Protein 3MYX (pdb70)

Secondary structure (DSSP, 8-state):
---EEEEE-TT----S---EES-SSTT-S-STTEEEEEE-TTSEEEEEEEE-SEEEESS-SSB----BSEEEEEETTEEEEEETT-EEEE-TT--EEEEEPTTEEEEEEEE-S--S----SEEEE-TT---EEE----TT--PPPPPEEEEEEEE-SSSS-EEEEEEE--EE---EE-SS-B--EEE--EEEEETTS-EEEE-TT-EEEE-TT-EEEEEESS-EEEEEEE-/---EEEEE-TT----S---EES-SSTT-S-STTEEEEEE-TT-EEEEEEEE-SEEEESS-SSB----BSEEEEEETTEEEEEETT-EEEE-TT--EEEEE-TTEEEEEEEE-S-SS----SEEEE-TT---EEE----TT-------EEEEEEEE-SSSS-EEEEEEE---B---EE-SS-B--EEE--EEEE-TTS-EEEE-TT-EEEE-TT-EEEEE-SS-EEEEEEE-

InterPro domains:
  IPR008579 (S)-ureidoglycine aminohydrolase, cupin domain [PF05899] (165-234)
  IPR011051 RmlC-like cupin domain superfamily [SSF51182] (13-114)
  IPR011051 RmlC-like cupin domain superfamily [SSF51182] (138-236)
  IPR014710 RmlC-like jelly roll fold [G3DSA:2.60.120.10] (18-129)
  IPR014710 RmlC-like jelly roll fold [G3DSA:2.60.120.10] (130-237)

Radius of gyration: 26.14 Å; Cα contacts (8 Å, |Δi|>4): 1523; chains: 2; bounding box: 47×49×81 Å

Sequence (462 aa):
QPTVLLLLARADLLSSPVGGTEEFTTGPIDAHDPFDSGRRTAFVVDDEEQQGIAAGIIVEFGTTALLSVEEAYPYTELVVHRRGSVVTLTTSGTDSVTLSSTGESSAVIGRRGTQVRIDAQQPEESLWAFCASTQASGPDKSGIITALDRLALLTPSSSPPDPSIISPLPQCRSNNLFEDTASTLRIGVWDSTPYERISRRPHKIHELNLIEGRRVVLSLENGSSLLTVNTGDTVFVAQQGAPCCKKWTSTGYVRKFYAVTQPTTVLLLLARADLSPPVGTEEFTTGPIDAHDPFDSGRRTAFVDEQGIAAGIIVEEFGTALSVEEAYPYTELLVVHRRGSVVTLTTSGTDSVTLSTGESSAVIGRRGTQVRRRIDAQPEESLWAFCASTQASGPDKKSGITALDRLALLTPSSSPPDDPSIISPLLPQCRSSNNLFEEDTASTLRRIGVWDSTPYERISRRRPHKIHELNLIEGRVVVLSLENGSSSLLTVNTGDTVFVAQQGAPCKKWTSTGYVRRKFYAVT

B-factor: mean 13.02, std 9.68, range [3.68, 122.15]

CATH classification: 2.60.120.10 (+1 more: 2.60.120.10)

Structure (mmCIF, N/CA/C/O backbone):
data_3MYX
#
_entry.id   3MYX
#
_cell.length_a   57.584
_cell.length_b   48.396
_cell.length_c   80.454
_cell.angle_alpha   90.000
_cell.angle_beta   108.210
_cell.angle_gamma   90.000
#
_symmetry.space_group_name_H-M   'P 1 21 1'
#
loop_
_entity.id
_entity.type
_entity.pdbx_description
1 polymer 'uncharacterized protein PSPTO_0244'
2 non-polymer 'CHLORIDE ION'
3 non-polymer 1,2-ETHANEDIOL
4 water water
#
loop_
_atom_site.group_PDB
_atom_site.id
_atom_site.type_symbol
_atom_site.label_atom_id
_atom_site.label_alt_id
_atom_site.label_comp_id
_atom_site.label_asym_id
_atom_site.label_entity_id
_atom_site.label_seq_id
_atom_site.pdbx_PDB_ins_code
_atom_site.Cartn_x
_atom_site.Cartn_y
_atom_site.Cartn_z
_atom_site.occupancy
_atom_site.B_iso_or_equiv
_atom_site.auth_seq_id
_atom_site.auth_comp_id
_atom_site.auth_asym_id
_atom_site.auth_atom_id
_atom_site.pdbx_PDB_model_num
ATOM 1 N N . GLN A 1 4 ? 0.824 -1.491 20.390 1.00 31.73 3 GLN A N 1
ATOM 2 C CA . GLN A 1 4 ? 0.759 -1.931 18.969 1.00 30.99 3 GLN A CA 1
ATOM 3 C C . GLN A 1 4 ? 1.302 -0.819 18.063 1.00 29.99 3 GLN A C 1
ATOM 4 O O . GLN A 1 4 ? 0.525 -0.201 17.322 1.00 32.63 3 GLN A O 1
ATOM 6 N N . PRO A 1 5 ? 2.630 -0.550 18.126 1.00 26.44 4 PRO A N 1
ATOM 7 C CA . PRO A 1 5 ? 3.201 0.598 17.398 1.00 24.20 4 PRO A CA 1
ATOM 8 C C . PRO A 1 5 ? 2.900 0.521 15.912 1.00 21.27 4 PRO A C 1
ATOM 9 O O . PRO A 1 5 ? 3.018 -0.536 15.309 1.00 18.57 4 PRO A O 1
ATOM 13 N N . THR A 1 6 ? 2.515 1.644 15.323 1.00 19.56 5 THR A N 1
ATOM 14 C CA . THR A 1 6 ? 2.177 1.666 13.918 1.00 19.20 5 THR A CA 1
ATOM 15 C C . THR A 1 6 ? 2.636 2.972 13.257 1.00 15.89 5 THR A C 1
ATOM 16 O O . THR A 1 6 ? 3.274 3.831 13.901 1.00 16.73 5 THR A O 1
ATOM 20 N N . VAL A 1 7 ? 2.346 3.055 11.964 1.00 13.69 6 VAL A N 1
ATOM 21 C CA . VAL A 1 7 ? 2.614 4.209 11.129 1.00 11.92 6 VAL A CA 1
ATOM 22 C C . VAL A 1 7 ? 1.314 4.992 11.028 1.00 10.50 6 VAL A C 1
ATOM 23 O O . VAL A 1 7 ? 0.260 4.430 10.671 1.00 12.85 6 VAL A O 1
ATOM 27 N N . LEU A 1 8 ? 1.385 6.277 11.357 1.00 9.90 7 LEU A N 1
ATOM 28 C CA . LEU A 1 8 ? 0.212 7.141 11.453 1.00 10.33 7 LEU A CA 1
ATOM 29 C C . LEU A 1 8 ? 0.363 8.397 10.625 1.00 10.08 7 LEU A C 1
ATOM 30 O O . LEU A 1 8 ? 1.247 9.207 10.880 1.00 10.17 7 LEU A O 1
ATOM 35 N N . LEU A 1 9 ? -0.502 8.548 9.635 1.00 9.23 8 LEU A N 1
ATOM 36 C CA A LEU A 1 9 ? -0.559 9.783 8.854 0.50 9.94 8 LEU A CA 1
ATOM 37 C CA B LEU A 1 9 ? -0.585 9.771 8.866 0.50 10.36 8 LEU A CA 1
ATOM 38 C C . LEU A 1 9 ? -1.203 10.849 9.753 1.00 10.27 8 LEU A C 1
ATOM 39 O O . LEU A 1 9 ? -2.330 10.672 10.225 1.00 13.36 8 LEU A O 1
ATOM 48 N N . LEU A 1 10 ? -0.481 11.938 10.018 1.00 8.20 9 LEU A N 1
ATOM 49 C CA . LEU A 1 10 ? -0.980 12.996 10.906 1.00 8.33 9 LEU A CA 1
ATOM 50 C C . LEU A 1 10 ? -1.762 14.063 10.138 1.00 8.36 9 LEU A C 1
ATOM 51 O O . LEU A 1 10 ? -2.799 14.525 10.605 1.00 8.87 9 LEU A O 1
ATOM 56 N N . ALA A 1 11 ? -1.248 14.483 8.983 1.00 7.84 10 ALA A N 1
ATOM 57 C CA . ALA A 1 11 ? -1.933 15.471 8.176 1.00 7.78 10 ALA A CA 1
ATOM 58 C C . ALA A 1 11 ? -1.495 15.367 6.731 1.00 8.15 10 ALA A C 1
ATOM 59 O O . ALA A 1 11 ? -0.327 15.130 6.444 1.00 9.88 10 ALA A O 1
ATOM 61 N N . ARG A 1 12 ? -2.457 15.563 5.834 1.00 8.91 11 ARG A N 1
ATOM 62 C CA . ARG A 1 12 ? -2.199 15.656 4.412 1.00 8.21 11 ARG A CA 1
ATOM 63 C C . ARG A 1 12 ? -1.954 17.108 4.026 1.00 8.10 11 ARG A C 1
ATOM 64 O O . ARG A 1 12 ? -2.493 18.030 4.655 1.00 8.65 11 ARG A O 1
ATOM 72 N N . ALA A 1 13 ? -1.224 17.316 2.933 1.00 7.93 12 ALA A N 1
ATOM 73 C CA . ALA A 1 13 ? -0.968 18.660 2.442 1.00 8.63 12 ALA A CA 1
ATOM 74 C C . ALA A 1 13 ? -2.249 19.480 2.257 1.00 8.36 12 ALA A C 1
ATOM 75 O O . ALA A 1 13 ? -2.278 20.648 2.593 1.00 10.22 12 ALA A O 1
ATOM 77 N N . ASP A 1 14 ? -3.286 18.856 1.702 1.00 9.45 13 ASP A N 1
ATOM 78 C CA . ASP A 1 14 ? -4.563 19.536 1.450 1.00 9.89 13 ASP A CA 1
ATOM 79 C C . ASP A 1 14 ? -5.565 19.388 2.595 1.00 9.66 13 ASP A C 1
ATOM 80 O O . ASP A 1 14 ? -6.723 19.747 2.449 1.00 11.61 13 ASP A O 1
ATOM 85 N N . LEU A 1 15 ? -5.104 18.830 3.711 1.00 9.16 14 LEU A N 1
ATOM 86 C CA A LEU A 1 15 ? -5.923 18.675 4.911 0.50 10.41 14 LEU A CA 1
ATOM 87 C CA B LEU A 1 15 ? -5.886 18.613 4.920 0.50 10.15 14 LEU A CA 1
ATOM 88 C C . LEU A 1 15 ? -7.150 17.774 4.693 1.00 11.50 14 LEU A C 1
ATOM 89 O O . LEU A 1 15 ? -8.134 17.876 5.428 1.00 12.40 14 LEU A O 1
ATOM 98 N N . SER A 1 16 ? -7.067 16.882 3.710 1.00 12.36 15 SER A N 1
ATOM 99 C CA A SER A 1 16 ? -8.048 15.817 3.497 0.50 12.87 15 SER A CA 1
ATOM 100 C CA B SER A 1 16 ? -8.116 15.897 3.543 0.50 12.60 15 SER A CA 1
ATOM 101 C C . SER A 1 16 ? -8.077 14.917 4.723 1.00 13.55 15 SER A C 1
ATOM 102 O O . SER A 1 16 ? -7.067 14.798 5.430 1.00 12.80 15 SER A O 1
ATOM 107 N N . PRO A 1 17 ? -9.211 14.241 4.981 1.00 15.81 16 PRO A N 1
ATOM 108 C CA . PRO A 1 17 ? -9.266 13.335 6.124 1.00 17.44 16 PRO A CA 1
ATOM 109 C C . PRO A 1 17 ? -8.184 12.268 6.102 1.00 16.71 16 PRO A C 1
ATOM 110 O O . PRO A 1 17 ? -7.844 11.747 5.037 1.00 17.10 16 PRO A O 1
ATOM 114 N N . VAL A 1 18 ? -7.652 11.964 7.283 1.00 16.77 17 VAL A N 1
ATOM 115 C CA . VAL A 1 18 ? -6.698 10.881 7.468 1.00 16.69 17 VAL A CA 1
ATOM 116 C C . VAL A 1 18 ? -7.399 9.771 8.274 1.00 16.88 17 VAL A C 1
ATOM 117 O O . VAL A 1 18 ? -8.366 10.042 8.971 1.00 19.57 17 VAL A O 1
ATOM 121 N N . GLY A 1 19 ? -6.940 8.532 8.149 1.00 18.73 18 GLY A N 1
ATOM 122 C CA A GLY A 1 19 ? -7.557 7.431 8.925 0.50 17.59 18 GLY A CA 1
ATOM 123 C CA B GLY A 1 19 ? -7.457 7.394 8.895 0.50 18.00 18 GLY A CA 1
ATOM 124 C C A GLY A 1 19 ? -7.364 7.516 10.442 0.50 16.32 18 GLY A C 1
ATOM 125 C C B GLY A 1 19 ? -6.589 7.197 10.117 0.50 16.82 18 GLY A C 1
ATOM 126 O O A GLY A 1 19 ? -8.113 6.947 11.237 0.50 15.63 18 GLY A O 1
ATOM 127 O O B GLY A 1 19 ? -5.949 6.146 10.290 0.50 18.22 18 GLY A O 1
ATOM 128 N N A THR A 1 20 ? -6.341 8.249 10.827 0.50 15.09 19 THR A N 1
ATOM 129 N N B THR A 1 20 ? -6.552 8.254 10.924 0.50 15.30 19 THR A N 1
ATOM 130 C CA . THR A 1 20 ? -5.828 8.293 12.177 1.00 14.43 19 THR A CA 1
ATOM 131 C C . THR A 1 20 ? -6.804 8.784 13.240 1.00 13.40 19 THR A C 1
ATOM 132 O O . THR A 1 20 ? -7.501 9.785 13.068 1.00 13.78 19 THR A O 1
ATOM 136 N N . GLU A 1 21 ? -6.848 8.046 14.343 1.00 12.54 20 GLU A N 1
ATOM 137 C CA A GLU A 1 21 ? -7.645 8.431 15.495 0.50 13.10 20 GLU A CA 1
ATOM 138 C CA B GLU A 1 21 ? -7.646 8.424 15.504 0.50 13.07 20 GLU A CA 1
ATOM 139 C C . GLU A 1 21 ? -6.836 9.375 16.382 1.00 12.17 20 GLU A C 1
ATOM 140 O O . GLU A 1 21 ? -5.665 9.112 16.683 1.00 14.14 20 GLU A O 1
ATOM 151 N N . PHE A 1 22 ? -7.453 10.473 16.792 1.00 11.77 21 PHE A N 1
ATOM 152 C CA . PHE A 1 22 ? -6.817 11.425 17.712 1.00 11.64 21 PHE A CA 1
ATOM 153 C C . PHE A 1 22 ? -7.588 11.500 19.030 1.00 11.78 21 PHE A C 1
ATOM 154 O O . PHE A 1 22 ? -8.829 11.506 19.036 1.00 14.06 21 PHE A O 1
ATOM 162 N N . THR A 1 23 ? -6.846 11.592 20.127 1.00 12.04 22 THR A N 1
ATOM 163 C CA . THR A 1 23 ? -7.401 11.819 21.450 1.00 13.53 22 THR A CA 1
ATOM 164 C C . THR A 1 23 ? -7.348 13.308 21.738 1.00 11.81 22 THR A C 1
ATOM 165 O O . THR A 1 23 ? -6.263 13.907 21.681 1.00 12.75 22 THR A O 1
ATOM 169 N N . THR A 1 24 ? -8.497 13.907 22.047 1.00 11.23 23 THR A N 1
ATOM 170 C CA . THR A 1 24 ? -8.562 15.323 22.383 1.00 10.45 23 THR A CA 1
ATOM 171 C C . THR A 1 24 ? -8.330 15.564 23.879 1.00 9.92 23 THR A C 1
ATOM 172 O O . THR A 1 24 ? -8.942 14.902 24.731 1.00 13.07 23 THR A O 1
ATOM 176 N N . GLY A 1 25 ? -7.469 16.529 24.189 1.00 8.83 24 GLY A N 1
ATOM 177 C CA . GLY A 1 25 ? -7.225 16.945 25.557 1.00 8.37 24 GLY A CA 1
ATOM 178 C C . GLY A 1 25 ? -5.752 17.111 25.851 1.00 8.01 24 GLY A C 1
ATOM 179 O O . GLY A 1 25 ? -4.902 16.802 25.032 1.00 8.37 24 GLY A O 1
ATOM 180 N N . PRO A 1 26 ? -5.434 17.628 27.034 1.00 7.18 25 PRO A N 1
ATOM 181 C CA . PRO A 1 26 ? -4.030 17.758 27.392 1.00 7.46 25 PRO A CA 1
ATOM 182 C C . PRO A 1 26 ? -3.342 16.405 27.425 1.00 7.31 25 PRO A C 1
ATOM 183 O O . PRO A 1 26 ? -3.933 15.416 27.848 1.00 8.35 25 PRO A O 1
ATOM 187 N N . ILE A 1 27 ? -2.081 16.366 27.029 1.00 6.20 26 ILE A N 1
ATOM 188 C CA . ILE A 1 27 ? -1.324 15.117 27.059 1.00 6.93 26 ILE A CA 1
ATOM 189 C C . ILE A 1 27 ? -1.150 14.661 28.516 1.00 7.16 26 ILE A C 1
ATOM 190 O O . ILE A 1 27 ? -1.229 13.470 28.844 1.00 7.61 26 ILE A O 1
ATOM 195 N N . ASP A 1 28 ? -0.864 15.633 29.375 1.00 6.37 27 ASP A N 1
ATOM 196 C CA . ASP A 1 28 ? -0.697 15.398 30.805 1.00 6.02 27 ASP A CA 1
ATOM 197 C C . ASP A 1 28 ? -1.020 16.699 31.535 1.00 5.36 27 ASP A C 1
ATOM 198 O O . ASP A 1 28 ? -1.446 17.678 30.900 1.00 6.78 27 ASP A O 1
ATOM 203 N N . ALA A 1 29 ? -0.848 16.724 32.849 1.00 6.59 28 ALA A N 1
ATOM 204 C CA . ALA A 1 29 ? -1.275 17.867 33.635 1.00 6.41 28 ALA A CA 1
ATOM 205 C C . ALA A 1 29 ? -0.412 19.105 33.426 1.00 6.78 28 ALA A C 1
ATOM 206 O O . ALA A 1 29 ? -0.745 20.151 33.955 1.00 9.50 28 ALA A O 1
ATOM 208 N N . HIS A 1 30 ? 0.676 18.982 32.662 1.00 6.30 29 HIS A N 1
ATOM 209 C CA . HIS A 1 30 ? 1.516 20.125 32.314 1.00 6.86 29 HIS A CA 1
ATOM 210 C C . HIS A 1 30 ? 1.222 20.738 30.948 1.00 6.58 29 HIS A C 1
ATOM 211 O O . HIS A 1 30 ? 1.766 21.799 30.628 1.00 7.61 29 HIS A O 1
ATOM 218 N N . ASP A 1 31 ? 0.394 20.098 30.134 1.00 6.16 30 ASP A N 1
ATOM 219 C CA . ASP A 1 31 ? 0.210 20.546 28.741 1.00 6.28 30 ASP A CA 1
ATOM 220 C C . ASP A 1 31 ? -0.478 21.912 28.746 1.00 7.40 30 ASP A C 1
ATOM 221 O O . ASP A 1 31 ? -1.541 22.070 29.338 1.00 8.10 30 ASP A O 1
ATOM 226 N N . PRO A 1 32 ? 0.096 22.909 28.063 1.00 7.60 31 PRO A N 1
ATOM 227 C CA . PRO A 1 32 ? -0.610 24.195 27.952 1.00 9.39 31 PRO A CA 1
ATOM 228 C C . PRO A 1 32 ? -1.824 24.145 27.011 1.00 7.60 31 PRO A C 1
ATOM 229 O O . PRO A 1 32 ? -2.645 25.067 27.022 1.00 9.31 31 PRO A O 1
ATOM 233 N N . PHE A 1 33 ? -1.897 23.122 26.162 1.00 7.42 32 PHE A N 1
ATOM 234 C CA . PHE A 1 33 ? -3.005 22.914 25.233 1.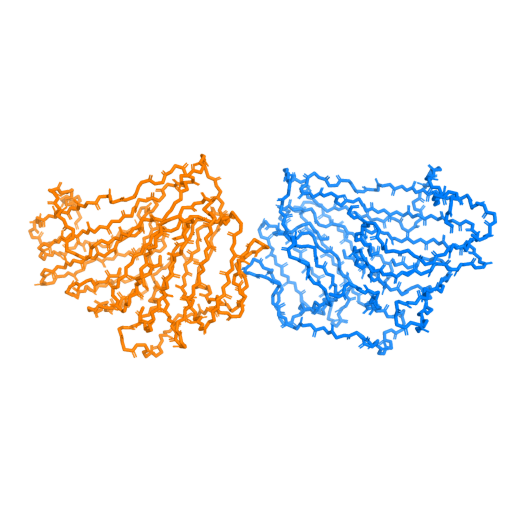00 7.74 32 PHE A CA 1
ATOM 235 C C . PHE A 1 33 ? -3.958 21.887 25.821 1.00 7.86 32 PHE A C 1
ATOM 236 O O . PHE A 1 33 ? -3.580 21.060 26.644 1.00 9.73 32 PHE A O 1
ATOM 244 N N . ASP A 1 34 ? -5.212 21.972 25.421 1.00 8.64 33 ASP A N 1
ATOM 245 C CA . ASP A 1 34 ? -6.238 21.065 25.938 1.00 9.82 33 ASP A CA 1
ATOM 246 C C . ASP A 1 34 ? -7.212 20.728 24.808 1.00 8.78 33 ASP A C 1
ATOM 247 O O . ASP A 1 34 ? -6.992 19.742 24.123 1.00 9.05 33 ASP A O 1
ATOM 252 N N . SER A 1 35 ? -8.235 21.556 24.572 1.00 9.60 34 SER A N 1
ATOM 253 C CA . SER A 1 35 ? -9.204 21.269 23.514 1.00 10.84 34 SER A CA 1
ATOM 254 C C . SER A 1 35 ? -8.546 21.225 22.134 1.00 10.51 34 SER A C 1
ATOM 255 O O . SER A 1 35 ? -8.995 20.493 21.241 1.00 11.70 34 SER A O 1
ATOM 258 N N . GLY A 1 36 ? -7.493 22.014 21.969 1.00 9.21 35 GLY A N 1
ATOM 259 C CA . GLY A 1 36 ? -6.759 22.063 20.707 1.00 8.90 35 GLY A CA 1
ATOM 260 C C . GLY A 1 36 ? -5.761 20.946 20.486 1.00 6.83 35 GLY A C 1
ATOM 261 O O . GLY A 1 36 ? -5.272 20.781 19.371 1.00 9.05 35 GLY A O 1
ATOM 262 N N . ARG A 1 37 ? -5.429 20.196 21.543 1.00 7.40 36 ARG A N 1
ATOM 263 C CA . ARG A 1 37 ? -4.444 19.127 21.463 1.00 7.55 36 ARG A CA 1
ATOM 264 C C . ARG A 1 37 ? -5.096 17.841 20.990 1.00 7.55 36 ARG A C 1
ATOM 265 O O . ARG A 1 37 ? -6.025 17.335 21.632 1.00 8.41 36 ARG A O 1
ATOM 273 N N . ARG A 1 38 ? -4.607 17.313 19.870 1.00 7.28 37 ARG A N 1
ATOM 274 C CA . ARG A 1 38 ? -5.166 16.110 19.247 1.00 7.90 37 ARG A CA 1
ATOM 275 C C . ARG A 1 38 ? -4.026 15.129 19.106 1.00 7.37 37 ARG A C 1
ATOM 276 O O . ARG A 1 38 ? -3.181 15.253 18.205 1.00 8.72 37 ARG A O 1
ATOM 284 N N . THR A 1 39 ? -3.971 14.163 20.018 1.00 7.45 38 THR A N 1
ATOM 285 C CA . THR A 1 39 ? -2.825 13.266 20.104 1.00 8.38 38 THR A CA 1
ATOM 286 C C . THR A 1 39 ? -3.108 11.949 19.404 1.00 9.10 38 THR A C 1
ATOM 287 O O . THR A 1 39 ? -4.099 11.285 19.705 1.00 10.98 38 THR A O 1
ATOM 291 N N . ALA A 1 40 ? -2.249 11.591 18.454 1.00 8.14 39 ALA A N 1
ATOM 292 C CA . ALA A 1 40 ? -2.366 10.337 17.723 1.00 8.92 39 ALA A CA 1
ATOM 293 C C . ALA A 1 40 ? -1.598 9.198 18.375 1.00 8.84 39 ALA A C 1
ATOM 294 O O . ALA A 1 40 ? -1.915 8.030 18.153 1.00 10.85 39 ALA A O 1
ATOM 296 N N . PHE A 1 41 ? -0.572 9.538 19.156 1.00 9.14 40 PHE A N 1
ATOM 297 C CA . PHE A 1 41 ? 0.310 8.562 19.740 1.00 9.40 40 PHE A CA 1
ATOM 298 C C . PHE A 1 41 ? 0.969 9.154 20.969 1.00 8.64 40 PHE A C 1
ATOM 299 O O . PHE A 1 41 ? 1.441 10.289 20.942 1.00 9.73 40 PHE A O 1
ATOM 307 N N . VAL A 1 42 ? 1.031 8.366 22.037 1.00 9.41 41 VAL A N 1
ATOM 308 C CA A VAL A 1 42 ? 1.921 8.661 23.138 0.50 10.42 41 VAL A CA 1
ATOM 309 C CA B VAL A 1 42 ? 1.891 8.664 23.178 0.50 11.11 41 VAL A CA 1
ATOM 310 C C . VAL A 1 42 ? 2.402 7.338 23.702 1.00 11.88 41 VAL A C 1
ATOM 311 O O . VAL A 1 42 ? 1.610 6.415 23.920 1.00 14.33 41 VAL A O 1
ATOM 318 N N . ASP A 1 43 ? 3.706 7.240 23.886 1.00 12.21 42 ASP A N 1
ATOM 319 C CA A ASP A 1 43 ? 4.206 5.994 24.466 0.60 12.70 42 ASP A CA 1
ATOM 320 C CA B ASP A 1 43 ? 4.434 6.097 24.388 0.40 14.01 42 ASP A CA 1
ATOM 321 C C . ASP A 1 43 ? 4.502 6.171 25.919 1.00 13.93 42 ASP A C 1
ATOM 322 O O . ASP A 1 43 ? 4.423 7.265 26.499 1.00 15.32 42 ASP A O 1
ATOM 331 N N . GLU A 1 44 ? 4.774 5.043 26.551 1.00 16.16 43 GLU A N 1
ATOM 332 C CA A GLU A 1 44 ? 4.889 5.021 27.993 0.50 17.04 43 GLU A CA 1
ATOM 333 C CA B GLU A 1 44 ? 4.896 5.005 27.985 0.50 16.97 43 GLU A CA 1
ATOM 334 C C . GLU A 1 44 ? 5.997 5.949 28.468 1.00 15.84 43 GLU A C 1
ATOM 335 O O . GLU A 1 44 ? 5.840 6.555 29.515 1.00 18.37 43 GLU A O 1
ATOM 340 N N A GLN A 1 45 ? 7.076 6.096 27.671 0.50 15.91 44 GLN A N 1
ATOM 341 N N B GLN A 1 45 ? 7.093 6.071 27.724 0.50 15.58 44 GLN A N 1
ATOM 342 C CA A GLN A 1 45 ? 8.256 6.962 27.948 0.50 16.16 44 GLN A CA 1
ATOM 343 C CA B GLN A 1 45 ? 8.161 6.946 28.152 0.50 15.84 44 GLN A CA 1
ATOM 344 C C A GLN A 1 45 ? 8.159 8.433 27.492 0.50 14.79 44 GLN A C 1
ATOM 345 C C B GLN A 1 45 ? 7.844 8.421 27.985 0.50 13.98 44 GLN A C 1
ATOM 346 O O A GLN A 1 45 ? 9.167 9.180 27.445 0.50 12.37 44 GLN A O 1
ATOM 347 O O B GLN A 1 45 ? 8.350 9.201 28.773 0.50 12.93 44 GLN A O 1
ATOM 358 N N . GLY A 1 46 ? 6.985 8.808 27.034 1.00 12.02 45 GLY A N 1
ATOM 359 C CA . GLY A 1 46 ? 6.626 10.208 26.909 1.00 10.57 45 GLY A CA 1
ATOM 360 C C . GLY A 1 46 ? 6.671 10.851 25.555 1.00 8.54 45 GLY A C 1
ATOM 361 O O . GLY A 1 46 ? 6.293 12.019 25.439 1.00 7.76 45 GLY A O 1
ATOM 362 N N . ILE A 1 47 ? 7.127 10.140 24.533 1.00 7.66 46 ILE A N 1
ATOM 363 C CA . ILE A 1 47 ? 7.071 10.703 23.183 1.00 7.22 46 ILE A CA 1
ATOM 364 C C . ILE A 1 47 ? 5.625 10.745 22.692 1.00 6.89 46 ILE A C 1
ATOM 365 O O . ILE A 1 47 ? 4.920 9.745 22.753 1.00 9.21 46 ILE A O 1
ATOM 370 N N . ALA A 1 48 ? 5.199 11.911 22.206 1.00 6.65 47 ALA A N 1
ATOM 371 C CA . ALA A 1 48 ? 3.837 12.133 21.744 1.00 6.61 47 ALA A CA 1
ATOM 372 C C . ALA A 1 48 ? 3.861 12.767 20.353 1.00 6.74 47 ALA A C 1
ATOM 373 O O . ALA A 1 48 ? 4.779 13.522 20.009 1.00 7.38 47 ALA A O 1
ATOM 375 N N . ALA A 1 49 ? 2.853 12.455 19.557 1.00 7.01 48 ALA A N 1
ATOM 376 C CA . ALA A 1 49 ? 2.718 13.026 18.227 1.00 7.36 48 ALA A CA 1
ATOM 377 C C . ALA A 1 49 ? 1.251 13.226 17.888 1.00 6.16 48 ALA A C 1
ATOM 378 O O . ALA A 1 49 ? 0.392 12.486 18.360 1.00 6.77 48 ALA A O 1
ATOM 380 N N . GLY A 1 50 ? 0.969 14.223 17.064 1.00 6.08 49 GLY A N 1
ATOM 381 C CA . GLY A 1 50 ? -0.395 14.502 16.692 1.00 6.38 49 GLY A CA 1
ATOM 382 C C . GLY A 1 50 ? -0.493 15.824 15.969 1.00 6.50 49 GLY A C 1
ATOM 383 O O . GLY A 1 50 ? 0.430 16.213 15.243 1.00 6.78 49 GLY A O 1
ATOM 384 N N . ILE A 1 51 ? -1.638 16.484 16.156 1.00 6.70 50 ILE A N 1
ATOM 385 C CA A ILE A 1 51 ? -1.847 17.823 15.628 0.50 6.39 50 ILE A CA 1
ATOM 386 C CA B ILE A 1 51 ? -1.970 17.786 15.595 0.50 7.47 50 ILE A CA 1
ATOM 387 C C . ILE A 1 51 ? -2.408 18.736 16.718 1.00 7.07 50 ILE A C 1
ATOM 388 O O . ILE A 1 51 ? -2.947 18.289 17.741 1.00 7.30 50 ILE A O 1
ATOM 397 N N . VAL A 1 52 ? -2.202 20.028 16.516 1.00 6.39 51 VAL A N 1
ATOM 398 C CA . VAL A 1 52 ? -2.797 21.067 17.346 1.00 6.79 51 VAL A CA 1
ATOM 399 C C . VAL A 1 52 ? -3.624 21.970 16.435 1.00 7.51 51 VAL A C 1
ATOM 400 O O . VAL A 1 52 ? -3.154 22.377 15.367 1.00 7.77 51 VAL A O 1
ATOM 404 N N . GLU A 1 53 ? -4.865 22.226 16.840 1.00 7.53 52 GLU A N 1
ATOM 405 C CA . GLU A 1 53 ? -5.727 23.216 16.205 1.00 8.83 52 GLU A CA 1
ATOM 406 C C . GLU A 1 53 ? -5.844 24.381 17.182 1.00 8.35 52 GLU A C 1
ATOM 407 O O . GLU A 1 53 ? -6.257 24.194 18.321 1.00 10.40 52 GLU A O 1
ATOM 413 N N . PHE A 1 54 ? -5.478 25.579 16.751 1.00 8.37 53 PHE A N 1
ATOM 414 C CA . PHE A 1 54 ? -5.472 26.722 17.639 1.00 8.20 53 PHE A CA 1
ATOM 415 C C . PHE A 1 54 ? -5.626 28.007 16.843 1.00 8.44 53 PHE A C 1
ATOM 416 O O . PHE A 1 54 ? -5.241 28.069 15.668 1.00 10.06 53 PHE A O 1
ATOM 424 N N . GLY A 1 55 ? -6.212 29.018 17.466 1.00 8.42 54 GLY A N 1
ATOM 425 C CA . GLY A 1 55 ? -6.543 30.247 16.770 1.00 8.69 54 GLY A CA 1
ATOM 426 C C . GLY A 1 55 ? -6.425 31.521 17.569 1.00 8.29 54 GLY A C 1
ATOM 427 O O . GLY A 1 55 ? -6.965 32.546 17.158 1.00 9.17 54 GLY A O 1
ATOM 428 N N . THR A 1 56 ? -5.706 31.467 18.689 1.00 8.68 55 THR A N 1
ATOM 429 C CA A THR A 1 56 ? -5.498 32.594 19.570 0.50 8.72 55 THR A CA 1
ATOM 430 C CA B THR A 1 56 ? -5.402 32.701 19.428 0.50 9.11 55 THR A CA 1
ATOM 431 C C . THR A 1 56 ? -4.012 32.602 20.021 1.00 8.66 55 THR A C 1
ATOM 432 O O . THR A 1 56 ? -3.201 31.845 19.512 1.00 8.98 55 THR A O 1
ATOM 439 N N . ALA A 1 57 ? -3.683 33.438 21.003 1.00 9.33 56 ALA A N 1
ATOM 440 C CA . ALA A 1 57 ? -2.364 33.431 21.618 1.00 10.30 56 ALA A CA 1
ATOM 441 C C . ALA A 1 57 ? -2.418 32.899 23.038 1.00 9.49 56 ALA A C 1
ATOM 442 O O . ALA A 1 57 ? -3.385 33.119 23.767 1.00 11.65 56 ALA A O 1
ATOM 444 N N . LEU A 1 58 ? -1.357 32.204 23.412 1.00 9.71 57 LEU A N 1
ATOM 445 C CA A LEU A 1 58 ? -1.168 31.797 24.796 0.50 9.84 57 LEU A CA 1
ATOM 446 C CA B LEU A 1 58 ? -1.146 31.661 24.733 0.50 9.98 57 LEU A CA 1
ATOM 447 C C . LEU A 1 58 ? 0.306 31.887 25.153 1.00 9.28 57 LEU A C 1
ATOM 448 O O . LEU A 1 58 ? 1.190 31.675 24.349 1.00 9.42 57 LEU A O 1
ATOM 457 N N . SER A 1 59 ? 0.539 32.277 26.390 1.00 10.75 58 SER A N 1
ATOM 458 C CA . SER A 1 59 ? 1.887 32.449 26.905 1.00 10.52 58 SER A CA 1
ATOM 459 C C . SER A 1 59 ? 2.162 31.353 27.935 1.00 10.78 58 SER A C 1
ATOM 460 O O . SER A 1 59 ? 1.311 31.040 28.781 1.00 13.72 58 SER A O 1
ATOM 463 N N . VAL A 1 60 ? 3.352 30.771 27.860 1.00 9.03 59 VAL A N 1
ATOM 464 C CA . VAL A 1 60 ? 3.781 29.712 28.754 1.00 9.60 59 VAL A CA 1
ATOM 465 C C . VAL A 1 60 ? 5.082 30.152 29.422 1.00 8.92 59 VAL A C 1
ATOM 466 O O . VAL A 1 60 ? 6.038 30.522 28.735 1.00 8.74 59 VAL A O 1
ATOM 470 N N . GLU A 1 61 ? 5.133 30.134 30.755 1.00 9.91 60 GLU A N 1
ATOM 471 C CA A GLU A 1 61 ? 6.322 30.621 31.455 0.50 10.85 60 GLU A CA 1
ATOM 472 C CA B GLU A 1 61 ? 6.314 30.590 31.486 0.50 11.35 60 GLU A CA 1
ATOM 473 C C . GLU A 1 61 ? 7.538 29.711 31.256 1.00 10.54 60 GLU A C 1
ATOM 474 O O . GLU A 1 61 ? 8.642 30.208 31.101 1.00 9.94 60 GLU A O 1
ATOM 485 N N . ALA A 1 62 ? 7.331 28.390 31.254 1.00 9.54 61 ALA A N 1
ATOM 486 C CA . ALA A 1 62 ? 8.420 27.424 31.046 1.00 9.58 61 ALA A CA 1
ATOM 487 C C . ALA A 1 62 ? 7.829 26.252 30.290 1.00 8.56 61 ALA A C 1
ATOM 488 O O . ALA A 1 62 ? 7.130 25.426 30.861 1.00 9.39 61 ALA A O 1
ATOM 490 N N . TYR A 1 63 ? 8.105 26.157 28.992 1.00 7.01 62 TYR A N 1
ATOM 491 C CA . TYR A 1 63 ? 7.441 25.152 28.184 1.00 6.63 62 TYR A CA 1
ATOM 492 C C . TYR A 1 63 ? 7.784 23.766 28.728 1.00 7.01 62 TYR A C 1
ATOM 493 O O . TYR A 1 63 ? 8.945 23.491 29.012 1.00 6.89 62 TYR A O 1
ATOM 502 N N . PRO A 1 64 ? 6.781 22.893 28.905 1.00 6.13 63 PRO A N 1
ATOM 503 C CA . PRO A 1 64 ? 7.020 21.689 29.699 1.00 6.17 63 PRO A CA 1
ATOM 504 C C . PRO A 1 64 ? 7.679 20.549 28.929 1.00 6.35 63 PRO A C 1
ATOM 505 O O . PRO A 1 64 ? 8.100 19.571 29.541 1.00 6.40 63 PRO A O 1
ATOM 509 N N . TYR A 1 65 ? 7.717 20.661 27.605 1.00 5.48 64 TYR A N 1
ATOM 510 C CA . TYR A 1 65 ? 8.191 19.612 26.728 1.00 5.06 64 TYR A CA 1
ATOM 511 C C . TYR A 1 65 ? 9.264 20.171 25.804 1.00 5.02 64 TYR A C 1
ATOM 512 O O . TYR A 1 65 ? 9.386 21.381 25.650 1.00 5.79 64 TYR A O 1
ATOM 521 N N . THR A 1 66 ? 10.002 19.287 25.137 1.00 5.60 65 THR A N 1
ATOM 522 C CA . THR A 1 66 ? 10.663 19.664 23.881 1.00 5.10 65 THR A CA 1
ATOM 523 C C . THR A 1 66 ? 9.649 19.368 22.795 1.00 5.90 65 THR A C 1
ATOM 524 O O . THR A 1 66 ? 9.171 18.263 22.703 1.00 6.63 65 THR A O 1
ATOM 528 N N . GLU A 1 67 ? 9.307 20.352 21.977 1.00 5.14 66 GLU A N 1
ATOM 529 C CA . GLU A 1 67 ? 8.224 20.172 20.999 1.00 5.59 66 GLU A CA 1
ATOM 530 C C . GLU A 1 67 ? 8.542 20.800 19.645 1.00 5.66 66 GLU A C 1
ATOM 531 O O . GLU A 1 67 ? 8.914 21.963 19.551 1.00 7.48 66 GLU A O 1
ATOM 550 N N . LEU A 1 69 ? 7.046 21.767 15.908 1.00 6.76 68 LEU A N 1
ATOM 551 C CA . LEU A 1 69 ? 5.814 22.162 15.197 1.00 7.33 68 LEU A CA 1
ATOM 552 C C . LEU A 1 69 ? 6.087 22.198 13.703 1.00 7.15 68 LEU A C 1
ATOM 553 O O . LEU A 1 69 ? 7.107 22.718 13.287 1.00 7.04 68 LEU A O 1
ATOM 558 N N . VAL A 1 70 ? 5.170 21.645 12.913 1.00 6.61 69 VAL A N 1
ATOM 559 C CA A VAL A 1 70 ? 5.205 21.680 11.461 0.50 6.41 69 VAL A CA 1
ATOM 560 C CA B VAL A 1 70 ? 5.241 21.838 11.469 0.50 7.37 69 VAL A CA 1
ATOM 561 C C . VAL A 1 70 ? 3.862 22.257 10.987 1.00 5.97 69 VAL A C 1
ATOM 562 O O . VAL A 1 70 ? 2.823 21.609 11.192 1.00 6.43 69 VAL A O 1
ATOM 582 N N . HIS A 1 72 ? 0.589 23.284 8.968 1.00 6.95 71 HIS A N 1
ATOM 583 C CA . HIS A 1 72 ? -0.250 22.776 7.882 1.00 6.73 71 HIS A CA 1
ATOM 584 C C . HIS A 1 72 ? -1.292 23.758 7.359 1.00 7.21 71 HIS A C 1
ATOM 585 O O . HIS A 1 72 ? -1.692 23.667 6.194 1.00 8.52 71 HIS A O 1
ATOM 592 N N . ARG A 1 73 ? -1.735 24.674 8.207 1.00 8.33 72 ARG A N 1
ATOM 593 C CA A ARG A 1 73 ? -2.701 25.700 7.833 0.50 9.26 72 ARG A CA 1
ATOM 594 C CA B ARG A 1 73 ? -2.674 25.716 7.812 0.50 8.79 72 ARG A CA 1
ATOM 595 C C . ARG A 1 73 ? -2.518 26.888 8.749 1.00 9.07 72 ARG A C 1
ATOM 596 O O . ARG A 1 73 ? -2.232 26.719 9.928 1.00 8.66 72 ARG A O 1
ATOM 611 N N . GLY A 1 74 ? -2.696 28.089 8.223 1.00 9.24 73 GLY A N 1
ATOM 612 C CA . GLY A 1 74 ? -2.603 29.258 9.056 1.00 9.43 73 GLY A CA 1
ATOM 613 C C . GLY A 1 74 ? -1.178 29.660 9.353 1.00 9.19 73 GLY A C 1
ATOM 614 O O . GLY A 1 74 ? -0.272 29.471 8.533 1.00 10.61 73 GLY A O 1
ATOM 615 N N . SER A 1 75 ? -0.986 30.228 10.530 1.00 9.12 74 SER A N 1
ATOM 616 C CA . SER A 1 75 ? 0.296 30.803 10.869 1.00 9.72 74 SER A CA 1
ATOM 617 C C . SER A 1 75 ? 0.448 30.915 12.353 1.00 9.12 74 SER A C 1
ATOM 618 O O . SER A 1 75 ? -0.530 31.185 13.063 1.00 10.95 74 SER A O 1
ATOM 621 N N . VAL A 1 76 ? 1.668 30.702 12.831 1.00 9.11 75 VAL A N 1
ATOM 622 C CA A VAL A 1 76 ? 1.992 30.879 14.245 0.50 7.72 75 VAL A CA 1
ATOM 623 C CA B VAL A 1 76 ? 1.953 30.934 14.229 0.50 8.82 75 VAL A CA 1
ATOM 624 C C . VAL A 1 76 ? 3.220 31.758 14.355 1.00 8.00 75 VAL A C 1
ATOM 625 O O . VAL A 1 76 ? 4.181 31.562 13.617 1.00 9.12 75 VAL A O 1
ATOM 632 N N . THR A 1 77 ? 3.198 32.702 15.280 1.00 7.79 76 THR A N 1
ATOM 633 C CA . THR A 1 77 ? 4.401 33.427 15.661 1.00 8.23 76 THR A CA 1
ATOM 634 C C . THR A 1 77 ? 4.764 33.018 17.088 1.00 7.57 76 THR A C 1
ATOM 635 O O . THR A 1 77 ? 3.931 33.112 18.011 1.00 7.74 76 THR A O 1
ATOM 639 N N . LEU A 1 78 ? 5.986 32.512 17.228 1.00 6.28 77 LEU A N 1
ATOM 640 C CA . LEU A 1 78 ? 6.554 32.100 18.496 1.00 6.73 77 LEU A CA 1
ATOM 641 C C . LEU A 1 78 ? 7.466 33.234 18.956 1.00 7.59 77 LEU A C 1
ATOM 642 O O . LEU A 1 78 ? 8.362 33.642 18.218 1.00 8.44 77 LEU A O 1
ATOM 647 N N . THR A 1 79 ? 7.253 33.730 20.167 1.00 7.35 78 THR A N 1
ATOM 648 C CA A THR A 1 79 ? 8.089 34.779 20.731 0.50 8.08 78 THR A CA 1
ATOM 649 C CA B THR A 1 79 ? 8.153 34.740 20.711 0.50 7.62 78 THR A CA 1
ATOM 650 C C . THR A 1 79 ? 8.666 34.313 22.069 1.00 7.24 78 THR A C 1
ATOM 651 O O . THR A 1 79 ? 7.956 33.723 22.871 1.00 8.21 78 THR A O 1
ATOM 658 N N . SER A 1 80 ? 9.938 34.608 22.306 1.00 7.67 79 SER A N 1
ATOM 659 C CA . SER A 1 80 ? 10.599 34.373 23.570 1.00 7.03 79 SER A CA 1
ATOM 660 C C . SER A 1 80 ? 11.558 35.526 23.775 1.00 7.46 79 SER A C 1
ATOM 661 O O . SER A 1 80 ? 12.571 35.620 23.104 1.00 7.37 79 SER A O 1
ATOM 664 N N . GLY A 1 81 ? 11.242 36.403 24.716 1.00 8.44 80 GLY A N 1
ATOM 665 C CA . GLY A 1 81 ? 11.997 37.627 24.876 1.00 9.20 80 GLY A CA 1
ATOM 666 C C . GLY A 1 81 ? 12.108 38.327 23.532 1.00 9.42 80 GLY A C 1
ATOM 667 O O . GLY A 1 81 ? 11.100 38.493 22.822 1.00 11.00 80 GLY A O 1
ATOM 668 N N . THR A 1 82 ? 13.340 38.676 23.155 1.00 8.91 81 THR A N 1
ATOM 669 C CA . THR A 1 82 ? 13.590 39.370 21.889 1.00 9.10 81 THR A CA 1
ATOM 670 C C . THR A 1 82 ? 13.636 38.467 20.649 1.00 9.62 81 THR A C 1
ATOM 671 O O . THR A 1 82 ? 13.813 38.957 19.533 1.00 13.09 81 THR A O 1
ATOM 675 N N . ASP A 1 83 ? 13.493 37.153 20.815 1.00 9.05 82 ASP A N 1
ATOM 676 C CA . ASP A 1 83 ? 13.435 36.239 19.673 1.00 8.46 82 ASP A CA 1
ATOM 677 C C . ASP A 1 83 ? 11.999 36.128 19.160 1.00 8.74 82 ASP A C 1
ATOM 678 O O . ASP A 1 83 ? 11.052 36.062 19.948 1.00 9.01 82 ASP A O 1
ATOM 683 N N . SER A 1 84 ? 11.851 36.030 17.846 1.00 8.54 83 SER A N 1
ATOM 684 C CA . SER A 1 84 ? 10.543 35.879 17.203 1.00 9.35 83 SER A CA 1
ATOM 685 C C . SER A 1 84 ? 10.722 35.018 15.960 1.00 9.89 83 SER A C 1
ATOM 686 O O . SER A 1 84 ? 11.633 35.264 15.151 1.00 11.64 83 SER A O 1
ATOM 689 N N . VAL A 1 85 ? 9.859 34.015 15.816 1.00 9.28 84 VAL A N 1
ATOM 690 C CA . VAL A 1 85 ? 9.871 33.110 14.685 1.00 10.10 84 VAL A CA 1
ATOM 691 C C . VAL A 1 85 ? 8.437 32.969 14.192 1.00 9.37 84 VAL A C 1
ATOM 692 O O . VAL A 1 85 ? 7.563 32.603 14.965 1.00 10.27 84 VAL A O 1
ATOM 696 N N . THR A 1 86 ? 8.192 33.246 12.917 1.00 9.22 85 THR A N 1
ATOM 697 C CA . THR A 1 86 ? 6.869 33.089 12.321 1.00 9.95 85 THR A CA 1
ATOM 698 C C . THR A 1 86 ? 6.897 31.909 11.364 1.00 9.29 85 THR A C 1
ATOM 699 O O . THR A 1 86 ? 7.794 31.818 10.522 1.00 10.48 85 THR A O 1
ATOM 703 N N . LEU A 1 87 ? 5.921 31.014 11.511 1.00 8.50 86 LEU A N 1
ATOM 704 C CA . LEU A 1 87 ? 5.777 29.845 10.663 1.00 9.11 86 LEU A CA 1
ATOM 705 C C . LEU A 1 87 ? 4.476 29.871 9.891 1.00 8.82 86 LEU A C 1
ATOM 706 O O . LEU A 1 87 ? 3.380 29.966 10.471 1.00 11.65 86 LEU A O 1
ATOM 711 N N . SER A 1 88 ? 4.612 29.796 8.585 1.00 8.69 87 SER A N 1
ATOM 712 C CA A SER A 1 88 ? 3.476 29.585 7.703 0.50 9.09 87 SER A CA 1
ATOM 713 C CA B SER A 1 88 ? 3.499 29.586 7.673 0.50 9.50 87 SER A CA 1
ATOM 714 C C . SER A 1 88 ? 3.501 28.131 7.228 1.00 8.55 87 SER A C 1
ATOM 715 O O . SER A 1 88 ? 4.414 27.373 7.548 1.00 7.02 87 SER A O 1
ATOM 720 N N . THR A 1 89 ? 2.497 27.734 6.456 1.00 8.98 88 THR A N 1
ATOM 721 C CA . THR A 1 89 ? 2.389 26.364 5.964 1.00 8.25 88 THR A CA 1
ATOM 722 C C . THR A 1 89 ? 3.699 25.878 5.372 1.00 8.07 88 THR A C 1
ATOM 723 O O . THR A 1 89 ? 4.328 26.559 4.563 1.00 9.56 88 THR A O 1
ATOM 727 N N . GLY A 1 90 ? 4.105 24.694 5.803 1.00 8.14 89 GLY A N 1
ATOM 728 C CA . GLY A 1 90 ? 5.340 24.089 5.337 1.00 8.14 89 GLY A CA 1
ATOM 729 C C . GLY A 1 90 ? 6.588 24.439 6.116 1.00 7.32 89 GLY A C 1
ATOM 730 O O . GLY A 1 90 ? 7.668 23.932 5.796 1.00 8.87 89 GLY A O 1
ATOM 731 N N . GLU A 1 91 ? 6.453 25.307 7.112 1.00 6.96 90 GLU A N 1
ATOM 732 C CA . GLU A 1 91 ? 7.576 25.760 7.914 1.00 6.64 90 GLU A CA 1
ATOM 733 C C . GLU A 1 91 ? 7.506 25.120 9.282 1.00 6.71 90 GLU A C 1
ATOM 734 O O . GLU A 1 91 ? 6.430 24.752 9.750 1.00 7.31 90 GLU A O 1
ATOM 740 N N . SER A 1 92 ? 8.674 24.995 9.913 1.00 6.81 91 SER A N 1
ATOM 741 C CA A SER A 1 92 ? 8.810 24.257 11.150 0.70 6.17 91 SER A CA 1
ATOM 742 C CA B SER A 1 92 ? 8.802 24.265 11.159 0.30 7.20 91 SER A CA 1
ATOM 743 C C . SER A 1 92 ? 9.770 24.957 12.116 1.00 6.24 91 SER A C 1
ATOM 744 O O . SER A 1 92 ? 10.660 25.712 11.706 1.00 7.25 91 SER A O 1
ATOM 749 N N . ALA A 1 93 ? 9.552 24.722 13.405 1.00 5.86 92 ALA A N 1
ATOM 750 C CA . ALA A 1 93 ? 10.419 25.206 14.459 1.00 6.00 92 ALA A CA 1
ATOM 751 C C . ALA A 1 93 ? 10.355 24.255 15.635 1.00 6.20 92 ALA A C 1
ATOM 752 O O . ALA A 1 93 ? 9.457 23.410 15.732 1.00 6.38 92 ALA A O 1
ATOM 754 N N . VAL A 1 94 ? 11.311 24.435 16.542 1.00 6.01 93 VAL A N 1
ATOM 755 C CA . VAL A 1 94 ? 11.379 23.666 17.781 1.00 6.59 93 VAL A CA 1
ATOM 756 C C . VAL A 1 94 ? 11.309 24.622 18.974 1.00 5.61 93 VAL A C 1
ATOM 757 O O . VAL A 1 94 ? 11.970 25.662 18.974 1.00 6.94 93 VAL A O 1
ATOM 761 N N . ILE A 1 95 ? 10.480 24.280 19.954 1.00 4.94 94 ILE A N 1
ATOM 762 C CA . ILE A 1 95 ? 10.471 24.935 21.266 1.00 5.60 94 ILE A CA 1
ATOM 763 C C . ILE A 1 95 ? 11.234 24.020 22.218 1.00 5.19 94 ILE A C 1
ATOM 764 O O . ILE A 1 95 ? 10.815 22.883 22.456 1.00 5.82 94 ILE A O 1
ATOM 769 N N . GLY A 1 96 ? 12.373 24.468 22.726 1.00 5.53 95 GLY A N 1
ATOM 770 C CA . GLY A 1 96 ? 13.108 23.666 23.657 1.00 5.64 95 GLY A CA 1
ATOM 771 C C . GLY A 1 96 ? 12.401 23.576 24.990 1.00 5.18 95 GLY A C 1
ATOM 772 O O . GLY A 1 96 ? 11.596 24.463 25.377 1.00 5.76 95 GLY A O 1
ATOM 773 N N . ARG A 1 97 ? 12.690 22.527 25.742 1.00 5.58 96 ARG A N 1
ATOM 774 C CA A ARG A 1 97 ? 12.121 22.436 27.082 0.40 5.75 96 ARG A CA 1
ATOM 775 C CA B ARG A 1 97 ? 12.144 22.404 27.090 0.60 6.07 96 ARG A CA 1
ATOM 776 C C . ARG A 1 97 ? 12.594 23.608 27.946 1.00 6.59 96 ARG A C 1
ATOM 777 O O . ARG A 1 97 ? 13.758 23.998 27.916 1.00 6.63 96 ARG A O 1
ATOM 792 N N . GLY A 1 98 ? 11.655 24.183 28.700 1.00 6.71 97 GLY A N 1
ATOM 793 C CA . GLY A 1 98 ? 11.929 25.290 29.612 1.00 7.48 97 GLY A CA 1
ATOM 794 C C . GLY A 1 98 ? 11.791 26.666 29.008 1.00 8.13 97 GLY A C 1
ATOM 795 O O . GLY A 1 98 ? 11.936 27.663 29.718 1.00 10.32 97 GLY A O 1
ATOM 796 N N . THR A 1 99 ? 11.513 26.748 27.710 1.00 7.04 98 THR A N 1
ATOM 797 C CA . THR A 1 99 ? 11.428 28.036 27.029 1.00 6.57 98 THR A CA 1
ATOM 798 C C . THR A 1 99 ? 10.250 28.870 27.539 1.00 6.43 98 THR A C 1
ATOM 799 O O . THR A 1 99 ? 9.135 28.376 27.640 1.00 6.73 98 THR A O 1
ATOM 803 N N . GLN A 1 100 ? 10.515 30.142 27.851 1.00 6.24 99 GLN A N 1
ATOM 804 C CA . GLN A 1 100 ? 9.436 31.097 28.074 1.00 6.34 99 GLN A CA 1
ATOM 805 C C . GLN A 1 100 ? 8.944 31.510 26.697 1.00 6.57 99 GLN A C 1
ATOM 806 O O . GLN A 1 100 ? 9.692 32.085 25.906 1.00 8.31 99 GLN A O 1
ATOM 812 N N . VAL A 1 101 ? 7.709 31.159 26.362 1.00 6.32 100 VAL A N 1
ATOM 813 C CA . VAL A 1 101 ? 7.269 31.298 24.976 1.00 7.00 100 VAL A CA 1
ATOM 814 C C . VAL A 1 101 ? 5.816 31.729 24.889 1.00 6.70 100 VAL A C 1
ATOM 815 O O . VAL A 1 101 ? 4.957 31.247 25.643 1.00 8.59 100 VAL A O 1
ATOM 819 N N . ARG A 1 102 ? 5.558 32.623 23.947 1.00 6.23 101 ARG A N 1
ATOM 820 C CA . ARG A 1 102 ? 4.204 32.977 23.556 1.00 6.87 101 ARG A CA 1
ATOM 821 C C . ARG A 1 102 ? 3.965 32.371 22.184 1.00 7.71 101 ARG A C 1
ATOM 822 O O . ARG A 1 102 ? 4.785 32.529 21.264 1.00 8.07 101 ARG A O 1
ATOM 830 N N . ILE A 1 103 ? 2.858 31.643 22.072 1.00 6.67 102 ILE A N 1
ATOM 831 C CA . ILE A 1 103 ? 2.447 30.962 20.859 1.00 7.01 102 ILE A CA 1
ATOM 832 C C . ILE A 1 103 ? 1.212 31.688 20.359 1.00 6.83 102 ILE A C 1
ATOM 833 O O . ILE A 1 103 ? 0.164 31.617 20.980 1.00 8.05 102 ILE A O 1
ATOM 838 N N . ASP A 1 104 ? 1.368 32.410 19.257 1.00 7.01 103 ASP A N 1
ATOM 839 C CA . ASP A 1 104 ? 0.334 33.311 18.756 1.00 7.78 103 ASP A CA 1
ATOM 840 C C . ASP A 1 104 ? -0.125 32.785 17.390 1.00 7.63 103 ASP A C 1
ATOM 841 O O . ASP A 1 104 ? 0.543 33.006 16.386 1.00 8.87 103 ASP A O 1
ATOM 846 N N . ALA A 1 105 ? -1.273 32.108 17.363 1.00 8.05 104 ALA A N 1
ATOM 847 C CA . ALA A 1 105 ? -1.823 31.488 16.164 1.00 7.49 104 ALA A CA 1
ATOM 848 C C . ALA A 1 105 ? -2.874 32.386 15.535 1.00 8.52 104 ALA A C 1
ATOM 849 O O . ALA A 1 105 ? -3.743 32.919 16.207 1.00 10.31 104 ALA A O 1
ATOM 851 N N . GLN A 1 106 ? -2.823 32.487 14.215 1.00 8.65 105 GLN A N 1
ATOM 852 C CA A GLN A 1 106 ? -3.916 33.099 13.490 0.50 9.75 105 GLN A CA 1
ATOM 853 C CA B GLN A 1 106 ? -3.914 33.083 13.464 0.50 9.96 105 GLN A CA 1
ATOM 854 C C . GLN A 1 106 ? -5.141 32.192 13.611 1.00 9.46 105 GLN A C 1
ATOM 855 O O . GLN A 1 106 ? -5.014 30.990 13.820 1.00 8.92 105 GLN A O 1
ATOM 866 N N . PRO A 1 107 ? -6.349 32.772 13.504 1.00 9.79 106 PRO A N 1
ATOM 867 C CA . PRO A 1 107 ? -7.521 31.909 13.589 1.00 9.99 106 PRO A CA 1
ATOM 868 C C . PRO A 1 107 ? -7.465 30.732 12.627 1.00 9.77 106 PRO A C 1
ATOM 869 O O . PRO A 1 107 ? -6.983 30.874 11.489 1.00 11.10 106 PRO A O 1
ATOM 873 N N A GLU A 1 108 ? -7.923 29.571 13.089 0.50 9.51 107 GLU A N 1
ATOM 874 N N B GLU A 1 108 ? -7.966 29.582 13.087 0.50 10.24 107 GLU A N 1
ATOM 875 C CA A GLU A 1 108 ? -8.068 28.395 12.241 0.50 9.94 107 GLU A CA 1
ATOM 876 C CA B GLU A 1 108 ? -8.066 28.324 12.317 0.50 10.94 107 GLU A CA 1
ATOM 877 C C A GLU A 1 108 ? -6.700 27.892 11.753 0.50 10.31 107 GLU A C 1
ATOM 878 C C B GLU A 1 108 ? -6.732 27.774 11.820 0.50 10.78 107 GLU A C 1
ATOM 879 O O A GLU A 1 108 ? -6.558 27.499 10.600 0.50 11.57 107 GLU A O 1
ATOM 880 O O B GLU A 1 108 ? -6.657 27.178 10.749 0.50 12.30 107 GLU A O 1
ATOM 891 N N . SER A 1 109 ? -5.693 27.941 12.624 1.00 9.12 108 SER A N 1
ATOM 892 C CA . SER A 1 109 ? -4.381 27.379 12.303 1.00 8.47 108 SER A CA 1
ATOM 893 C C . SER A 1 109 ? -4.315 25.928 12.780 1.00 8.62 108 SER A C 1
ATOM 894 O O . SER A 1 109 ? -5.024 25.513 13.711 1.00 9.06 108 SER A O 1
ATOM 897 N N . LEU A 1 110 ? -3.435 25.161 12.138 1.00 8.08 109 LEU A N 1
ATOM 898 C CA . LEU A 1 110 ? -3.307 23.734 12.413 1.00 8.16 109 LEU A CA 1
ATOM 899 C C . LEU A 1 110 ? -1.878 23.337 12.130 1.00 7.41 109 LEU A C 1
ATOM 900 O O . LEU A 1 110 ? -1.349 23.603 11.041 1.00 8.76 109 LEU A O 1
ATOM 905 N N . TRP A 1 111 ? -1.254 22.681 13.103 1.00 6.85 110 TRP A N 1
ATOM 906 C CA . TRP A 1 111 ? 0.085 22.143 12.909 1.00 6.48 110 TRP A CA 1
ATOM 907 C C . TRP A 1 111 ? 0.210 20.732 13.416 1.00 6.14 110 TRP A C 1
ATOM 908 O O . TRP A 1 111 ? -0.527 20.329 14.309 1.00 7.46 110 TRP A O 1
ATOM 919 N N . ALA A 1 112 ? 1.135 19.978 12.827 1.00 6.11 111 ALA A N 1
ATOM 920 C CA . ALA A 1 112 ? 1.530 18.698 13.389 1.00 5.70 111 ALA A CA 1
ATOM 921 C C . ALA A 1 112 ? 2.586 18.934 14.464 1.00 6.05 111 ALA A C 1
ATOM 922 O O . ALA A 1 112 ? 3.323 19.911 14.430 1.00 6.75 111 ALA A O 1
ATOM 924 N N . PHE A 1 113 ? 2.669 18.018 15.415 1.00 6.20 112 PHE A N 1
ATOM 925 C CA . PHE A 1 113 ? 3.684 18.107 16.447 1.00 5.98 112 PHE A CA 1
ATOM 926 C C . PHE A 1 113 ? 4.296 16.759 16.773 1.00 5.00 112 PHE A C 1
ATOM 927 O O . PHE A 1 113 ? 3.672 15.698 16.596 1.00 5.75 112 PHE A O 1
ATOM 935 N N . CYS A 1 114 ? 5.530 16.822 17.273 1.00 5.31 113 CYS A N 1
ATOM 936 C CA . CYS A 1 114 ? 6.162 15.726 18.009 1.00 5.89 113 CYS A CA 1
ATOM 937 C C . CYS A 1 114 ? 6.772 16.339 19.256 1.00 5.97 113 CYS A C 1
ATOM 938 O O . CYS A 1 114 ? 7.494 17.332 19.179 1.00 7.06 113 CYS A O 1
ATOM 941 N N . ALA A 1 115 ? 6.451 15.764 20.419 1.00 6.94 114 ALA A N 1
ATOM 942 C CA . ALA A 1 115 ? 6.932 16.266 21.694 1.00 6.16 114 ALA A CA 1
ATOM 943 C C . ALA A 1 115 ? 7.590 15.167 22.490 1.00 6.70 114 ALA A C 1
ATOM 944 O O . ALA A 1 115 ? 7.082 14.048 22.537 1.00 7.90 114 ALA A O 1
ATOM 946 N N . SER A 1 116 ? 8.688 15.516 23.153 1.00 6.17 115 SER A N 1
ATOM 947 C CA . SER A 1 116 ? 9.218 14.706 24.239 1.00 5.07 115 SER A CA 1
ATOM 948 C C . SER A 1 116 ? 8.647 15.281 25.522 1.00 5.45 115 SER A C 1
ATOM 949 O O . SER A 1 116 ? 9.019 16.373 25.948 1.00 6.88 115 SER A O 1
ATOM 952 N N . THR A 1 117 ? 7.729 14.540 26.139 1.00 6.31 116 THR A N 1
ATOM 953 C CA . THR A 1 117 ? 7.090 15.002 27.354 1.00 6.22 116 THR A CA 1
ATOM 954 C C . THR A 1 117 ? 7.842 14.593 28.620 1.00 7.10 116 THR A C 1
ATOM 955 O O . THR A 1 117 ? 7.562 15.123 29.683 1.00 8.72 116 THR A O 1
ATOM 959 N N . GLN A 1 118 ? 8.801 13.670 28.490 1.00 7.53 117 GLN A N 1
ATOM 960 C CA . GLN A 1 118 ? 9.684 13.275 29.595 1.00 7.76 117 GLN A CA 1
ATOM 961 C C . GLN A 1 118 ? 11.059 13.902 29.389 1.00 9.26 117 GLN A C 1
ATOM 962 O O . GLN A 1 118 ? 11.602 13.854 28.293 1.00 10.25 117 GLN A O 1
ATOM 968 N N . ALA A 1 119 ? 11.611 14.491 30.436 1.00 10.50 118 ALA A N 1
ATOM 969 C CA . ALA A 1 119 ? 12.976 15.000 30.388 1.00 10.64 118 ALA A CA 1
ATOM 970 C C . ALA A 1 119 ? 13.964 13.883 30.672 1.00 11.05 118 ALA A C 1
ATOM 971 O O . ALA A 1 119 ? 13.756 13.096 31.608 1.00 13.95 118 ALA A O 1
ATOM 973 N N . SER A 1 120 ? 15.042 13.820 29.895 1.00 10.80 119 SER A N 1
ATOM 974 C CA . SER A 1 120 ? 16.127 12.859 30.148 1.00 12.75 119 SER A CA 1
ATOM 975 C C . SER A 1 120 ? 17.513 13.498 30.245 1.00 12.56 119 SER A C 1
ATOM 976 O O . SER A 1 120 ? 18.551 12.825 30.167 1.00 16.13 119 SER A O 1
ATOM 979 N N . GLY A 1 121 ? 17.538 14.789 30.473 1.00 10.76 120 GLY A N 1
ATOM 980 C CA . GLY A 1 121 ? 18.768 15.528 30.669 1.00 8.57 120 GLY A CA 1
ATOM 981 C C . GLY A 1 121 ? 18.367 16.981 30.777 1.00 6.95 120 GLY A C 1
ATOM 982 O O . GLY A 1 121 ? 17.176 17.304 30.872 1.00 7.27 120 GLY A O 1
ATOM 983 N N . PRO A 1 122 ? 19.350 17.886 30.765 1.00 6.24 121 PRO A N 1
ATOM 984 C CA . PRO A 1 122 ? 19.071 19.283 31.071 1.00 6.37 121 PRO A CA 1
ATOM 985 C C . PRO A 1 122 ? 18.392 20.042 29.916 1.00 6.56 121 PRO A C 1
ATOM 986 O O . PRO A 1 122 ? 18.568 19.717 28.737 1.00 6.73 121 PRO A O 1
ATOM 990 N N . ASP A 1 123 ? 17.619 21.057 30.268 1.00 7.12 122 ASP A N 1
ATOM 991 C CA . ASP A 1 123 ? 16.908 21.881 29.299 1.00 7.21 122 ASP A CA 1
ATOM 992 C C . ASP A 1 123 ? 17.878 22.560 28.336 1.00 6.78 122 ASP A C 1
ATOM 993 O O . ASP A 1 123 ? 18.900 23.104 28.755 1.00 7.73 122 ASP A O 1
ATOM 998 N N . LYS A 1 124 ? 17.520 22.555 27.063 1.00 6.48 123 LYS A N 1
ATOM 999 C CA . LYS A 1 124 ? 18.149 23.396 26.044 1.00 6.31 123 LYS A CA 1
ATOM 1000 C C . LYS A 1 124 ? 17.055 24.321 25.519 1.00 6.18 123 LYS A C 1
ATOM 1001 O O . LYS A 1 124 ? 16.316 23.980 24.599 1.00 7.23 123 LYS A O 1
ATOM 1007 N N . SER A 1 125 ? 16.886 25.442 26.210 1.00 6.24 124 SER A N 1
ATOM 1008 C CA . SER A 1 125 ? 15.733 26.300 26.015 1.00 6.63 124 SER A CA 1
ATOM 1009 C C . SER A 1 125 ? 15.971 27.302 24.883 1.00 7.07 124 SER A C 1
ATOM 1010 O O . SER A 1 125 ? 17.096 27.704 24.589 1.00 9.19 124 SER A O 1
ATOM 1013 N N . GLY A 1 126 ? 14.874 27.717 24.271 1.00 6.52 125 GLY A N 1
ATOM 1014 C CA . GLY A 1 126 ? 14.883 28.644 23.165 1.00 6.39 125 GLY A CA 1
ATOM 1015 C C . GLY A 1 126 ? 14.090 28.097 21.992 1.00 6.48 125 GLY A C 1
ATOM 1016 O O . GLY A 1 126 ? 13.727 26.927 21.946 1.00 7.87 125 GLY A O 1
ATOM 1017 N N . ILE A 1 127 ? 13.846 28.974 21.029 1.00 6.57 126 ILE A N 1
ATOM 1018 C CA A ILE A 1 127 ? 13.171 28.585 19.795 0.50 7.00 126 ILE A CA 1
ATOM 1019 C CA B ILE A 1 127 ? 13.173 28.629 19.785 0.50 7.65 126 ILE A CA 1
ATOM 1020 C C . ILE A 1 127 ? 14.201 28.449 18.671 1.00 8.08 126 ILE A C 1
ATOM 1021 O O . ILE A 1 127 ? 15.065 29.302 18.504 1.00 9.07 126 ILE A O 1
ATOM 1030 N N . THR A 1 128 ? 14.098 27.363 17.903 1.00 8.99 127 THR A N 1
ATOM 1031 C CA . THR A 1 128 ? 14.983 27.117 16.759 1.00 8.90 127 THR A CA 1
ATOM 1032 C C . THR A 1 128 ? 14.132 26.986 15.492 1.00 9.20 127 THR A C 1
ATOM 1033 O O . THR A 1 128 ? 13.325 26.076 15.389 1.00 9.69 127 THR A O 1
ATOM 1037 N N . ALA A 1 129 ? 14.310 27.907 14.547 1.00 8.63 128 ALA A N 1
ATOM 1038 C CA . ALA A 1 129 ? 13.676 27.811 13.227 1.00 8.52 128 ALA A CA 1
ATOM 1039 C C . ALA A 1 129 ? 14.426 26.789 12.378 1.00 8.71 128 ALA A C 1
ATOM 1040 O O . ALA A 1 129 ? 15.642 26.617 12.531 1.00 10.07 128 ALA A O 1
ATOM 1042 N N . LEU A 1 130 ? 13.712 26.113 11.484 1.00 8.02 129 LEU A N 1
ATOM 1043 C CA . LEU A 1 130 ? 14.280 25.025 10.665 1.00 7.37 129 LEU A CA 1
ATOM 1044 C C . LEU A 1 130 ? 14.084 25.340 9.187 1.00 8.19 129 LEU A C 1
ATOM 1045 O O . LEU A 1 130 ? 12.978 25.196 8.674 1.00 8.19 129 LEU A O 1
ATOM 1050 N N . ASP A 1 131 ? 15.155 25.720 8.497 1.00 7.46 130 ASP A N 1
ATOM 1051 C CA . ASP A 1 131 ? 15.052 26.147 7.097 1.00 7.42 130 ASP A CA 1
ATOM 1052 C C . ASP A 1 131 ? 14.815 24.932 6.184 1.00 7.08 130 ASP A C 1
ATOM 1053 O O . ASP A 1 131 ? 15.630 24.014 6.174 1.00 7.26 130 ASP A O 1
ATOM 1058 N N . ARG A 1 132 ? 13.743 24.968 5.383 1.00 7.00 131 ARG A N 1
ATOM 1059 C CA . ARG A 1 132 ? 13.481 23.944 4.372 1.00 7.35 131 ARG A CA 1
ATOM 1060 C C . ARG A 1 132 ? 14.686 23.737 3.451 1.00 7.41 131 ARG A C 1
ATOM 1061 O O . ARG A 1 132 ? 14.903 22.624 2.973 1.00 7.80 131 ARG A O 1
ATOM 1069 N N . LEU A 1 133 ? 15.435 24.815 3.184 1.00 7.22 132 LEU A N 1
ATOM 1070 C CA . LEU A 1 133 ? 16.571 24.797 2.264 1.00 7.40 132 LEU A CA 1
ATOM 1071 C C . LEU A 1 133 ? 17.906 24.662 2.989 1.00 7.52 132 LEU A C 1
ATOM 1072 O O . LEU A 1 133 ? 18.950 24.996 2.441 1.00 7.76 132 LEU A O 1
ATOM 1077 N N . ALA A 1 134 ? 17.893 24.137 4.207 1.00 7.10 133 ALA A N 1
ATOM 1078 C CA . ALA A 1 134 ? 19.133 23.919 4.952 1.00 7.31 133 ALA A CA 1
ATOM 1079 C C . ALA A 1 134 ? 20.160 23.153 4.117 1.00 6.88 133 ALA A C 1
ATOM 1080 O O . ALA A 1 134 ? 19.819 22.215 3.367 1.00 6.99 133 ALA A O 1
ATOM 1082 N N . LEU A 1 135 ? 21.428 23.509 4.278 1.00 6.91 134 LEU A N 1
ATOM 1083 C CA . LEU A 1 135 ? 22.516 22.792 3.614 1.00 6.89 134 LEU A CA 1
ATOM 1084 C C . LEU A 1 135 ? 22.839 21.516 4.392 1.00 5.82 134 LEU A C 1
ATOM 1085 O O . LEU A 1 135 ? 22.949 21.538 5.622 1.00 7.18 134 LEU A O 1
ATOM 1090 N N . LEU A 1 136 ? 22.983 20.408 3.668 1.00 5.57 135 LEU A N 1
ATOM 1091 C CA . LEU A 1 136 ? 23.086 19.085 4.271 1.00 5.67 135 LEU A CA 1
ATOM 1092 C C . LEU A 1 136 ? 24.452 18.473 4.015 1.00 6.38 135 LEU A C 1
ATOM 1093 O O . LEU A 1 136 ? 25.144 18.823 3.068 1.00 7.64 135 LEU A O 1
ATOM 1098 N N . THR A 1 137 ? 24.845 17.539 4.866 1.00 6.37 136 THR A N 1
ATOM 1099 C CA . THR A 1 137 ? 26.092 16.810 4.684 1.00 7.13 136 THR A CA 1
ATOM 1100 C C . THR A 1 137 ? 25.806 15.294 4.693 1.00 6.61 136 THR A C 1
ATOM 1101 O O . THR A 1 137 ? 24.811 14.855 5.263 1.00 6.08 136 THR A O 1
ATOM 1105 N N . PRO A 1 138 ? 26.678 14.485 4.082 1.00 6.52 137 PRO A N 1
ATOM 1106 C CA . PRO A 1 138 ? 26.410 13.044 4.017 1.00 7.22 137 PRO A CA 1
ATOM 1107 C C . PRO A 1 138 ? 26.060 12.389 5.350 1.00 6.56 137 PRO A C 1
ATOM 1108 O O . PRO A 1 138 ? 26.659 12.699 6.398 1.00 7.90 137 PRO A O 1
ATOM 1112 N N . SER A 1 139 ? 25.067 11.505 5.301 1.00 5.91 138 SER A N 1
ATOM 1113 C CA . SER A 1 139 ? 24.581 10.787 6.470 1.00 7.02 138 SER A CA 1
ATOM 1114 C C . SER A 1 139 ? 24.432 9.305 6.148 1.00 7.11 138 SER A C 1
ATOM 1115 O O . SER A 1 139 ? 24.539 8.895 4.998 1.00 7.25 138 SER A O 1
ATOM 1118 N N . SER A 1 140 ? 24.178 8.489 7.156 1.00 7.70 139 SER A N 1
ATOM 1119 C CA A SER A 1 140 ? 24.193 7.036 6.969 0.60 7.65 139 SER A CA 1
ATOM 1120 C CA B SER A 1 140 ? 24.199 7.047 6.973 0.40 8.41 139 SER A CA 1
ATOM 1121 C C . SER A 1 140 ? 23.010 6.532 6.156 1.00 7.51 139 SER A C 1
ATOM 1122 O O . SER A 1 140 ? 21.859 6.849 6.474 1.00 8.29 139 SER A O 1
ATOM 1127 N N . PRO A 1 141 ? 23.286 5.713 5.118 1.00 7.44 140 PRO A N 1
ATOM 1128 C CA . PRO A 1 141 ? 22.203 4.967 4.500 1.00 8.06 140 PRO A CA 1
ATOM 1129 C C . PRO A 1 141 ? 21.723 3.868 5.443 1.00 7.15 140 PRO A C 1
ATOM 1130 O O . PRO A 1 141 ? 22.304 3.659 6.513 1.00 8.20 140 PRO A O 1
ATOM 1134 N N . PRO A 1 142 ? 20.657 3.153 5.063 1.00 7.83 141 PRO A N 1
ATOM 1135 C CA . PRO A 1 142 ? 20.231 2.005 5.871 1.00 9.00 141 PRO A CA 1
ATOM 1136 C C . PRO A 1 142 ? 21.275 0.889 5.913 1.00 8.66 141 PRO A C 1
ATOM 1137 O O . PRO A 1 142 ? 22.177 0.857 5.079 1.00 9.33 141 PRO A O 1
ATOM 1141 N N . ASP A 1 143 ? 21.108 -0.025 6.869 1.00 10.09 142 ASP A N 1
ATOM 1142 C CA . ASP A 1 143 ? 21.920 -1.229 7.001 1.00 11.54 142 ASP A CA 1
ATOM 1143 C C . ASP A 1 143 ? 21.909 -1.968 5.681 1.00 9.81 142 ASP A C 1
ATOM 1144 O O . ASP A 1 143 ? 20.841 -2.240 5.143 1.00 10.01 142 ASP A O 1
ATOM 1149 N N . PRO A 1 144 ? 23.088 -2.308 5.140 1.00 10.36 143 PRO A N 1
ATOM 1150 C CA . PRO A 1 144 ? 23.117 -3.042 3.873 1.00 11.51 143 PRO A CA 1
ATOM 1151 C C . PRO A 1 144 ? 22.283 -4.329 3.869 1.00 12.44 143 PRO A C 1
ATOM 1152 O O . PRO A 1 144 ? 21.713 -4.700 2.830 1.00 14.04 143 PRO A O 1
ATOM 1156 N N . SER A 1 145 ? 22.158 -4.961 5.032 1.00 12.28 144 SER A N 1
ATOM 1157 C CA . SER A 1 145 ? 21.478 -6.250 5.160 1.00 14.44 144 SER A CA 1
ATOM 1158 C C . SER A 1 145 ? 19.977 -6.176 4.959 1.00 15.48 144 SER A C 1
ATOM 1159 O O . SER A 1 145 ? 19.334 -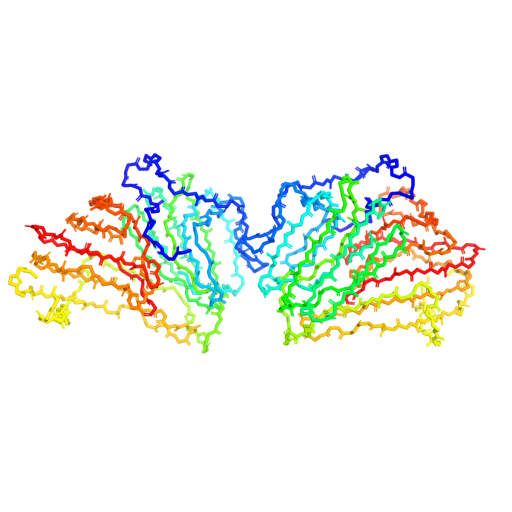7.204 4.754 1.00 17.53 144 SER A O 1
ATOM 1162 N N . ILE A 1 146 ? 19.406 -4.974 5.020 1.00 12.92 145 ILE A N 1
ATOM 1163 C CA . ILE A 1 146 ? 17.959 -4.831 4.824 1.00 12.77 145 ILE A CA 1
ATOM 1164 C C . ILE A 1 146 ? 17.595 -4.242 3.461 1.00 11.32 145 ILE A C 1
ATOM 1165 O O . ILE A 1 146 ? 16.432 -3.995 3.192 1.00 12.23 145 ILE A O 1
ATOM 1178 N N . ILE A 1 148 ? 16.894 -3.762 -0.578 1.00 9.14 147 ILE A N 1
ATOM 1179 C CA . ILE A 1 148 ? 16.424 -4.411 -1.820 1.00 9.62 147 ILE A CA 1
ATOM 1180 C C . ILE A 1 148 ? 17.129 -3.737 -3.003 1.00 9.66 147 ILE A C 1
ATOM 1181 O O . ILE A 1 148 ? 17.719 -4.400 -3.848 1.00 11.13 147 ILE A O 1
ATOM 1186 N N . SER A 1 149 ? 17.091 -2.408 -3.052 1.00 9.06 148 SER A N 1
ATOM 1187 C CA . SER A 1 149 ? 17.753 -1.651 -4.088 1.00 8.86 148 SER A CA 1
ATOM 1188 C C . SER A 1 149 ? 19.230 -1.474 -3.721 1.00 8.36 148 SER A C 1
ATOM 1189 O O . SER A 1 149 ? 19.651 -1.801 -2.600 1.00 9.27 148 SER A O 1
ATOM 1192 N N . PRO A 1 150 ? 20.026 -0.896 -4.644 1.00 8.94 149 PRO A N 1
ATOM 1193 C CA . PRO A 1 150 ? 21.346 -0.419 -4.240 1.00 9.81 149 PRO A CA 1
ATOM 1194 C C . PRO A 1 150 ? 21.240 0.620 -3.114 1.00 8.34 149 PRO A C 1
ATOM 1195 O O . PRO A 1 150 ? 20.188 1.255 -2.915 1.00 9.12 149 PRO A O 1
ATOM 1199 N N . LEU A 1 151 ? 22.325 0.794 -2.380 1.00 8.13 150 LEU A N 1
ATOM 1200 C CA . LEU A 1 151 ? 22.339 1.775 -1.306 1.00 8.31 150 LEU A CA 1
ATOM 1201 C C . LEU A 1 151 ? 22.190 3.190 -1.870 1.00 7.73 150 LEU A C 1
ATOM 1202 O O . LEU A 1 151 ? 22.783 3.523 -2.891 1.00 8.36 150 LEU A O 1
ATOM 1207 N N . PRO A 1 152 ? 21.397 4.031 -1.201 1.00 6.99 151 PRO A N 1
ATOM 1208 C CA . PRO A 1 152 ? 21.237 5.421 -1.612 1.00 6.38 151 PRO A CA 1
ATOM 1209 C C . PRO A 1 152 ? 22.382 6.299 -1.109 1.00 6.38 151 PRO A C 1
ATOM 1210 O O . PRO A 1 152 ? 23.220 5.862 -0.311 1.00 6.89 151 PRO A O 1
ATOM 1214 N N . GLN A 1 153 ? 22.403 7.536 -1.590 1.00 5.68 152 GLN A N 1
ATOM 1215 C CA . GLN A 1 153 ? 23.169 8.627 -0.977 1.00 5.09 152 GLN A CA 1
ATOM 1216 C C . GLN A 1 153 ? 22.217 9.490 -0.181 1.00 4.91 152 GLN A C 1
ATOM 1217 O O . GLN A 1 153 ? 21.248 10.019 -0.734 1.00 5.62 152 GLN A O 1
ATOM 1223 N N . CYS A 1 154 ? 22.472 9.584 1.113 1.00 5.22 153 CYS A N 1
ATOM 1224 C CA . CYS A 1 154 ? 21.642 10.330 2.046 1.00 5.74 153 CYS A CA 1
ATOM 1225 C C . CYS A 1 154 ? 22.453 11.498 2.600 1.00 5.73 153 CYS A C 1
ATOM 1226 O O . CYS A 1 154 ? 23.675 11.413 2.731 1.00 5.82 153 CYS A O 1
ATOM 1229 N N . ARG A 1 155 ? 21.762 12.590 2.914 1.00 5.25 154 ARG A N 1
ATOM 1230 C CA . ARG A 1 155 ? 22.369 13.740 3.583 1.00 5.45 154 ARG A CA 1
ATOM 1231 C C . ARG A 1 155 ? 21.443 14.218 4.686 1.00 4.74 154 ARG A C 1
ATOM 1232 O O . ARG A 1 155 ? 20.229 14.054 4.598 1.00 5.41 154 ARG A O 1
ATOM 1240 N N . SER A 1 156 ? 22.012 14.884 5.689 1.00 5.11 155 SER A N 1
ATOM 1241 C CA . SER A 1 156 ? 21.220 15.468 6.761 1.00 5.29 155 SER A CA 1
ATOM 1242 C C . SER A 1 156 ? 21.902 16.677 7.359 1.00 5.28 155 SER A C 1
ATOM 1243 O O . SER A 1 156 ? 23.097 16.929 7.151 1.00 5.83 155 SER A O 1
ATOM 1246 N N . ASN A 1 157 ? 21.130 17.399 8.150 1.00 5.64 156 ASN A N 1
ATOM 1247 C CA . ASN A 1 157 ? 21.627 18.466 8.988 1.00 6.21 156 ASN A CA 1
ATOM 1248 C C . ASN A 1 157 ? 20.782 18.435 10.252 1.00 5.63 156 ASN A C 1
ATOM 1249 O O . ASN A 1 157 ? 19.586 18.734 10.215 1.00 5.32 156 ASN A O 1
ATOM 1254 N N . ASN A 1 158 ? 21.402 18.032 11.358 1.00 5.51 157 ASN A N 1
ATOM 1255 C CA . ASN A 1 158 ? 20.778 18.089 12.676 1.00 6.50 157 ASN A CA 1
ATOM 1256 C C . ASN A 1 158 ? 20.780 19.523 13.190 1.00 5.99 157 ASN A C 1
ATOM 1257 O O . ASN A 1 158 ? 21.700 19.942 13.869 1.00 9.02 157 ASN A O 1
ATOM 1262 N N . LEU A 1 159 ? 19.756 20.271 12.821 1.00 5.41 158 LEU A N 1
ATOM 1263 C CA . LEU A 1 159 ? 19.633 21.677 13.175 1.00 5.83 158 LEU A CA 1
ATOM 1264 C C . LEU A 1 159 ? 19.359 21.875 14.658 1.00 6.19 158 LEU A C 1
ATOM 1265 O O . LEU A 1 159 ? 19.633 22.938 15.209 1.00 7.44 158 LEU A O 1
ATOM 1270 N N . PHE A 1 160 ? 18.791 20.865 15.301 1.00 5.70 159 PHE A N 1
ATOM 1271 C CA . PHE A 1 160 ? 18.543 20.901 16.746 1.00 6.02 159 PHE A CA 1
ATOM 1272 C C . PHE A 1 160 ? 18.888 19.531 17.330 1.00 4.90 159 PHE A C 1
ATOM 1273 O O . PHE A 1 160 ? 18.393 18.508 16.866 1.00 7.11 159 PHE A O 1
ATOM 1281 N N . GLU A 1 161 ? 19.794 19.528 18.292 1.00 6.32 160 GLU A N 1
ATOM 1282 C CA . GLU A 1 161 ? 20.149 18.333 19.022 1.00 6.85 160 GLU A CA 1
ATOM 1283 C C . GLU A 1 161 ? 19.834 18.567 20.499 1.00 5.91 160 GLU A C 1
ATOM 1284 O O . GLU A 1 161 ? 20.524 19.330 21.173 1.00 7.72 160 GLU A O 1
ATOM 1290 N N . ASP A 1 162 ? 18.794 17.924 21.001 1.00 5.70 161 ASP A N 1
ATOM 1291 C CA . ASP A 1 162 ? 18.356 18.178 22.354 1.00 5.26 161 ASP A CA 1
ATOM 1292 C C . ASP A 1 162 ? 19.333 17.616 23.375 1.00 5.69 161 ASP A C 1
ATOM 1293 O O . ASP A 1 162 ? 19.997 16.599 23.135 1.00 6.32 161 ASP A O 1
ATOM 1298 N N . THR A 1 163 ? 19.365 18.264 24.541 1.00 5.46 162 THR A N 1
ATOM 1299 C CA . THR A 1 163 ? 19.954 17.653 25.720 1.00 5.61 162 THR A CA 1
ATOM 1300 C C . THR A 1 163 ? 18.883 17.247 26.743 1.00 6.74 162 THR A C 1
ATOM 1301 O O . THR A 1 163 ? 19.204 16.515 27.658 1.00 6.85 162 THR A O 1
ATOM 1305 N N . ALA A 1 164 ? 17.628 17.683 26.583 1.00 6.22 163 ALA A N 1
ATOM 1306 C CA . ALA A 1 164 ? 16.537 17.285 27.483 1.00 7.00 163 ALA A CA 1
ATOM 1307 C C . ALA A 1 164 ? 15.799 16.033 27.016 1.00 7.07 163 ALA A C 1
ATOM 1308 O O . ALA A 1 164 ? 14.837 15.614 27.638 1.00 7.52 163 ALA A O 1
ATOM 1310 N N . SER A 1 165 ? 16.265 15.457 25.916 1.00 6.92 164 SER A N 1
ATOM 1311 C CA . SER A 1 165 ? 15.725 14.235 25.326 1.00 6.93 164 SER A CA 1
ATOM 1312 C C . SER A 1 165 ? 16.753 13.766 24.318 1.00 6.94 164 SER A C 1
ATOM 1313 O O . SER A 1 165 ? 17.745 14.462 24.076 1.00 6.93 164 SER A O 1
ATOM 1316 N N . THR A 1 166 ? 16.501 12.623 23.693 1.00 6.58 165 THR A N 1
ATOM 1317 C CA . THR A 1 166 ? 17.339 12.159 22.591 1.00 7.46 165 THR A CA 1
ATOM 1318 C C . THR A 1 166 ? 16.900 12.694 21.226 1.00 6.73 165 THR A C 1
ATOM 1319 O O . THR A 1 166 ? 17.444 12.279 20.204 1.00 8.46 165 THR A O 1
ATOM 1323 N N . LEU A 1 167 ? 15.956 13.627 21.185 1.00 6.38 166 LEU A N 1
ATOM 1324 C CA . LEU A 1 167 ? 15.510 14.176 19.908 1.00 6.26 166 LEU A CA 1
ATOM 1325 C C . LEU A 1 167 ? 16.627 14.821 19.125 1.00 6.17 166 LEU A C 1
ATOM 1326 O O . LEU A 1 167 ? 17.417 15.610 19.674 1.00 6.27 166 LEU A O 1
ATOM 1331 N N . ARG A 1 168 ? 16.695 14.462 17.848 1.00 5.98 167 ARG A N 1
ATOM 1332 C CA . ARG A 1 168 ? 17.491 15.157 16.855 1.00 6.86 167 ARG A CA 1
ATOM 1333 C C . ARG A 1 168 ? 16.497 15.560 15.774 1.00 6.29 167 ARG A C 1
ATOM 1334 O O . ARG A 1 168 ? 15.698 14.738 15.299 1.00 6.70 167 ARG A O 1
ATOM 1342 N N . ILE A 1 169 ? 16.542 16.834 15.410 1.00 6.20 168 ILE A N 1
ATOM 1343 C CA . ILE A 1 169 ? 15.550 17.445 14.525 1.00 5.55 168 ILE A CA 1
ATOM 1344 C C . ILE A 1 169 ? 16.260 18.208 13.421 1.00 5.90 168 ILE A C 1
ATOM 1345 O O . ILE A 1 169 ? 17.218 18.935 13.670 1.00 7.35 168 ILE A O 1
ATOM 1350 N N . GLY A 1 170 ? 15.829 18.004 12.183 1.00 5.48 169 GLY A N 1
ATOM 1351 C CA . GLY A 1 170 ? 16.507 18.650 11.093 1.00 5.20 169 GLY A CA 1
ATOM 1352 C C . GLY A 1 170 ? 15.898 18.352 9.751 1.00 4.66 169 GLY A C 1
ATOM 1353 O O . GLY A 1 170 ? 14.697 18.097 9.648 1.00 5.29 169 GLY A O 1
ATOM 1354 N N . VAL A 1 171 ? 16.751 18.410 8.735 1.00 5.12 170 VAL A N 1
ATOM 1355 C CA . VAL A 1 171 ? 16.372 18.192 7.363 1.00 5.48 170 VAL A CA 1
ATOM 1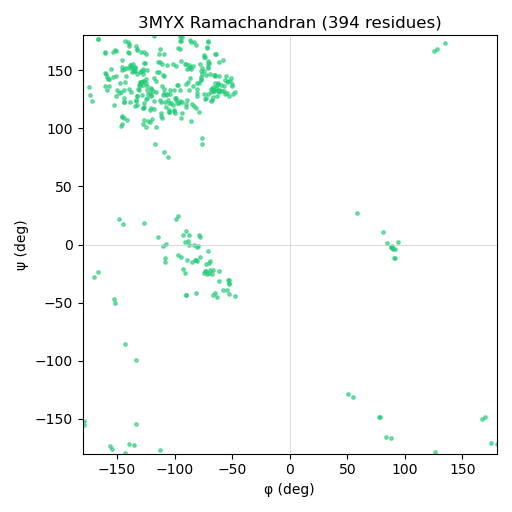356 C C . VAL A 1 171 ? 17.266 17.080 6.797 1.00 4.77 170 VAL A C 1
ATOM 1357 O O . VAL A 1 171 ? 18.462 17.022 7.101 1.00 5.37 170 VAL A O 1
ATOM 1361 N N . TRP A 1 172 ? 16.652 16.184 6.013 1.00 4.39 171 TRP A N 1
ATOM 1362 C CA . TRP A 1 172 ? 17.326 15.025 5.412 1.00 4.69 171 TRP A CA 1
ATOM 1363 C C . TRP A 1 172 ? 16.925 14.914 3.970 1.00 4.62 171 TRP A C 1
ATOM 1364 O O . TRP A 1 172 ? 15.795 15.274 3.608 1.00 5.19 171 TRP A O 1
ATOM 1375 N N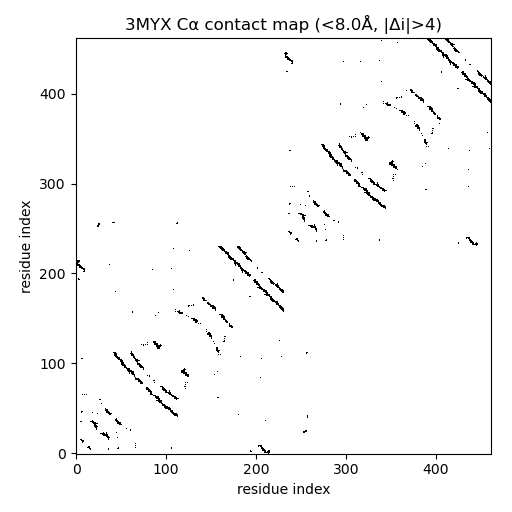 . ASP A 1 173 ? 17.821 14.401 3.135 1.00 4.53 172 ASP A N 1
ATOM 1376 C CA . ASP A 1 173 ? 17.427 14.020 1.791 1.00 5.00 172 ASP A CA 1
ATOM 1377 C C . ASP A 1 173 ? 18.085 12.732 1.353 1.00 4.72 172 ASP A C 1
ATOM 1378 O O . ASP A 1 173 ? 19.011 12.239 1.990 1.00 5.11 172 ASP A O 1
ATOM 1383 N N . SER A 1 174 ? 17.553 12.167 0.284 1.00 4.84 173 SER A N 1
ATOM 1384 C CA . SER A 1 174 ? 18.040 10.890 -0.195 1.00 5.18 173 SER A CA 1
ATOM 1385 C C . SER A 1 174 ? 17.675 10.675 -1.644 1.00 4.88 173 SER A C 1
ATOM 1386 O O . SER A 1 174 ? 16.596 11.052 -2.089 1.00 5.10 173 SER A O 1
ATOM 1389 N N . THR A 1 175 ? 18.566 9.991 -2.334 1.00 4.63 174 THR A N 1
ATOM 1390 C CA . THR A 1 175 ? 18.285 9.399 -3.631 1.00 5.12 174 THR A CA 1
ATOM 1391 C C . THR A 1 175 ? 17.346 8.189 -3.394 1.00 5.32 174 THR A C 1
ATOM 1392 O O . THR A 1 175 ? 17.082 7.796 -2.249 1.00 5.59 174 THR A O 1
ATOM 1396 N N . PRO A 1 176 ? 16.790 7.608 -4.473 1.00 5.56 175 PRO A N 1
ATOM 1397 C CA . PRO A 1 176 ? 15.775 6.564 -4.306 1.00 6.35 175 PRO A CA 1
ATOM 1398 C C . PRO A 1 176 ? 16.319 5.302 -3.669 1.00 6.45 175 PRO A C 1
ATOM 1399 O O . PRO A 1 176 ? 17.465 4.920 -3.896 1.00 7.32 175 PRO A O 1
ATOM 1403 N N . TYR A 1 177 ? 15.491 4.639 -2.880 1.00 6.30 176 TYR A N 1
ATOM 1404 C CA . TYR A 1 177 ? 15.834 3.312 -2.378 1.00 6.43 176 TYR A CA 1
ATOM 1405 C C . TYR A 1 177 ? 14.642 2.526 -1.911 1.00 6.22 176 TYR A C 1
ATOM 1406 O O . TYR A 1 177 ? 13.539 3.071 -1.704 1.00 6.17 176 TYR A O 1
ATOM 1415 N N . GLU A 1 178 ? 14.881 1.226 -1.754 1.00 6.69 177 GLU A N 1
ATOM 1416 C CA . GLU A 1 178 ? 13.885 0.279 -1.281 1.00 7.35 177 GLU A CA 1
ATOM 1417 C C . GLU A 1 178 ? 14.552 -0.678 -0.329 1.00 7.42 177 GLU A C 1
ATOM 1418 O O . GLU A 1 178 ? 15.619 -1.203 -0.622 1.00 8.80 177 GLU A O 1
ATOM 1424 N N . ARG A 1 179 ? 13.907 -0.918 0.806 1.00 8.38 178 ARG A N 1
ATOM 1425 C CA . ARG A 1 179 ? 14.382 -1.872 1.788 1.00 9.09 178 ARG A CA 1
ATOM 1426 C C . ARG A 1 179 ? 13.237 -2.763 2.231 1.00 10.47 178 ARG A C 1
ATOM 1427 O O . ARG A 1 179 ? 12.064 -2.469 1.986 1.00 10.86 178 ARG A O 1
ATOM 1435 N N . ILE A 1 180 ? 13.582 -3.834 2.922 1.00 9.98 179 ILE A N 1
ATOM 1436 C CA . ILE A 1 180 ? 12.577 -4.725 3.471 1.00 10.32 179 ILE A CA 1
ATOM 1437 C C . ILE A 1 180 ? 11.902 -4.110 4.678 1.00 10.68 179 ILE A C 1
ATOM 1438 O O . ILE A 1 180 ? 12.402 -3.165 5.286 1.00 11.06 179 ILE A O 1
ATOM 1443 N N . SER A 1 181 ? 10.740 -4.631 5.018 1.00 10.91 180 SER A N 1
ATOM 1444 C CA . SER A 1 181 ? 10.041 -4.195 6.217 1.00 12.53 180 SER A CA 1
ATOM 1445 C C . SER A 1 181 ? 10.853 -4.544 7.459 1.00 13.51 180 SER A C 1
ATOM 1446 O O . SER A 1 181 ? 11.382 -5.659 7.581 1.00 14.21 180 SER A O 1
ATOM 1449 N N . ARG A 1 182 ? 10.958 -3.579 8.367 1.00 14.23 181 ARG A N 1
ATOM 1450 C CA A ARG A 1 182 ? 11.638 -3.740 9.647 0.50 14.55 181 ARG A CA 1
ATOM 1451 C CA B ARG A 1 182 ? 11.610 -3.772 9.656 0.50 14.88 181 ARG A CA 1
ATOM 1452 C C . ARG A 1 182 ? 10.882 -2.955 10.716 1.00 14.31 181 ARG A C 1
ATOM 1453 O O . ARG A 1 182 ? 10.267 -1.932 10.406 1.00 12.77 181 ARG A O 1
ATOM 1468 N N . PRO A 1 183 ? 10.933 -3.417 11.987 1.00 12.86 182 PRO A N 1
ATOM 1469 C CA . PRO A 1 183 ? 10.381 -2.569 13.058 1.00 12.65 182 PRO A CA 1
ATOM 1470 C C . PRO A 1 183 ? 11.232 -1.317 13.202 1.00 13.02 182 PRO A C 1
ATOM 1471 O O . PRO A 1 183 ? 12.461 -1.409 13.246 1.00 13.57 182 PRO A O 1
ATOM 1475 N N . HIS A 1 184 ? 10.598 -0.149 13.260 1.00 10.88 183 HIS A N 1
ATOM 1476 C CA . HIS A 1 184 ? 11.375 1.092 13.289 1.00 11.27 183 HIS A CA 1
ATOM 1477 C C . HIS A 1 184 ? 12.237 1.142 14.545 1.00 11.16 183 HIS A C 1
ATOM 1478 O O . HIS A 1 184 ? 11.762 0.849 15.633 1.00 12.80 183 HIS A O 1
ATOM 1485 N N . LYS A 1 185 ? 13.510 1.476 14.388 1.00 12.66 184 LYS A N 1
ATOM 1486 C CA . LYS A 1 185 ? 14.447 1.449 15.510 1.00 13.94 184 LYS A CA 1
ATOM 1487 C C . LYS A 1 185 ? 14.221 2.575 16.515 1.00 12.79 184 LYS A C 1
ATOM 1488 O O . LYS A 1 185 ? 14.550 2.435 17.694 1.00 13.69 184 LYS A O 1
ATOM 1491 N N . ILE A 1 186 ? 13.640 3.670 16.035 1.00 11.13 185 ILE A N 1
ATOM 1492 C CA . ILE A 1 186 ? 13.401 4.872 16.834 1.00 11.09 185 ILE A CA 1
ATOM 1493 C C . ILE A 1 186 ? 12.030 5.435 16.475 1.00 8.48 185 ILE A C 1
ATOM 1494 O O . ILE A 1 186 ? 11.381 4.957 15.552 1.00 9.34 185 ILE A O 1
ATOM 1499 N N . HIS A 1 187 ? 11.580 6.418 17.242 1.00 7.32 186 HIS A N 1
ATOM 1500 C CA . HIS A 1 187 ? 10.396 7.188 16.888 1.00 7.38 186 HIS A CA 1
ATOM 1501 C C . HIS A 1 187 ? 10.773 8.206 15.832 1.00 7.14 186 HIS A C 1
ATOM 1502 O O . HIS A 1 187 ? 11.836 8.829 15.935 1.00 8.64 186 HIS A O 1
ATOM 1509 N N . GLU A 1 188 ? 9.913 8.403 14.837 1.00 6.74 187 GLU A N 1
ATOM 1510 C CA . GLU A 1 188 ? 10.209 9.373 13.771 1.00 7.21 187 GLU A CA 1
ATOM 1511 C C . GLU A 1 188 ? 8.986 10.122 13.268 1.00 6.69 187 GLU A C 1
ATOM 1512 O O . GLU A 1 188 ? 8.042 9.501 12.772 1.00 8.47 187 GLU A O 1
ATOM 1518 N N . LEU A 1 189 ? 9.023 11.448 13.343 1.00 6.34 188 LEU A N 1
ATOM 1519 C CA . LEU A 1 189 ? 8.110 12.297 12.599 1.00 7.01 188 LEU A CA 1
ATOM 1520 C C . LEU A 1 189 ? 8.816 12.714 11.327 1.00 6.84 188 LEU A C 1
ATOM 1521 O O . LEU A 1 189 ? 9.985 13.077 11.361 1.00 7.16 188 LEU A O 1
ATOM 1539 N N . ASN A 1 191 ? 8.003 15.126 7.695 1.00 5.27 190 ASN A N 1
ATOM 1540 C CA . ASN A 1 191 ? 7.161 15.963 6.865 1.00 5.63 190 ASN A CA 1
ATOM 1541 C C . ASN A 1 191 ? 7.900 16.139 5.559 1.00 6.52 190 ASN A C 1
ATOM 1542 O O . ASN A 1 191 ? 9.067 16.539 5.558 1.00 7.22 190 ASN A O 1
ATOM 1547 N N . LEU A 1 192 ? 7.273 15.782 4.452 1.00 6.23 191 LEU A N 1
ATOM 1548 C CA . LEU A 1 192 ? 8.000 15.771 3.182 1.00 6.36 191 LEU A CA 1
ATOM 1549 C C . LEU A 1 192 ? 8.041 17.159 2.546 1.00 5.60 191 LEU A C 1
ATOM 1550 O O . LEU A 1 192 ? 7.011 17.765 2.234 1.00 7.61 191 LEU A O 1
ATOM 1555 N N . ILE A 1 193 ? 9.264 17.652 2.371 1.00 5.42 192 ILE A N 1
ATOM 1556 C CA . ILE A 1 193 ? 9.532 18.909 1.677 1.00 5.83 192 ILE A CA 1
ATOM 1557 C C . ILE A 1 193 ? 9.514 18.681 0.156 1.00 5.94 192 ILE A C 1
ATOM 1558 O O . ILE A 1 193 ? 8.996 19.514 -0.586 1.00 7.39 192 ILE A O 1
ATOM 1563 N N . GLU A 1 194 ? 10.100 17.574 -0.299 1.00 5.65 193 GLU A N 1
ATOM 1564 C CA . GLU A 1 194 ? 10.046 17.177 -1.700 1.00 6.33 193 GLU A CA 1
ATOM 1565 C C . GLU A 1 194 ? 9.855 15.676 -1.774 1.00 6.63 193 GLU A C 1
ATOM 1566 O O . GLU A 1 194 ? 10.321 14.941 -0.908 1.00 6.70 193 GLU A O 1
ATOM 1572 N N . GLY A 1 195 ? 9.227 15.231 -2.859 1.00 6.80 194 GLY A N 1
ATOM 1573 C CA . GLY A 1 195 ? 9.111 13.847 -3.186 1.00 6.96 194 GLY A CA 1
ATOM 1574 C C . GLY A 1 195 ? 7.975 13.138 -2.509 1.00 7.57 194 GLY A C 1
ATOM 1575 O O . GLY A 1 195 ? 7.067 13.755 -1.947 1.00 8.58 194 GLY A O 1
ATOM 1576 N N . ARG A 1 196 ? 8.051 11.818 -2.565 1.00 7.57 195 ARG A N 1
ATOM 1577 C CA A ARG A 1 196 ? 7.010 10.953 -2.040 0.50 8.81 195 ARG A CA 1
ATOM 1578 C CA B ARG A 1 196 ? 7.026 10.973 -1.985 0.50 9.26 195 ARG A CA 1
ATOM 1579 C C . ARG A 1 196 ? 7.599 9.602 -1.661 1.00 8.30 195 ARG A C 1
ATOM 1580 O O . ARG A 1 196 ? 8.605 9.183 -2.230 1.00 8.80 195 ARG A O 1
ATOM 1589 N N . VAL A 1 197 ? 6.966 8.921 -0.712 1.00 8.34 196 VAL A N 1
ATOM 1590 C CA . VAL A 1 197 ? 7.425 7.622 -0.280 1.00 9.55 196 VAL A CA 1
ATOM 1591 C C . VAL A 1 197 ? 6.229 6.739 -0.004 1.00 8.65 196 VAL A C 1
ATOM 1592 O O . VAL A 1 197 ? 5.191 7.221 0.467 1.00 10.11 196 VAL A O 1
ATOM 1596 N N . VAL A 1 198 ? 6.383 5.451 -0.311 1.00 7.28 197 VAL A N 1
ATOM 1597 C CA . VAL A 1 198 ? 5.392 4.447 0.044 1.00 7.57 197 VAL A CA 1
ATOM 1598 C C . VAL A 1 198 ? 5.886 3.660 1.255 1.00 8.31 197 VAL A C 1
ATOM 1599 O O . VAL A 1 198 ? 6.986 3.082 1.247 1.00 8.33 197 VAL A O 1
ATOM 1603 N N . LEU A 1 199 ? 5.087 3.691 2.308 1.00 8.60 198 LEU A N 1
ATOM 1604 C CA . LEU A 1 199 ? 5.329 2.930 3.523 1.00 9.98 198 LEU A CA 1
ATOM 1605 C C . LEU A 1 199 ? 4.345 1.753 3.530 1.00 11.98 198 LEU A C 1
ATOM 1606 O O . LEU A 1 199 ? 3.122 1.944 3.588 1.00 13.40 198 LEU A O 1
ATOM 1611 N N . SER A 1 200 ? 4.888 0.545 3.425 1.00 14.22 199 SER A N 1
ATOM 1612 C CA . SER A 1 200 ? 4.065 -0.675 3.454 1.00 16.73 199 SER A CA 1
ATOM 1613 C C . SER A 1 200 ? 4.037 -1.225 4.883 1.00 17.80 199 SER A C 1
ATOM 1614 O O . SER A 1 200 ? 5.074 -1.338 5.513 1.00 17.77 199 SER A O 1
ATOM 1617 N N . LEU A 1 201 ? 2.848 -1.572 5.397 1.00 20.08 200 LEU A N 1
ATOM 1618 C CA . LEU A 1 201 ? 2.645 -1.714 6.871 1.00 22.52 200 LEU A CA 1
ATOM 1619 C C . LEU A 1 201 ? 2.450 -3.128 7.442 1.00 25.24 200 LEU A C 1
ATOM 1620 O O . LEU A 1 201 ? 2.155 -4.062 6.697 1.00 25.14 200 LEU A O 1
ATOM 1625 N N . GLU A 1 202 ? 2.600 -3.251 8.776 1.00 26.26 201 GLU A N 1
ATOM 1626 C CA . GLU A 1 202 ? 2.485 -4.548 9.484 1.00 28.05 201 GLU A CA 1
ATOM 1627 C C . GLU A 1 202 ? 1.242 -5.329 9.054 1.00 29.06 201 GLU A C 1
ATOM 1628 O O . GLU A 1 202 ? 1.320 -6.533 8.805 1.00 30.46 201 GLU A O 1
ATOM 1630 N N . ASN A 1 203 ? 0.107 -4.636 8.951 1.00 30.15 202 ASN A N 1
ATOM 1631 C CA . ASN A 1 203 ? -1.155 -5.274 8.533 1.00 31.03 202 ASN A CA 1
ATOM 1632 C C . ASN A 1 203 ? -1.285 -5.531 7.014 1.00 30.87 202 ASN A C 1
ATOM 1633 O O . ASN A 1 203 ? -2.340 -5.961 6.547 1.00 31.96 202 ASN A O 1
ATOM 1638 N N . GLY A 1 204 ? -0.226 -5.280 6.254 1.00 30.11 203 GLY A N 1
ATOM 1639 C CA . GLY A 1 204 ? -0.232 -5.530 4.794 1.00 30.26 203 GLY A CA 1
ATOM 1640 C C . GLY A 1 204 ? -0.885 -4.466 3.912 1.00 29.79 203 GLY A C 1
ATOM 1641 O O . GLY A 1 204 ? -1.102 -4.699 2.713 1.00 31.11 203 GLY A O 1
ATOM 1642 N N . SER A 1 205 ? -1.196 -3.302 4.494 1.00 28.72 204 SER A N 1
ATOM 1643 C CA . SER A 1 205 ? -1.732 -2.146 3.755 1.00 26.40 204 SER A CA 1
ATOM 1644 C C . SER A 1 205 ? -0.594 -1.202 3.348 1.00 24.98 204 SER A C 1
ATOM 1645 O O . SER A 1 205 ? 0.539 -1.406 3.737 1.00 22.28 204 SER A O 1
ATOM 1648 N N . SER A 1 206 ? -0.918 -0.158 2.592 1.00 25.01 205 SER A N 1
ATOM 1649 C CA . SER A 1 206 ? 0.097 0.774 2.089 1.00 25.63 205 SER A CA 1
ATOM 1650 C C . SER A 1 206 ? -0.283 2.233 2.336 1.00 23.21 205 SER A C 1
ATOM 1651 O O . SER A 1 206 ? -1.434 2.625 2.126 1.00 25.56 205 SER A O 1
ATOM 1654 N N . LEU A 1 207 ? 0.681 3.045 2.765 1.00 18.64 206 LEU A N 1
ATOM 1655 C CA A LEU A 1 207 ? 0.477 4.468 2.925 0.50 15.67 206 LEU A CA 1
ATOM 1656 C CA B LEU A 1 207 ? 0.459 4.475 2.911 0.50 16.88 206 LEU A CA 1
ATOM 1657 C C . LEU A 1 207 ? 1.407 5.210 1.975 1.00 13.94 206 LEU A C 1
ATOM 1658 O O . LEU A 1 207 ? 2.627 5.064 2.073 1.00 13.14 206 LEU A O 1
ATOM 1667 N N . THR A 1 208 ? 0.843 6.002 1.072 1.00 12.45 207 THR A N 1
ATOM 1668 C CA . THR A 1 208 ? 1.615 6.904 0.240 1.00 11.75 207 THR A CA 1
ATOM 1669 C C . THR A 1 208 ? 1.717 8.235 0.961 1.00 12.69 207 THR A C 1
ATOM 1670 O O . THR A 1 208 ? 0.701 8.867 1.261 1.00 14.20 207 THR A O 1
ATOM 1674 N N . VAL A 1 209 ? 2.946 8.622 1.278 1.00 10.19 208 VAL A N 1
ATOM 1675 C CA . VAL A 1 209 ? 3.228 9.892 1.924 1.00 9.92 208 VAL A CA 1
ATOM 1676 C C . VAL A 1 209 ? 3.689 10.830 0.826 1.00 9.87 208 VAL A C 1
ATOM 1677 O O . VAL A 1 209 ? 4.719 10.615 0.194 1.00 10.04 208 VAL A O 1
ATOM 1681 N N . ASN A 1 210 ? 2.877 11.839 0.575 1.00 9.93 209 ASN A N 1
ATOM 1682 C CA . ASN A 1 210 ? 3.124 12.794 -0.483 1.00 10.47 209 ASN A CA 1
ATOM 1683 C C . ASN A 1 210 ? 3.789 14.055 0.021 1.00 9.85 209 ASN A C 1
ATOM 1684 O O . ASN A 1 210 ? 3.888 14.302 1.224 1.00 9.03 209 ASN A O 1
ATOM 1689 N N . THR A 1 211 ? 4.248 14.862 -0.919 1.00 10.65 210 THR A N 1
ATOM 1690 C CA . THR A 1 211 ? 4.863 16.114 -0.595 1.00 10.34 210 THR A CA 1
ATOM 1691 C C . THR A 1 211 ? 3.894 16.962 0.243 1.00 8.71 210 THR A C 1
ATOM 1692 O O . THR A 1 211 ? 2.731 17.119 -0.113 1.00 9.42 210 THR A O 1
ATOM 1696 N N . GLY A 1 212 ? 4.368 17.480 1.366 1.00 8.65 211 GLY A N 1
ATOM 1697 C CA . GLY A 1 212 ? 3.548 18.311 2.237 1.00 7.94 211 GLY A CA 1
ATOM 1698 C C . GLY A 1 212 ? 2.754 17.551 3.284 1.00 7.45 211 GLY A C 1
ATOM 1699 O O . GLY A 1 212 ? 2.061 18.165 4.086 1.00 8.72 211 GLY A O 1
ATOM 1700 N N . ASP A 1 213 ? 2.861 16.227 3.275 1.00 6.58 212 ASP A N 1
ATOM 1701 C CA . ASP A 1 213 ? 2.206 15.389 4.300 1.00 7.03 212 ASP A CA 1
ATOM 1702 C C . ASP A 1 213 ? 3.138 15.189 5.491 1.00 6.67 212 ASP A C 1
ATOM 1703 O O . ASP A 1 213 ? 4.358 15.161 5.330 1.00 7.01 212 ASP A O 1
ATOM 1708 N N . THR A 1 214 ? 2.548 15.001 6.668 1.00 6.58 213 THR A N 1
ATOM 1709 C CA . THR A 1 214 ? 3.291 14.622 7.862 1.00 6.46 213 THR A CA 1
ATOM 1710 C C . THR A 1 214 ? 2.834 13.241 8.334 1.00 6.27 213 THR A C 1
ATOM 1711 O O . THR A 1 214 ? 1.628 12.983 8.460 1.00 7.12 213 THR A O 1
ATOM 1715 N N . VAL A 1 215 ? 3.800 12.372 8.604 1.00 6.96 214 VAL A N 1
ATOM 1716 C CA . VAL A 1 215 ? 3.582 11.027 9.096 1.00 7.21 214 VAL A CA 1
ATOM 1717 C C . VAL A 1 215 ? 4.430 10.811 10.350 1.00 6.44 214 VAL A C 1
ATOM 1718 O O . VAL A 1 215 ? 5.512 11.391 10.495 1.00 6.98 214 VAL A O 1
ATOM 1722 N N . PHE A 1 216 ? 3.937 9.966 11.253 1.00 8.09 215 PHE A N 1
ATOM 1723 C CA . PHE A 1 216 ? 4.663 9.557 12.449 1.00 7.48 215 PHE A CA 1
ATOM 1724 C C . PHE A 1 216 ? 4.828 8.050 12.433 1.00 8.46 215 PHE A C 1
ATOM 1725 O O . PHE A 1 216 ? 3.852 7.314 12.248 1.00 9.78 215 PHE A O 1
ATOM 1733 N N . VAL A 1 217 ? 6.068 7.598 12.600 1.00 7.76 216 VAL A N 1
ATOM 1734 C CA . VAL A 1 217 ? 6.376 6.178 12.692 1.00 8.15 216 VAL A CA 1
ATOM 1735 C C . VAL A 1 217 ? 6.848 5.876 14.113 1.00 8.08 216 VAL A C 1
ATOM 1736 O O . VAL A 1 217 ? 7.907 6.323 14.539 1.00 8.71 216 VAL A O 1
ATOM 1740 N N . ALA A 1 218 ? 6.040 5.156 14.873 1.00 9.24 217 ALA A N 1
ATOM 1741 C CA . ALA A 1 218 ? 6.401 4.818 16.237 1.00 10.16 217 ALA A CA 1
ATOM 1742 C C . ALA A 1 218 ? 7.550 3.826 16.274 1.00 10.62 217 ALA A C 1
ATOM 1743 O O . ALA A 1 218 ? 7.675 2.955 15.407 1.00 10.78 217 ALA A O 1
ATOM 1745 N N . GLN A 1 219 ? 8.389 3.948 17.289 1.00 10.19 218 GLN A N 1
ATOM 1746 C CA A GLN A 1 219 ? 9.423 2.957 17.537 0.50 10.77 218 GLN A CA 1
ATOM 1747 C CA B GLN A 1 219 ? 9.421 2.957 17.527 0.50 10.71 218 GLN A CA 1
ATOM 1748 C C . GLN A 1 219 ? 8.777 1.572 17.611 1.00 11.90 218 GLN A C 1
ATOM 1749 O O . GLN A 1 219 ? 7.782 1.375 18.328 1.00 12.70 218 GLN A O 1
ATOM 1760 N N . GLY A 1 220 ? 9.342 0.628 16.868 1.00 12.21 219 GLY A N 1
ATOM 1761 C CA . GLY A 1 220 ? 8.826 -0.736 16.814 1.00 13.51 219 GLY A CA 1
ATOM 1762 C C . GLY A 1 220 ? 7.809 -0.976 15.718 1.00 13.63 219 GLY A C 1
ATOM 1763 O O . GLY A 1 220 ? 7.465 -2.124 15.449 1.00 15.00 219 GLY A O 1
ATOM 1764 N N . ALA A 1 221 ? 7.309 0.075 15.074 1.00 12.55 220 ALA A N 1
ATOM 1765 C CA . ALA A 1 221 ? 6.301 -0.105 14.026 1.00 13.13 220 ALA A CA 1
ATOM 1766 C C . ALA A 1 221 ? 6.932 -0.787 12.815 1.00 13.24 220 ALA A C 1
ATOM 1767 O O . ALA A 1 221 ? 7.923 -0.283 12.276 1.00 12.98 220 ALA A O 1
ATOM 1769 N N . PRO A 1 222 ? 6.381 -1.940 12.386 1.00 13.94 221 PRO A N 1
ATOM 1770 C CA . PRO A 1 222 ? 6.895 -2.506 11.148 1.00 14.68 221 PRO A CA 1
ATOM 1771 C C . PRO A 1 222 ? 6.534 -1.629 9.973 1.00 15.71 221 PRO A C 1
ATOM 1772 O O . PRO A 1 222 ? 5.390 -1.198 9.813 1.00 17.80 221 PRO A O 1
ATOM 1776 N N . CYS A 1 223 ? 7.529 -1.394 9.142 1.00 14.83 222 CYS A N 1
ATOM 1777 C CA A CYS A 1 223 ? 7.447 -0.439 8.062 0.50 14.84 222 CYS A CA 1
ATOM 1778 C CA B CYS A 1 223 ? 7.249 -0.754 7.891 0.50 15.12 222 CYS A CA 1
ATOM 1779 C C . CYS A 1 223 ? 8.423 -0.856 6.956 1.00 13.42 222 CYS A C 1
ATOM 1780 O O . CYS A 1 223 ? 9.592 -1.004 7.309 1.00 12.96 222 CYS A O 1
ATOM 1785 N N . LYS A 1 224 ? 7.974 -0.941 5.710 1.00 12.72 223 LYS A N 1
ATOM 1786 C CA A LYS A 1 224 ? 8.830 -1.033 4.541 0.50 11.04 223 LYS A CA 1
ATOM 1787 C CA B LYS A 1 224 ? 8.848 -1.023 4.540 0.50 10.72 223 LYS A CA 1
ATOM 1788 C C . LYS A 1 224 ? 8.869 0.343 3.892 1.00 9.70 223 LYS A C 1
ATOM 1789 O O . LYS A 1 224 ? 7.851 0.983 3.796 1.00 10.81 223 LYS A O 1
ATOM 1800 N N . TRP A 1 225 ? 10.054 0.780 3.469 1.00 8.43 224 TRP A N 1
ATOM 1801 C CA . TRP A 1 225 ? 10.223 2.034 2.743 1.00 8.59 224 TRP A CA 1
ATOM 1802 C C . TRP A 1 225 ? 10.499 1.729 1.281 1.00 7.84 224 TRP A C 1
ATOM 1803 O O . TRP A 1 225 ? 11.407 0.942 0.977 1.00 8.26 224 TRP A O 1
ATOM 1814 N N . THR A 1 226 ? 9.755 2.375 0.387 1.00 7.16 225 THR A N 1
ATOM 1815 C CA . THR A 1 226 ? 10.061 2.396 -1.049 1.00 8.11 225 THR A CA 1
ATOM 1816 C C . THR A 1 226 ? 9.928 3.805 -1.583 1.00 6.57 225 THR A C 1
ATOM 1817 O O . THR A 1 226 ? 8.850 4.395 -1.554 1.00 8.42 225 THR A O 1
ATOM 1821 N N . SER A 1 227 ? 11.024 4.334 -2.105 1.00 6.80 226 SER A N 1
ATOM 1822 C CA . SER A 1 227 ? 11.000 5.584 -2.845 1.00 6.21 226 SER A CA 1
ATOM 1823 C C . SER A 1 227 ? 11.606 5.331 -4.216 1.00 7.22 226 SER A C 1
ATOM 1824 O O . SER A 1 227 ? 12.622 4.653 -4.347 1.00 9.49 226 SER A O 1
ATOM 1827 N N . THR A 1 228 ? 10.966 5.872 -5.239 1.00 7.49 227 THR A N 1
ATOM 1828 C CA . THR A 1 228 ? 11.462 5.736 -6.607 1.00 8.06 227 THR A CA 1
ATOM 1829 C C . THR A 1 228 ? 12.049 7.044 -7.127 1.00 7.84 227 THR A C 1
ATOM 1830 O O . THR A 1 228 ? 12.515 7.103 -8.246 1.00 10.57 227 THR A O 1
ATOM 1834 N N . GLY A 1 229 ? 12.034 8.086 -6.301 1.00 6.75 228 GLY A N 1
ATOM 1835 C CA . GLY A 1 229 ? 12.619 9.375 -6.622 1.00 6.75 228 GLY A CA 1
ATOM 1836 C C . GLY A 1 229 ? 13.249 9.963 -5.370 1.00 6.24 228 GLY A C 1
ATOM 1837 O O . GLY A 1 229 ? 13.142 9.415 -4.263 1.00 6.72 228 GLY A O 1
ATOM 1838 N N . TYR A 1 230 ? 13.912 11.093 -5.555 1.00 5.52 229 TYR A N 1
ATOM 1839 C CA . TYR A 1 230 ? 14.438 11.899 -4.472 1.00 5.68 229 TYR A CA 1
ATOM 1840 C C . TYR A 1 230 ? 13.377 12.242 -3.444 1.00 4.95 229 TYR A C 1
ATOM 1841 O O . TYR A 1 230 ? 12.229 12.566 -3.786 1.00 5.89 229 TYR A O 1
ATOM 1850 N N . VAL A 1 231 ? 13.771 12.219 -2.176 1.00 4.71 230 VAL A N 1
ATOM 1851 C CA . VAL A 1 231 ? 12.936 12.659 -1.064 1.00 5.06 230 VAL A CA 1
ATOM 1852 C C . VAL A 1 231 ? 13.725 13.622 -0.209 1.00 4.74 230 VAL A C 1
ATOM 1853 O O . VAL A 1 231 ? 14.905 13.412 0.047 1.00 5.47 230 VAL A O 1
ATOM 1857 N N . ARG A 1 232 ? 13.065 14.683 0.236 1.00 5.07 231 ARG A N 1
ATOM 1858 C CA . ARG A 1 232 ? 13.618 15.584 1.239 1.00 4.96 231 ARG A CA 1
ATOM 1859 C C . ARG A 1 232 ? 12.581 15.759 2.314 1.00 5.09 231 ARG A C 1
ATOM 1860 O O . ARG A 1 232 ? 11.394 15.947 1.992 1.00 5.95 231 ARG A O 1
ATOM 1868 N N . LYS A 1 233 ? 13.004 15.718 3.568 1.00 5.58 232 LYS A N 1
ATOM 1869 C CA . LYS A 1 233 ? 12.051 15.795 4.664 1.00 5.68 232 LYS A CA 1
ATOM 1870 C C . LYS A 1 233 ? 12.580 16.560 5.851 1.00 5.01 232 LYS A C 1
ATOM 1871 O O . LYS A 1 233 ? 13.783 16.555 6.099 1.00 5.97 232 LYS A O 1
ATOM 1877 N N . PHE A 1 234 ? 11.659 17.179 6.595 1.00 5.58 233 PHE A N 1
ATOM 1878 C CA . PHE A 1 234 ? 11.911 17.517 7.976 1.00 5.35 233 PHE A CA 1
ATOM 1879 C C . PHE A 1 234 ? 11.773 16.228 8.764 1.00 5.91 233 PHE A C 1
ATOM 1880 O O . PHE A 1 234 ? 10.884 15.402 8.479 1.00 6.30 233 PHE A O 1
ATOM 1888 N N . TYR A 1 235 ? 12.597 16.071 9.796 1.00 5.54 234 TYR A N 1
ATOM 1889 C CA . TYR A 1 235 ? 12.468 14.942 10.695 1.00 5.61 234 TYR A CA 1
ATOM 1890 C C . TYR A 1 235 ? 12.629 15.352 12.146 1.00 5.88 234 TYR A C 1
ATOM 1891 O O . TYR A 1 235 ? 13.324 16.330 12.466 1.00 5.67 234 TYR A O 1
ATOM 1900 N N . ALA A 1 236 ? 11.970 14.580 13.006 1.00 5.92 235 ALA A N 1
ATOM 1901 C CA . ALA A 1 236 ? 12.293 14.514 14.427 1.00 5.95 235 ALA A CA 1
ATOM 1902 C C . ALA A 1 236 ? 12.482 13.037 14.722 1.00 7.28 235 ALA A C 1
ATOM 1903 O O . ALA A 1 236 ? 11.565 12.248 14.455 1.00 8.76 235 ALA A O 1
ATOM 1905 N N . VAL A 1 237 ? 13.657 12.646 15.215 1.00 6.85 236 VAL A N 1
ATOM 1906 C CA . VAL A 1 237 ? 13.907 11.256 15.569 1.00 7.61 236 VAL A CA 1
ATOM 1907 C C . VAL A 1 237 ? 14.429 11.164 16.993 1.00 5.61 236 VAL A C 1
ATOM 1908 O O . VAL A 1 237 ? 15.141 12.063 17.463 1.00 7.04 236 VAL A O 1
ATOM 1912 N N . THR A 1 238 ? 14.080 10.086 17.687 1.00 7.51 237 THR A N 1
ATOM 1913 C CA . THR A 1 238 ? 14.677 9.802 18.984 1.00 7.88 237 THR A CA 1
ATOM 1914 C C . THR A 1 238 ? 15.942 8.990 18.859 1.00 11.13 237 THR A C 1
ATOM 1915 O O . THR A 1 238 ? 16.369 8.701 17.733 1.00 12.29 237 THR A O 1
ATOM 1920 N N . GLN B 1 4 ? -2.541 31.881 41.508 1.00 32.23 3 GLN B N 1
ATOM 1921 C CA . GLN B 1 4 ? -2.514 32.346 42.924 1.00 30.11 3 GLN B CA 1
ATOM 1922 C C . GLN B 1 4 ? -2.627 31.136 43.851 1.00 28.77 3 GLN B C 1
ATOM 1923 O O . GLN B 1 4 ? -3.528 30.301 43.659 1.00 30.51 3 GLN B O 1
ATOM 1925 N N . PRO B 1 5 ? -1.725 31.031 44.858 1.00 24.14 4 PRO B N 1
ATOM 1926 C CA . PRO B 1 5 ? -1.838 29.886 45.769 1.00 21.20 4 PRO B CA 1
ATOM 1927 C C . PRO B 1 5 ? -3.111 29.975 46.603 1.00 18.81 4 PRO B C 1
ATOM 1928 O O . PRO B 1 5 ? -3.442 31.032 47.159 1.00 19.08 4 PRO B O 1
ATOM 1932 N N . THR B 1 6 ? -3.803 28.849 46.708 1.00 15.51 5 THR B N 1
ATOM 1933 C CA A THR B 1 6 ? -5.028 28.811 47.476 0.50 14.74 5 THR B CA 1
ATOM 1934 C CA B THR B 1 6 ? -5.083 28.771 47.381 0.50 14.75 5 THR B CA 1
ATOM 1935 C C . THR B 1 6 ? -5.211 27.492 48.222 1.00 13.12 5 THR B C 1
ATOM 1936 O O . THR B 1 6 ? -4.308 26.631 48.269 1.00 12.74 5 THR B O 1
ATOM 1943 N N . VAL B 1 7 ? -6.342 27.394 48.886 1.00 10.38 6 VAL B N 1
ATOM 1944 C CA . VAL B 1 7 ? -6.741 26.245 49.657 1.00 8.16 6 VAL B CA 1
ATOM 1945 C C . VAL B 1 7 ? -7.787 25.482 48.846 1.00 8.70 6 VAL B C 1
ATOM 1946 O O . VAL B 1 7 ? -8.751 26.074 48.358 1.00 9.99 6 VAL B O 1
ATOM 1950 N N . LEU B 1 8 ? -7.576 24.176 48.697 1.00 7.19 7 LEU B N 1
ATOM 1951 C CA . LEU B 1 8 ? -8.388 23.326 47.818 1.00 8.45 7 LEU B CA 1
ATOM 1952 C C . LEU B 1 8 ? -8.928 22.124 48.581 1.00 8.20 7 LEU B C 1
ATOM 1953 O O . LEU B 1 8 ? -8.158 21.303 49.049 1.00 8.67 7 LEU B O 1
ATOM 1958 N N . LEU B 1 9 ? -10.244 22.007 48.686 1.00 8.10 8 LEU B N 1
ATOM 1959 C CA A LEU B 1 9 ? -10.833 20.786 49.237 0.50 9.04 8 LEU B CA 1
ATOM 1960 C CA B LEU B 1 9 ? -10.868 20.807 49.191 0.50 8.67 8 LEU B CA 1
ATOM 1961 C C . LEU B 1 9 ? -10.649 19.693 48.185 1.00 8.73 8 LEU B C 1
ATOM 1962 O O . LEU B 1 9 ? -11.022 19.844 47.028 1.00 12.21 8 LEU B O 1
ATOM 1971 N N . LEU B 1 10 ? -10.040 18.588 48.581 1.00 6.75 9 LEU B N 1
ATOM 1972 C CA . LEU B 1 10 ? -9.839 17.469 47.662 1.00 6.72 9 LEU B CA 1
ATOM 1973 C C . LEU B 1 10 ? -10.982 16.476 47.679 1.00 7.65 9 LEU B C 1
ATOM 1974 O O . LEU B 1 10 ? -11.410 16.046 46.614 1.00 7.69 9 LEU B O 1
ATOM 1979 N N . ALA B 1 11 ? -11.479 16.121 48.855 1.00 7.18 10 ALA B N 1
ATOM 1980 C CA . ALA B 1 11 ? -12.608 15.197 48.970 1.00 7.49 10 ALA B CA 1
ATOM 1981 C C . ALA B 1 11 ? -13.291 15.377 50.301 1.00 6.68 10 ALA B C 1
ATOM 1982 O O . ALA B 1 11 ? -12.654 15.596 51.342 1.00 7.95 10 ALA B O 1
ATOM 1984 N N . ARG B 1 12 ? -14.611 15.261 50.254 1.00 7.30 11 ARG B N 1
ATOM 1985 C CA . ARG B 1 12 ? -15.435 15.205 51.446 1.00 7.96 11 ARG B CA 1
ATOM 1986 C C . ARG B 1 12 ? -15.553 13.770 51.941 1.00 7.31 11 ARG B C 1
ATOM 1987 O O . ARG B 1 12 ? -15.483 12.825 51.155 1.00 8.00 11 ARG B O 1
ATOM 1995 N N . ALA B 1 13 ? -15.794 13.604 53.238 1.00 6.33 12 ALA B N 1
ATOM 1996 C CA . ALA B 1 13 ? -15.993 12.266 53.799 1.00 7.05 12 ALA B CA 1
ATOM 1997 C C . ALA B 1 13 ? -17.088 11.502 53.065 1.00 7.06 12 ALA B C 1
ATOM 1998 O O . ALA B 1 13 ? -16.980 10.301 52.863 1.00 8.07 12 ALA B O 1
ATOM 2000 N N . ASP B 1 14 ? -18.154 12.198 52.690 1.00 7.28 13 ASP B N 1
ATOM 2001 C CA . ASP B 1 14 ? -19.294 11.570 52.015 1.00 7.94 13 ASP B CA 1
ATOM 2002 C C . ASP B 1 14 ? -19.149 11.530 50.487 1.00 8.49 13 ASP B C 1
ATOM 2003 O O . ASP B 1 14 ? -20.063 11.138 49.775 1.00 9.32 13 ASP B O 1
ATOM 2008 N N . LEU B 1 15 ? -18.013 11.999 49.988 1.00 8.24 14 LEU B N 1
ATOM 2009 C CA . LEU B 1 15 ? -17.701 12.054 48.565 1.00 8.74 14 LEU B CA 1
ATOM 2010 C C . LEU B 1 15 ? -18.700 12.862 47.741 1.00 10.00 14 LEU B C 1
ATOM 2011 O O . LEU B 1 15 ? -18.847 12.651 46.534 1.00 12.65 14 LEU B O 1
ATOM 2016 N N . SER B 1 16 ? -19.336 13.828 48.388 1.00 10.45 15 SER B N 1
ATOM 2017 C CA . SER B 1 16 ? -20.194 14.764 47.676 1.00 11.78 15 SER B CA 1
ATOM 2018 C C . SER B 1 16 ? -19.335 15.698 46.826 1.00 13.39 15 SER B C 1
ATOM 2019 O O . SER B 1 16 ? -18.153 15.886 47.089 1.00 12.47 15 SER B O 1
ATOM 2022 N N . PRO B 1 17 ? -19.923 16.300 45.790 1.00 14.64 16 PRO B N 1
ATOM 2023 C CA A PRO B 1 17 ? -19.129 17.160 44.910 0.50 15.69 16 PRO B CA 1
ATOM 2024 C CA B PRO B 1 17 ? -19.108 17.139 44.920 0.50 15.63 16 PRO B CA 1
ATOM 2025 C C . PRO B 1 17 ? -18.493 18.331 45.640 1.00 15.28 16 PRO B C 1
ATOM 2026 O O . PRO B 1 17 ? -19.099 18.908 46.540 1.00 15.74 16 PRO B O 1
ATOM 2033 N N . VAL B 1 18 ? -17.271 18.672 45.245 1.00 13.56 17 VAL B N 1
ATOM 2034 C CA . VAL B 1 18 ? -16.576 19.824 45.769 1.00 13.69 17 VAL B CA 1
ATOM 2035 C C . VAL B 1 18 ? -16.430 20.829 44.635 1.00 12.42 17 VAL B C 1
ATOM 2036 O O . VAL B 1 18 ? -16.605 20.488 43.467 1.00 13.61 17 VAL B O 1
ATOM 2040 N N . GLY B 1 19 ? -16.119 22.062 44.992 1.00 11.58 18 GLY B N 1
ATOM 2041 C CA . GLY B 1 19 ? -15.944 23.121 44.008 1.00 10.20 18 GLY B CA 1
ATOM 2042 C C . GLY B 1 19 ? -14.612 23.077 43.285 1.00 9.36 18 GLY B C 1
ATOM 2043 O O . GLY B 1 19 ? -14.427 23.772 42.289 1.00 10.78 18 GLY B O 1
ATOM 2044 N N . THR B 1 20 ? -13.690 22.254 43.772 1.00 8.26 19 THR B N 1
ATOM 2045 C CA . THR B 1 20 ? -12.352 22.115 43.216 1.00 7.51 19 THR B CA 1
ATOM 2046 C C . THR B 1 20 ? -12.375 21.544 41.815 1.00 6.92 19 THR B C 1
ATOM 2047 O O . THR B 1 20 ? -13.032 20.541 41.557 1.00 7.80 19 THR B O 1
ATOM 2051 N N . GLU B 1 21 ? -11.630 22.181 40.921 1.00 7.36 20 GLU B N 1
ATOM 2052 C CA A GLU B 1 21 ? -11.454 21.676 39.564 0.60 6.99 20 GLU B CA 1
ATOM 2053 C CA B GLU B 1 21 ? -11.450 21.699 39.547 0.40 8.25 20 GLU B CA 1
ATOM 2054 C C . GLU B 1 21 ? -10.349 20.626 39.529 1.00 7.73 20 GLU B C 1
ATOM 2055 O O . GLU B 1 21 ? -9.309 20.776 40.196 1.00 8.48 20 GLU B O 1
ATOM 2066 N N . PHE B 1 22 ? -10.575 19.569 38.756 1.00 7.91 21 PHE B N 1
ATOM 2067 C CA . PHE B 1 22 ? -9.585 18.511 38.588 1.00 7.41 21 PHE B CA 1
ATOM 2068 C C . PHE B 1 22 ? -9.338 18.276 37.120 1.00 8.34 21 PHE B C 1
ATOM 2069 O O . PHE B 1 22 ? -10.287 18.213 36.334 1.00 9.90 21 PHE B O 1
ATOM 2077 N N . THR B 1 23 ? -8.070 18.103 36.767 1.00 7.67 22 THR B N 1
ATOM 2078 C CA . THR B 1 23 ? -7.689 17.682 35.425 1.00 7.31 22 THR B CA 1
ATOM 2079 C C . THR B 1 23 ? -7.486 16.165 35.441 1.00 7.48 22 THR B C 1
ATOM 2080 O O . THR B 1 23 ? -6.673 15.643 36.229 1.00 8.23 22 THR B O 1
ATOM 2084 N N . THR B 1 24 ? -8.240 15.468 34.597 1.00 7.43 23 THR B N 1
ATOM 2085 C CA . THR B 1 24 ? -8.134 14.025 34.465 1.00 7.75 23 THR B CA 1
ATOM 2086 C C . THR B 1 24 ? -6.956 13.656 33.578 1.00 8.40 23 THR B C 1
ATOM 2087 O O . THR B 1 24 ? -6.714 14.287 32.556 1.00 12.07 23 THR B O 1
ATOM 2091 N N . GLY B 1 25 ? -6.219 12.624 33.958 1.00 6.89 24 GLY B N 1
ATOM 2092 C CA . GLY B 1 25 ? -5.151 12.096 33.129 1.00 6.16 24 GLY B CA 1
ATOM 2093 C C . GLY B 1 25 ? -3.846 12.040 33.902 1.00 5.91 24 GLY B C 1
ATOM 2094 O O . GLY B 1 25 ? -3.788 12.392 35.081 1.00 6.14 24 GLY B O 1
ATOM 2095 N N . PRO B 1 26 ? -2.774 11.600 33.235 1.00 6.04 25 PRO B N 1
ATOM 2096 C CA . PRO B 1 26 ? -1.492 11.466 33.932 1.00 5.54 25 PRO B CA 1
ATOM 2097 C C . PRO B 1 26 ? -0.956 12.813 34.384 1.00 6.48 25 PRO B C 1
ATOM 2098 O O . PRO B 1 26 ? -1.128 13.820 33.685 1.00 6.57 25 PRO B O 1
ATOM 2102 N N . ILE B 1 27 ? -0.296 12.848 35.532 1.00 6.06 26 ILE B N 1
ATOM 2103 C CA . ILE B 1 27 ? 0.341 14.073 35.959 1.00 6.00 26 ILE B CA 1
ATOM 2104 C C . ILE B 1 27 ? 1.445 14.448 34.962 1.00 6.31 26 ILE B C 1
ATOM 2105 O O . ILE B 1 27 ? 1.596 15.614 34.562 1.00 6.75 26 ILE B O 1
ATOM 2110 N N . ASP B 1 28 ? 2.229 13.445 34.581 1.00 6.75 27 ASP B N 1
ATOM 2111 C CA . ASP B 1 28 ? 3.336 13.639 33.667 1.00 7.79 27 ASP B CA 1
ATOM 2112 C C . ASP B 1 28 ? 3.628 12.324 32.988 1.00 6.56 27 ASP B C 1
ATOM 2113 O O . ASP B 1 28 ? 2.877 11.362 33.148 1.00 6.63 27 ASP B O 1
ATOM 2118 N N . ALA B 1 29 ? 4.700 12.285 32.207 1.00 7.38 28 ALA B N 1
ATOM 2119 C CA . ALA B 1 29 ? 5.035 11.110 31.424 1.00 8.84 28 ALA B CA 1
ATOM 2120 C C . ALA B 1 29 ? 5.312 9.861 32.239 1.00 9.38 28 ALA B C 1
ATOM 2121 O O . ALA B 1 29 ? 5.195 8.764 31.723 1.00 11.50 28 ALA B O 1
ATOM 2123 N N . HIS B 1 30 ? 5.676 10.041 33.506 1.00 10.39 29 HIS B N 1
ATOM 2124 C CA . HIS B 1 30 ? 5.992 8.925 34.413 1.00 11.16 29 HIS B CA 1
ATOM 2125 C C . HIS B 1 30 ? 4.760 8.311 35.107 1.00 8.88 29 HIS B C 1
ATOM 2126 O O . HIS B 1 30 ? 4.862 7.241 35.701 1.00 9.45 29 HIS B O 1
ATOM 2133 N N . ASP B 1 31 ? 3.614 8.987 35.089 1.00 8.86 30 ASP B N 1
ATOM 2134 C CA . ASP B 1 31 ? 2.505 8.577 35.978 1.00 7.50 30 ASP B CA 1
ATOM 2135 C C . ASP B 1 31 ? 2.017 7.178 35.617 1.00 7.68 30 ASP B C 1
ATOM 2136 O O . ASP B 1 31 ? 1.697 6.942 34.453 1.00 10.76 30 ASP B O 1
ATOM 2141 N N . PRO B 1 32 ? 1.941 6.253 36.592 1.00 8.39 31 PRO B N 1
ATOM 2142 C CA . PRO B 1 32 ? 1.352 4.951 36.289 1.00 10.10 31 PRO B CA 1
ATOM 2143 C C . PRO B 1 32 ? -0.153 5.028 36.033 1.00 9.09 31 PRO B C 1
ATOM 2144 O O . PRO B 1 32 ? -0.727 4.125 35.413 1.00 11.53 31 PRO B O 1
ATOM 2148 N N . PHE B 1 33 ? -0.786 6.080 36.537 1.00 8.61 32 PHE B N 1
ATOM 2149 C CA . PHE B 1 33 ? -2.221 6.267 36.404 1.00 8.76 32 PHE B CA 1
ATOM 2150 C C . PHE B 1 33 ? -2.537 7.146 35.193 1.00 9.66 32 PHE B C 1
ATOM 2151 O O . PHE B 1 33 ? -1.691 7.907 34.714 1.00 12.07 32 PHE B O 1
ATOM 2159 N N . ASP B 1 34 ? -3.760 7.015 34.699 1.00 9.79 33 ASP B N 1
ATOM 2160 C CA . ASP B 1 34 ? -4.212 7.770 33.542 1.00 11.03 33 ASP B CA 1
ATOM 2161 C C . ASP B 1 34 ? -5.589 8.346 33.864 1.00 9.22 33 ASP B C 1
ATOM 2162 O O . ASP B 1 34 ? -5.664 9.333 34.575 1.00 10.36 33 ASP B O 1
ATOM 2167 N N . SER B 1 35 ? -6.674 7.722 33.405 1.00 9.01 34 SER B N 1
ATOM 2168 C CA . SER B 1 35 ? -7.998 8.320 33.599 1.00 10.86 34 SER B CA 1
ATOM 2169 C C . SER B 1 35 ? -8.435 8.379 35.061 1.00 10.07 34 SER B C 1
ATOM 2170 O O . SER B 1 35 ? -9.297 9.184 35.421 1.00 12.17 34 SER B O 1
ATOM 2173 N N . GLY B 1 36 ? -7.847 7.524 35.894 1.00 7.93 35 GLY B N 1
ATOM 2174 C CA . GLY B 1 36 ? -8.104 7.545 37.333 1.00 7.90 35 GLY B CA 1
ATOM 2175 C C . GLY B 1 36 ? -7.490 8.715 38.084 1.00 6.94 35 GLY B C 1
ATOM 2176 O O . GLY B 1 36 ? -7.931 9.042 39.174 1.00 7.13 35 GLY B O 1
ATOM 2177 N N . ARG B 1 37 ? -6.448 9.313 37.530 1.00 6.03 36 ARG B N 1
ATOM 2178 C CA . ARG B 1 37 ? -5.749 10.410 38.180 1.00 5.67 36 ARG B CA 1
ATOM 2179 C C . ARG B 1 37 ? -6.515 11.710 37.951 1.00 5.65 36 ARG B C 1
ATOM 2180 O O . ARG B 1 37 ? -6.829 12.066 36.809 1.00 6.63 36 ARG B O 1
ATOM 2188 N N . ARG B 1 38 ? -6.794 12.425 39.035 1.00 6.58 37 ARG B N 1
ATOM 2189 C CA . ARG B 1 38 ? -7.543 13.680 39.004 1.00 6.53 37 ARG B CA 1
ATOM 2190 C C . ARG B 1 38 ? -6.700 14.698 39.753 1.00 6.01 37 ARG B C 1
ATOM 2191 O O . ARG B 1 38 ? -6.645 14.694 40.979 1.00 6.45 37 ARG B O 1
ATOM 2199 N N . THR B 1 39 ? -6.045 15.580 39.018 1.00 6.31 38 THR B N 1
ATOM 2200 C CA . THR B 1 39 ? -5.057 16.489 39.596 1.00 6.71 38 THR B CA 1
ATOM 2201 C C . THR B 1 39 ? -5.705 17.844 39.861 1.00 6.40 38 THR B C 1
ATOM 2202 O O . THR B 1 39 ? -6.229 18.471 38.928 1.00 7.61 38 THR B O 1
ATOM 2206 N N . ALA B 1 40 ? -5.679 18.280 41.124 1.00 6.16 39 ALA B N 1
ATOM 2207 C CA . ALA B 1 40 ? -6.197 19.594 41.524 1.00 6.40 39 ALA B CA 1
ATOM 2208 C C . ALA B 1 40 ? -5.118 20.676 41.523 1.00 6.84 39 ALA B C 1
ATOM 2209 O O . ALA B 1 40 ? -5.443 21.858 41.488 1.00 8.12 39 ALA B O 1
ATOM 2211 N N . PHE B 1 41 ? -3.854 20.262 41.595 1.00 7.00 40 PHE B N 1
ATOM 2212 C CA . PHE B 1 41 ? -2.728 21.168 41.807 1.00 6.77 40 PHE B CA 1
ATOM 2213 C C . PHE B 1 41 ? -1.460 20.507 41.329 1.00 6.77 40 PHE B C 1
ATOM 2214 O O . PHE B 1 41 ? -1.206 19.355 41.671 1.00 6.82 40 PHE B O 1
ATOM 2222 N N . VAL B 1 42 ? -0.656 21.238 40.568 1.00 7.07 41 VAL B N 1
ATOM 2223 C CA . VAL B 1 42 ? 0.725 20.847 40.341 1.00 8.81 41 VAL B CA 1
ATOM 2224 C C . VAL B 1 42 ? 1.532 22.111 40.122 1.00 9.65 41 VAL B C 1
ATOM 2225 O O . VAL B 1 42 ? 1.106 22.996 39.388 1.00 13.63 41 VAL B O 1
ATOM 2229 N N . ASP B 1 43 ? 2.673 22.216 40.784 1.00 9.86 42 ASP B N 1
ATOM 2230 C CA . ASP B 1 43 ? 3.482 23.405 40.632 1.00 11.34 42 ASP B CA 1
ATOM 2231 C C . ASP B 1 43 ? 4.847 23.113 40.036 1.00 12.39 42 ASP B C 1
ATOM 2232 O O . ASP B 1 43 ? 5.166 21.983 39.691 1.00 12.69 42 ASP B O 1
ATOM 2237 N N . GLU B 1 44 ? 5.631 24.179 39.864 1.00 13.20 43 GLU B N 1
ATOM 2238 C CA . GLU B 1 44 ? 6.898 24.087 39.136 1.00 15.16 43 GLU B CA 1
ATOM 2239 C C . GLU B 1 44 ? 7.928 23.255 39.876 1.00 13.87 43 GLU B C 1
ATOM 2240 O O . GLU B 1 44 ? 8.828 22.713 39.248 1.00 17.36 43 GLU B O 1
ATOM 2243 N N . GLN B 1 45 ? 7.816 23.155 41.198 1.00 14.18 44 GLN B N 1
ATOM 2244 C CA . GLN B 1 45 ? 8.726 22.286 41.948 1.00 15.70 44 GLN B CA 1
ATOM 2245 C C . GLN B 1 45 ? 8.264 20.819 41.946 1.00 13.04 44 GLN B C 1
ATOM 2246 O O . GLN B 1 45 ? 8.938 19.957 42.501 1.00 14.80 44 GLN B O 1
ATOM 2252 N N . GLY B 1 46 ? 7.141 20.542 41.289 1.00 11.35 45 GLY B N 1
ATOM 2253 C CA . GLY B 1 46 ? 6.692 19.174 41.062 1.00 10.05 45 GLY B CA 1
ATOM 2254 C C . GLY B 1 46 ? 5.715 18.611 42.075 1.00 8.24 45 GLY B C 1
ATOM 2255 O O . GLY B 1 46 ? 5.324 17.443 41.972 1.00 8.15 45 GLY B O 1
ATOM 2256 N N . ILE B 1 47 ? 5.320 19.423 43.043 1.00 7.62 46 ILE B N 1
ATOM 2257 C CA . ILE B 1 47 ? 4.351 18.963 44.033 1.00 7.95 46 ILE B CA 1
ATOM 2258 C C . ILE B 1 47 ? 2.970 18.917 43.386 1.00 7.25 46 ILE B C 1
ATOM 2259 O O . ILE B 1 47 ? 2.557 19.894 42.766 1.00 9.03 46 ILE B O 1
ATOM 2264 N N . ALA B 1 48 ? 2.276 17.789 43.531 1.00 6.43 47 ALA B N 1
ATOM 2265 C CA . ALA B 1 48 ? 0.955 17.585 42.941 1.00 5.94 47 ALA B CA 1
ATOM 2266 C C . ALA B 1 48 ? 0.017 17.097 44.019 1.00 5.24 47 ALA B C 1
ATOM 2267 O O . ALA B 1 48 ? 0.432 16.395 44.957 1.00 7.17 47 ALA B O 1
ATOM 2269 N N . ALA B 1 49 ? -1.246 17.446 43.883 1.00 5.03 48 ALA B N 1
ATOM 2270 C CA . ALA B 1 49 ? -2.267 16.971 44.809 1.00 4.99 48 ALA B CA 1
ATOM 2271 C C . ALA B 1 49 ? -3.576 16.759 44.068 1.00 5.11 48 ALA B C 1
ATOM 2272 O O . ALA B 1 49 ? -3.860 17.416 43.059 1.00 5.61 48 ALA B O 1
ATOM 2274 N N . GLY B 1 50 ? -4.401 15.853 44.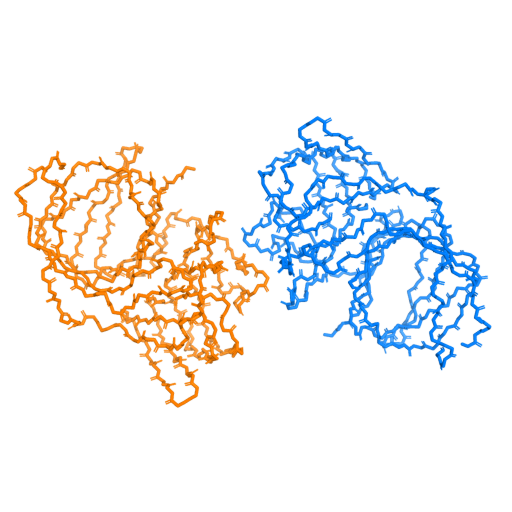570 1.00 4.89 49 GLY B N 1
ATOM 2275 C CA . GLY B 1 50 ? -5.659 15.557 43.928 1.00 4.75 49 GLY B CA 1
ATOM 2276 C C . GLY B 1 50 ? -6.265 14.298 44.489 1.00 4.30 49 GLY B C 1
ATOM 2277 O O . GLY B 1 50 ? -6.065 13.973 45.656 1.00 4.43 49 GLY B O 1
ATOM 2278 N N . ILE B 1 51 ? -7.015 13.609 43.635 1.00 4.88 50 ILE B N 1
ATOM 2279 C CA A ILE B 1 51 ? -7.563 12.319 44.004 0.60 4.83 50 ILE B CA 1
ATOM 2280 C CA B ILE B 1 51 ? -7.684 12.364 43.946 0.40 5.85 50 ILE B CA 1
ATOM 2281 C C . ILE B 1 51 ? -7.287 11.317 42.900 1.00 5.16 50 ILE B C 1
ATOM 2282 O O . ILE B 1 51 ? -6.974 11.684 41.761 1.00 6.29 50 ILE B O 1
ATOM 2291 N N . VAL B 1 52 ? -7.337 10.040 43.278 1.00 5.10 51 VAL B N 1
ATOM 2292 C CA . VAL B 1 52 ? -7.297 8.932 42.336 1.00 5.06 51 VAL B CA 1
ATOM 2293 C C . VAL B 1 52 ? -8.516 8.062 42.552 1.00 5.56 51 VAL B C 1
ATOM 2294 O O . VAL B 1 52 ? -8.837 7.702 43.689 1.00 6.69 51 VAL B O 1
ATOM 2298 N N . GLU B 1 53 ? -9.188 7.715 41.458 1.00 6.27 52 GLU B N 1
ATOM 2299 C CA A GLU B 1 53 ? -10.245 6.727 41.451 0.40 7.40 52 GLU B CA 1
ATOM 2300 C CA B GLU B 1 53 ?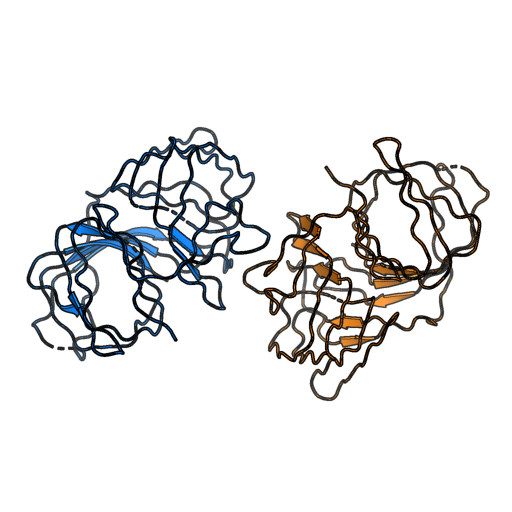 -10.204 6.672 41.490 0.60 6.78 52 GLU B CA 1
ATOM 2301 C C . GLU B 1 53 ? -9.642 5.492 40.748 1.00 7.24 52 GLU B C 1
ATOM 2302 O O . GLU B 1 53 ? -9.123 5.635 39.625 1.00 8.61 52 GLU B O 1
ATOM 2313 N N . PHE B 1 54 ? -9.705 4.312 41.362 1.00 7.37 53 PHE B N 1
ATOM 2314 C CA . PHE B 1 54 ? -9.086 3.128 40.774 1.00 7.15 53 PHE B CA 1
ATOM 2315 C C . PHE B 1 54 ? -9.818 1.905 41.268 1.00 7.29 53 PHE B C 1
ATOM 2316 O O . PHE B 1 54 ? -10.271 1.860 42.410 1.00 9.19 53 PHE B O 1
ATOM 2324 N N . GLY B 1 55 ? -9.954 0.909 40.400 1.00 6.61 54 GLY B N 1
ATOM 2325 C CA . GLY B 1 55 ? -10.667 -0.321 40.749 1.00 6.84 54 GLY B CA 1
ATOM 2326 C C . GLY B 1 55 ? -10.141 -1.546 40.071 1.00 6.73 54 GLY B C 1
ATOM 2327 O O . GLY B 1 55 ? -10.863 -2.521 39.971 1.00 7.54 54 GLY B O 1
ATOM 2328 N N . THR B 1 56 ? -8.885 -1.504 39.627 1.00 7.96 55 THR B N 1
ATOM 2329 C CA . THR B 1 56 ? -8.239 -2.638 38.997 1.00 8.67 55 THR B CA 1
ATOM 2330 C C . THR B 1 56 ? -6.843 -2.746 39.649 1.00 8.46 55 THR B C 1
ATOM 2331 O O . THR B 1 56 ? -6.630 -2.315 40.785 1.00 9.07 55 THR B O 1
ATOM 2335 N N . ALA B 1 57 ? -5.893 -3.328 38.941 1.00 9.13 56 ALA B N 1
ATOM 2336 C CA . ALA B 1 57 ? -4.545 -3.514 39.458 1.00 9.90 56 ALA B CA 1
ATOM 2337 C C . ALA B 1 57 ? -3.508 -3.077 38.432 1.00 9.95 56 ALA B C 1
ATOM 2338 O O . ALA B 1 57 ? -3.705 -3.213 37.216 1.00 12.86 56 ALA B O 1
ATOM 2340 N N . LEU B 1 58 ? -2.400 -2.544 38.924 1.00 10.14 57 LEU B N 1
ATOM 2341 C CA . LEU B 1 58 ? -1.266 -2.219 38.071 1.00 10.42 57 LEU B CA 1
ATOM 2342 C C . LEU B 1 58 ? 0.021 -2.443 38.847 1.00 9.99 57 LEU B C 1
ATOM 2343 O O . LEU B 1 58 ? 0.025 -2.438 40.068 1.00 9.33 57 LEU B O 1
ATOM 2348 N N . SER B 1 59 ? 1.111 -2.614 38.119 1.00 9.85 58 SER B N 1
ATOM 2349 C CA . SER B 1 59 ? 2.433 -2.823 38.704 1.00 9.15 58 SER B CA 1
ATOM 2350 C C . SER B 1 59 ? 3.384 -1.786 38.166 1.00 8.45 58 SER B C 1
ATOM 2351 O O . SER B 1 59 ? 3.312 -1.407 36.989 1.00 10.86 58 SER B O 1
ATOM 2354 N N . VAL B 1 60 ? 4.265 -1.316 39.033 1.00 7.74 59 VAL B N 1
ATOM 2355 C CA . VAL B 1 60 ? 5.254 -0.296 38.695 1.00 9.21 59 VAL B CA 1
ATOM 2356 C C . VAL B 1 60 ? 6.618 -0.830 39.131 1.00 9.43 59 VAL B C 1
ATOM 2357 O O . VAL B 1 60 ? 6.808 -1.242 40.282 1.00 8.73 59 VAL B O 1
ATOM 2361 N N . GLU B 1 61 ? 7.584 -0.811 38.225 1.00 9.84 60 GLU B N 1
ATOM 2362 C CA A GLU B 1 61 ? 8.913 -1.328 38.546 0.50 10.23 60 GLU B CA 1
ATOM 2363 C CA B GLU B 1 61 ? 8.920 -1.308 38.524 0.50 10.70 60 GLU B CA 1
ATOM 2364 C C . GLU B 1 61 ? 9.663 -0.407 39.508 1.00 9.60 60 GLU B C 1
ATOM 2365 O O . GLU B 1 61 ? 10.343 -0.896 40.416 1.00 10.06 60 GLU B O 1
ATOM 2376 N N . ALA B 1 62 ? 9.546 0.909 39.314 1.00 9.58 61 ALA B N 1
ATOM 2377 C CA . ALA B 1 62 ? 10.224 1.882 40.165 1.00 8.88 61 ALA B CA 1
ATOM 2378 C C . ALA B 1 62 ? 9.308 3.096 40.266 1.00 9.04 61 ALA B C 1
ATOM 2379 O O . ALA B 1 62 ? 9.196 3.883 39.322 1.00 10.22 61 ALA B O 1
ATOM 2381 N N . TYR B 1 63 ? 8.606 3.224 41.394 1.00 8.28 62 TYR B N 1
ATOM 2382 C CA . TYR B 1 63 ? 7.584 4.249 41.495 1.00 7.56 62 TYR B CA 1
ATOM 2383 C C . TYR B 1 63 ? 8.231 5.618 41.228 1.00 6.70 62 TYR B C 1
ATOM 2384 O O . TYR B 1 63 ? 9.271 5.932 41.768 1.00 8.06 62 TYR B O 1
ATOM 2393 N N . PRO B 1 64 ? 7.618 6.443 40.359 1.00 7.14 63 PRO B N 1
ATOM 2394 C CA . PRO B 1 64 ? 8.321 7.650 39.886 1.00 7.85 63 PRO B CA 1
ATOM 2395 C C . PRO B 1 64 ? 8.269 8.817 40.837 1.00 7.67 63 PRO B C 1
ATOM 2396 O O . PRO B 1 64 ? 8.989 9.796 40.653 1.00 7.85 63 PRO B O 1
ATOM 2400 N N . TYR B 1 65 ? 7.392 8.729 41.835 1.00 6.08 64 TYR B N 1
ATOM 2401 C CA . TYR B 1 65 ? 7.125 9.821 42.763 1.00 5.99 64 TYR B CA 1
ATOM 2402 C C . TYR B 1 65 ? 7.324 9.347 44.189 1.00 6.09 64 TYR B C 1
ATOM 2403 O O . TYR B 1 65 ? 7.353 8.163 44.432 1.00 6.75 64 TYR B O 1
ATOM 2412 N N . THR B 1 66 ? 7.436 10.287 45.130 1.00 5.69 65 THR B N 1
ATOM 2413 C CA . THR B 1 66 ? 7.094 10.005 46.509 1.00 5.97 65 THR B CA 1
ATOM 2414 C C . THR B 1 66 ? 5.625 10.362 46.618 1.00 5.46 65 THR B C 1
ATOM 2415 O O . THR B 1 66 ? 5.265 11.502 46.353 1.00 6.76 65 THR B O 1
ATOM 2419 N N . GLU B 1 67 ? 4.768 9.404 46.991 1.00 5.28 66 GLU B N 1
ATOM 2420 C CA . GLU B 1 67 ? 3.322 9.661 46.965 1.00 5.61 66 GLU B CA 1
ATOM 2421 C C . GLU B 1 67 ? 2.646 9.153 48.225 1.00 5.39 66 GLU B C 1
ATOM 2422 O O . GLU B 1 67 ? 2.804 8.002 48.622 1.00 6.63 66 GLU B O 1
ATOM 2441 N N . LEU B 1 69 ? -0.990 8.497 50.043 1.00 6.14 68 LEU B N 1
ATOM 2442 C CA A LEU B 1 69 ? -2.382 8.109 49.725 0.50 5.94 68 LEU B CA 1
ATOM 2443 C CA B LEU B 1 69 ? -2.390 8.326 49.749 0.50 7.10 68 LEU B CA 1
ATOM 2444 C C . LEU B 1 69 ? -3.191 8.136 51.021 1.00 5.54 68 LEU B C 1
ATOM 2445 O O . LEU B 1 69 ? -2.733 7.553 51.997 1.00 6.23 68 LEU B O 1
ATOM 2454 N N . VAL B 1 70 ? -4.387 8.720 51.009 1.00 5.41 69 VAL B N 1
ATOM 2455 C CA A VAL B 1 70 ? -5.346 8.689 52.118 0.40 6.07 69 VAL B CA 1
ATOM 2456 C CA B VAL B 1 70 ? -5.306 8.538 52.126 0.60 5.77 69 VAL B CA 1
ATOM 2457 C C . VAL B 1 70 ? -6.665 8.163 51.559 1.00 5.31 69 VAL B C 1
ATOM 2458 O O . VAL B 1 70 ? -7.247 8.819 50.696 1.00 5.65 69 VAL B O 1
ATOM 2478 N N . HIS B 1 72 ? -10.511 7.324 50.830 1.00 6.12 71 HIS B N 1
ATOM 2479 C CA . HIS B 1 72 ? -11.859 7.842 51.017 1.00 6.34 71 HIS B CA 1
ATOM 2480 C C . HIS B 1 72 ? -12.960 6.811 50.753 1.00 6.34 71 HIS B C 1
ATOM 2481 O O . HIS B 1 72 ? -14.062 6.975 51.250 1.00 7.47 71 HIS B O 1
ATOM 2488 N N . ARG B 1 73 ? -12.681 5.779 49.966 1.00 6.68 72 ARG B N 1
ATOM 2489 C CA A ARG B 1 73 ? -13.668 4.745 49.644 0.50 7.14 72 ARG B CA 1
ATOM 2490 C CA B ARG B 1 73 ? -13.667 4.751 49.640 0.50 7.58 72 ARG B CA 1
ATOM 2491 C C . ARG B 1 73 ? -12.941 3.513 49.147 1.00 7.25 72 ARG B C 1
ATOM 2492 O O . ARG B 1 73 ? -11.854 3.620 48.585 1.00 7.09 72 ARG B O 1
ATOM 2507 N N . GLY B 1 74 ? -13.551 2.345 49.358 1.00 6.91 73 GLY B N 1
ATOM 2508 C CA . GLY B 1 74 ? -13.010 1.103 48.823 1.00 7.10 73 GLY B CA 1
ATOM 2509 C C . GLY B 1 74 ? -11.830 0.580 49.615 1.00 7.09 73 GLY B C 1
ATOM 2510 O O . GLY B 1 74 ? -11.737 0.758 50.830 1.00 8.46 73 GLY B O 1
ATOM 2511 N N . SER B 1 75 ? -10.916 -0.084 48.927 1.00 7.00 74 SER B N 1
ATOM 2512 C CA . SER B 1 75 ? -9.787 -0.740 49.582 1.00 8.13 74 SER B CA 1
ATOM 2513 C C . SER B 1 75 ? -8.710 -0.986 48.562 1.00 7.62 74 SER B C 1
ATOM 2514 O O . SER B 1 75 ? -8.994 -1.409 47.462 1.00 8.72 74 SER B O 1
ATOM 2517 N N . VAL B 1 76 ? -7.477 -0.714 48.947 1.00 7.75 75 VAL B N 1
ATOM 2518 C CA A VAL B 1 76 ? -6.316 -0.930 48.096 0.50 8.13 75 VAL B CA 1
ATOM 2519 C CA B VAL B 1 76 ? -6.344 -0.979 48.079 0.50 7.12 75 VAL B CA 1
ATOM 2520 C C . VAL B 1 76 ? -5.280 -1.747 48.849 1.00 7.60 75 VAL B C 1
ATOM 2521 O O . VAL B 1 76 ? -5.067 -1.517 50.034 1.00 8.66 75 VAL B O 1
ATOM 2528 N N . THR B 1 77 ? -4.654 -2.704 48.166 1.00 7.15 76 THR B N 1
ATOM 2529 C CA . THR B 1 77 ? -3.513 -3.430 48.700 1.00 7.04 76 THR B CA 1
ATOM 2530 C C . THR B 1 77 ? -2.286 -3.050 47.890 1.00 7.29 76 THR B C 1
ATOM 2531 O O . THR B 1 77 ? -2.284 -3.123 46.652 1.00 7.66 76 THR B O 1
ATOM 2535 N N . LEU B 1 78 ? -1.279 -2.582 48.618 1.00 7.09 77 LEU B N 1
ATOM 2536 C CA . LEU B 1 78 ? 0.020 -2.195 48.078 1.00 6.88 77 LEU B CA 1
ATOM 2537 C C . LEU B 1 78 ? 1.011 -3.286 48.434 1.00 6.81 77 LEU B C 1
ATOM 2538 O O . LEU B 1 78 ? 1.164 -3.602 49.614 1.00 8.14 77 LEU B O 1
ATOM 2543 N N . THR B 1 79 ? 1.644 -3.876 47.427 1.00 7.77 78 THR B N 1
ATOM 2544 C CA A THR B 1 79 ? 2.609 -4.947 47.619 0.50 7.27 78 THR B CA 1
ATOM 2545 C CA B THR B 1 79 ? 2.640 -4.908 47.686 0.50 7.40 78 THR B CA 1
ATOM 2546 C C . THR B 1 79 ? 3.982 -4.566 47.051 1.00 7.09 78 THR B C 1
ATOM 2547 O O . THR B 1 79 ? 4.063 -4.078 45.932 1.00 8.07 78 THR B O 1
ATOM 2554 N N . SER B 1 80 ? 5.052 -4.802 47.808 1.00 7.15 79 SER B N 1
ATOM 2555 C CA . SER B 1 80 ? 6.398 -4.581 47.314 1.00 6.50 79 SER B CA 1
ATOM 2556 C C . SER B 1 80 ? 7.234 -5.724 47.869 1.00 7.13 79 SER B C 1
ATOM 2557 O O . SER B 1 80 ? 7.525 -5.761 49.070 1.00 7.46 79 SER B O 1
ATOM 2560 N N . GLY B 1 81 ? 7.618 -6.662 47.020 1.00 8.62 80 GLY B N 1
ATOM 2561 C CA . GLY B 1 81 ? 8.310 -7.852 47.516 1.00 9.30 80 GLY B CA 1
ATOM 2562 C C . GLY B 1 81 ? 7.469 -8.517 48.586 1.00 9.07 80 GLY B C 1
ATOM 2563 O O . GLY B 1 81 ? 6.264 -8.689 48.413 1.00 10.33 80 GLY B O 1
ATOM 2564 N N . THR B 1 82 ? 8.092 -8.839 49.713 1.00 8.04 81 THR B N 1
ATOM 2565 C CA . THR B 1 82 ? 7.417 -9.454 50.836 1.00 9.07 81 THR B CA 1
ATOM 2566 C C . THR B 1 82 ? 6.619 -8.478 51.725 1.00 9.87 81 THR B C 1
ATOM 2567 O O . THR B 1 82 ? 5.987 -8.915 52.678 1.00 11.87 81 THR B O 1
ATOM 2571 N N . ASP B 1 83 ? 6.626 -7.180 51.433 1.00 8.58 82 ASP B N 1
ATOM 2572 C CA . ASP B 1 83 ? 5.810 -6.220 52.185 1.00 7.96 82 ASP B CA 1
ATOM 2573 C C . ASP B 1 83 ? 4.419 -6.094 51.568 1.00 8.03 82 ASP B C 1
ATOM 2574 O O . ASP B 1 83 ? 4.274 -6.020 50.347 1.00 8.94 82 ASP B O 1
ATOM 2579 N N . SER B 1 84 ? 3.401 -6.009 52.416 1.00 8.70 83 SER B N 1
ATOM 2580 C CA . SER B 1 84 ? 2.018 -5.821 51.961 1.00 9.54 83 SER B CA 1
ATOM 2581 C C . SER B 1 84 ? 1.315 -4.921 52.955 1.00 9.28 83 SER B C 1
ATOM 2582 O O . SER B 1 84 ? 1.422 -5.120 54.167 1.00 11.43 83 SER B O 1
ATOM 2585 N N . VAL B 1 85 ? 0.606 -3.932 52.428 1.00 8.29 84 VAL B N 1
ATOM 2586 C CA . VAL B 1 85 ? -0.168 -2.961 53.198 1.00 9.58 84 VAL B CA 1
ATOM 2587 C C . VAL B 1 85 ? -1.547 -2.828 52.550 1.00 9.53 84 VAL B C 1
ATOM 2588 O O . VAL B 1 85 ? -1.645 -2.558 51.354 1.00 9.88 84 VAL B O 1
ATOM 2592 N N . THR B 1 86 ? -2.599 -3.072 53.320 1.00 8.61 85 THR B N 1
ATOM 2593 C CA . THR B 1 86 ? -3.973 -2.887 52.862 1.00 8.25 85 THR B CA 1
ATOM 2594 C C . THR B 1 86 ? -4.588 -1.679 53.554 1.00 8.89 85 THR B C 1
ATOM 2595 O O . THR B 1 86 ? -4.495 -1.528 54.780 1.00 10.41 85 THR B O 1
ATOM 2599 N N . LEU B 1 87 ? -5.245 -0.839 52.761 1.00 8.16 86 LEU B N 1
ATOM 2600 C CA . LEU B 1 87 ? -5.851 0.412 53.220 1.00 7.90 86 LEU B CA 1
ATOM 2601 C C . LEU B 1 87 ? -7.330 0.447 52.864 1.00 7.90 86 LEU B C 1
ATOM 2602 O O . LEU B 1 87 ? -7.694 0.287 51.703 1.00 9.20 86 LEU B O 1
ATOM 2607 N N . SER B 1 88 ? -8.172 0.661 53.864 1.00 7.89 87 SER B N 1
ATOM 2608 C CA . SER B 1 88 ? -9.586 0.960 53.657 1.00 9.28 87 SER B CA 1
ATOM 2609 C C . SER B 1 88 ? -9.852 2.386 54.083 1.00 8.75 87 SER B C 1
ATOM 2610 O O . SER B 1 88 ? -8.909 3.105 54.417 1.00 7.72 87 SER B O 1
ATOM 2613 N N . THR B 1 89 ? -11.108 2.811 54.032 1.00 8.64 88 THR B N 1
ATOM 2614 C CA . THR B 1 89 ? -11.453 4.207 54.278 1.00 8.40 88 THR B CA 1
ATOM 2615 C C . THR B 1 89 ? -10.812 4.734 55.559 1.00 7.82 88 THR B C 1
ATOM 2616 O O . THR B 1 89 ? -10.890 4.105 56.619 1.00 8.84 88 THR B O 1
ATOM 2620 N N . GLY B 1 90 ? -10.147 5.876 55.436 1.00 7.33 89 GLY B N 1
ATOM 2621 C CA . GLY B 1 90 ? -9.524 6.533 56.567 1.00 7.03 89 GLY B CA 1
ATOM 2622 C C . GLY B 1 90 ? -8.105 6.092 56.867 1.00 6.57 89 GLY B C 1
ATOM 2623 O O . GLY B 1 90 ? -7.497 6.607 57.789 1.00 7.99 89 GLY B O 1
ATOM 2624 N N . GLU B 1 91 ? -7.586 5.135 56.105 1.00 5.87 90 GLU B N 1
ATOM 2625 C CA . GLU B 1 91 ? -6.221 4.643 56.275 1.00 5.71 90 GLU B CA 1
ATOM 2626 C C . GLU B 1 91 ? -5.294 5.238 55.223 1.00 6.46 90 GLU B C 1
ATOM 2627 O O . GLU B 1 91 ? -5.740 5.634 54.148 1.00 6.85 90 GLU B O 1
ATOM 2633 N N . SER B 1 92 ? -4.013 5.295 55.549 1.00 5.44 91 SER B N 1
ATOM 2634 C CA A SER B 1 92 ? -3.053 6.011 54.724 0.70 5.27 91 SER B CA 1
ATOM 2635 C CA B SER B 1 92 ? -3.042 6.002 54.718 0.30 6.47 91 SER B CA 1
ATOM 2636 C C . SER B 1 92 ? -1.704 5.288 54.663 1.00 5.38 91 SER B C 1
ATOM 2637 O O . SER B 1 92 ? -1.344 4.539 55.576 1.00 5.99 91 SER B O 1
ATOM 2642 N N . ALA B 1 93 ? -0.959 5.534 53.586 1.00 5.73 92 ALA B N 1
ATOM 2643 C CA . ALA B 1 93 ? 0.386 4.997 53.411 1.00 5.39 92 ALA B CA 1
ATOM 2644 C C . ALA B 1 93 ? 1.147 5.920 52.499 1.00 5.81 92 ALA B C 1
ATOM 2645 O O . ALA B 1 93 ? 0.556 6.755 51.798 1.00 6.90 92 ALA B O 1
ATOM 2647 N N . VAL B 1 94 ? 2.463 5.728 52.489 1.00 6.21 93 VAL B N 1
ATOM 2648 C CA . VAL B 1 94 ? 3.360 6.419 51.592 1.00 6.09 93 VAL B CA 1
ATOM 2649 C C . VAL B 1 94 ? 4.080 5.388 50.746 1.00 5.03 93 VAL B C 1
ATOM 2650 O O . VAL B 1 94 ? 4.549 4.356 51.264 1.00 6.25 93 VAL B O 1
ATOM 2654 N N . ILE B 1 95 ? 4.147 5.652 49.443 1.00 4.65 94 ILE B N 1
ATOM 2655 C CA . ILE B 1 95 ? 4.995 4.925 48.515 1.00 5.42 94 ILE B CA 1
ATOM 2656 C C . ILE B 1 95 ? 6.230 5.781 48.269 1.00 4.98 94 ILE B C 1
ATOM 2657 O O . ILE B 1 95 ? 6.142 6.882 47.715 1.00 5.89 94 ILE B O 1
ATOM 2662 N N . GLY B 1 96 ? 7.399 5.294 48.676 1.00 5.53 95 GLY B N 1
ATOM 2663 C CA . GLY B 1 96 ? 8.624 6.046 48.435 1.00 5.95 95 GLY B CA 1
ATOM 2664 C C . GLY B 1 96 ? 9.008 6.048 46.968 1.00 5.09 95 GLY B C 1
ATOM 2665 O O . GLY B 1 96 ? 8.676 5.128 46.204 1.00 5.91 95 GLY B O 1
ATOM 2666 N N . ARG B 1 97 ? 9.763 7.065 46.563 1.00 5.73 96 ARG B N 1
ATOM 2667 C CA A ARG B 1 97 ? 10.300 7.069 45.216 0.50 6.25 96 ARG B CA 1
ATOM 2668 C CA B ARG B 1 97 ? 10.315 7.088 45.222 0.50 6.57 96 ARG B CA 1
ATOM 2669 C C . ARG B 1 97 ? 11.194 5.851 45.009 1.00 6.18 96 ARG B C 1
ATOM 2670 O O . ARG B 1 97 ? 12.008 5.499 45.864 1.00 6.82 96 ARG B O 1
ATOM 2685 N N . GLY B 1 98 ? 11.017 5.204 43.863 1.00 7.11 97 GLY B N 1
ATOM 2686 C CA . GLY B 1 98 ? 11.818 4.058 43.499 1.00 7.72 97 GLY B CA 1
ATOM 2687 C C . GLY B 1 98 ? 11.243 2.721 43.918 1.00 7.49 97 GLY B C 1
ATOM 2688 O O . GLY B 1 98 ? 11.813 1.677 43.587 1.00 10.10 97 GLY B O 1
ATOM 2689 N N . THR B 1 99 ? 10.118 2.718 44.631 1.00 6.52 98 THR B N 1
ATOM 2690 C CA . THR B 1 99 ? 9.545 1.464 45.127 1.00 6.21 98 THR B CA 1
ATOM 2691 C C . THR B 1 99 ? 9.015 0.608 43.986 1.00 5.66 98 THR B C 1
ATOM 2692 O O . THR B 1 99 ? 8.284 1.097 43.128 1.00 6.66 98 THR B O 1
ATOM 2696 N N . GLN B 1 100 ? 9.345 -0.679 44.004 1.00 6.07 99 GLN B N 1
ATOM 2697 C CA . GLN B 1 100 ? 8.707 -1.649 43.114 1.00 6.51 99 GLN B CA 1
ATOM 2698 C C . GLN B 1 100 ? 7.385 -2.003 43.789 1.00 6.08 99 GLN B C 1
ATOM 2699 O O . GLN B 1 100 ? 7.383 -2.512 44.899 1.00 7.81 99 GLN B O 1
ATOM 2705 N N . VAL B 1 101 ? 6.260 -1.717 43.146 1.00 5.88 100 VAL B N 1
ATOM 2706 C CA . VAL B 1 101 ? 4.991 -1.820 43.844 1.00 7.20 100 VAL B CA 1
ATOM 2707 C C . VAL B 1 101 ? 3.869 -2.244 42.923 1.00 7.35 100 VAL B C 1
ATOM 2708 O O . VAL B 1 101 ? 3.791 -1.818 41.766 1.00 8.71 100 VAL B O 1
ATOM 2712 N N . ARG B 1 102 ? 3.025 -3.124 43.443 1.00 7.08 101 ARG B N 1
ATOM 2713 C CA A ARG B 1 102 ? 1.762 -3.451 42.805 0.25 7.40 101 ARG B CA 1
ATOM 2714 C CA B ARG B 1 102 ? 1.756 -3.463 42.810 0.25 7.92 101 ARG B CA 1
ATOM 2715 C CA C ARG B 1 102 ? 1.753 -3.465 42.808 0.50 7.92 101 ARG B CA 1
ATOM 2716 C C . ARG B 1 102 ? 0.638 -2.812 43.605 1.00 7.14 101 ARG B C 1
ATOM 2717 O O . ARG B 1 102 ? 0.630 -2.860 44.843 1.00 8.06 101 ARG B O 1
ATOM 2739 N N . ILE B 1 103 ? -0.296 -2.199 42.882 1.00 7.27 102 ILE B N 1
ATOM 2740 C CA . ILE B 1 103 ? -1.411 -1.498 43.457 1.00 7.25 102 ILE B CA 1
ATOM 2741 C C . ILE B 1 103 ? -2.676 -2.202 42.979 1.00 8.38 102 ILE B C 1
ATOM 2742 O O . ILE B 1 103 ? -2.969 -2.204 41.800 1.00 9.46 102 ILE B O 1
ATOM 2747 N N . ASP B 1 104 ? -3.433 -2.767 43.918 1.00 8.03 103 ASP B N 1
ATOM 2748 C CA . ASP B 1 104 ? -4.582 -3.631 43.618 1.00 8.32 103 ASP B CA 1
ATOM 2749 C C . ASP B 1 104 ? -5.797 -3.104 44.355 1.00 7.53 103 ASP B C 1
ATOM 2750 O O . ASP B 1 104 ? -5.874 -3.222 45.564 1.00 8.35 103 ASP B O 1
ATOM 2755 N N . ALA B 1 105 ? -6.734 -2.499 43.615 1.00 7.97 104 ALA B N 1
ATOM 2756 C CA . ALA B 1 105 ? -7.874 -1.835 44.222 1.00 6.75 104 ALA B CA 1
ATOM 2757 C C . ALA B 1 105 ? -9.181 -2.583 43.996 1.00 6.78 104 ALA B C 1
ATOM 2758 O O . ALA B 1 105 ? -9.434 -3.140 42.932 1.00 8.54 104 ALA B O 1
ATOM 2760 N N . GLN B 1 106 ? -10.040 -2.523 44.998 1.00 6.57 105 GLN B N 1
ATOM 2761 C CA . GLN B 1 106 ? -11.427 -2.968 44.860 1.00 6.61 105 GLN B CA 1
ATOM 2762 C C . GLN B 1 106 ? -12.207 -1.953 44.024 1.00 7.13 105 GLN B C 1
ATOM 2763 O O . GLN B 1 106 ? -11.789 -0.797 43.876 1.00 6.44 105 GLN B O 1
ATOM 2769 N N . PRO B 1 107 ? -13.359 -2.361 43.482 1.00 8.74 106 PRO B N 1
ATOM 2770 C CA . PRO B 1 107 ? -14.108 -1.448 42.611 1.00 8.35 106 PRO B CA 1
ATOM 2771 C C . PRO B 1 107 ? -14.425 -0.096 43.273 1.00 7.76 106 PRO B C 1
ATOM 2772 O O . PRO B 1 107 ? -14.743 -0.037 44.457 1.00 9.54 106 PRO B O 1
ATOM 2776 N N . GLU B 1 108 ? -14.306 0.980 42.499 1.00 7.92 107 GLU B N 1
ATOM 2777 C CA A GLU B 1 108 ? -14.658 2.328 42.950 0.50 9.04 107 GLU B CA 1
ATOM 2778 C CA B GLU B 1 108 ? -14.666 2.327 42.953 0.50 9.38 107 GLU B CA 1
ATOM 2779 C C . GLU B 1 108 ? -13.896 2.761 44.208 1.00 8.75 107 GLU B C 1
ATOM 2780 O O . GLU B 1 108 ? -14.414 3.492 45.065 1.00 10.58 107 GLU B O 1
ATOM 2791 N N . SER B 1 109 ? -12.645 2.330 44.317 1.00 6.65 108 SER B N 1
ATOM 2792 C CA . SER B 1 109 ? -11.798 2.837 45.377 1.00 5.94 108 SER B CA 1
ATOM 2793 C C . SER B 1 109 ? -11.375 4.256 45.023 1.00 6.63 108 SER B C 1
ATOM 2794 O O . SER B 1 109 ? -11.270 4.641 43.862 1.00 7.77 108 SER B O 1
ATOM 2797 N N . LEU B 1 110 ? -11.176 5.065 46.046 1.00 6.40 109 LEU B N 1
ATOM 2798 C CA . LEU B 1 110 ? -10.848 6.464 45.858 1.00 6.97 109 LEU B CA 1
ATOM 2799 C C . LEU B 1 110 ? -9.963 6.917 46.992 1.00 6.44 109 LEU B C 1
ATOM 2800 O O . LEU B 1 110 ? -10.280 6.673 48.158 1.00 7.80 109 LEU B O 1
ATOM 2805 N N . TRP B 1 111 ? -8.858 7.571 46.643 1.00 6.18 110 TRP B N 1
ATOM 2806 C CA . TRP B 1 111 ? -7.982 8.186 47.621 1.00 5.68 110 TRP B CA 1
ATOM 2807 C C . TRP B 1 111 ? -7.560 9.577 47.230 1.00 4.78 110 TRP B C 1
ATOM 2808 O O . TRP B 1 111 ? -7.547 9.908 46.049 1.00 5.84 110 TRP B O 1
ATOM 2819 N N . ALA B 1 112 ? -7.283 10.399 48.239 1.00 4.90 111 ALA B N 1
ATOM 2820 C CA . ALA B 1 112 ? -6.617 11.670 48.022 1.00 4.46 111 ALA B CA 1
ATOM 2821 C C . ALA B 1 112 ? -5.121 11.422 48.021 1.00 4.82 111 ALA B C 1
ATOM 2822 O O . ALA B 1 112 ? -4.630 10.472 48.652 1.00 6.28 111 ALA B O 1
ATOM 2824 N N . PHE B 1 113 ? -4.398 12.252 47.284 1.00 4.76 112 PHE B N 1
ATOM 2825 C CA . PHE B 1 113 ? -2.952 12.087 47.187 1.00 4.56 112 PHE B CA 1
ATOM 2826 C C . PHE B 1 113 ? -2.228 13.416 47.264 1.00 5.16 112 PHE B C 1
ATOM 2827 O O . PHE B 1 113 ? -2.749 14.460 46.873 1.00 5.58 112 PHE B O 1
ATOM 2835 N N . CYS B 1 114 ? -0.993 13.333 47.740 1.00 5.25 113 CYS B N 1
ATOM 2836 C CA . CYS B 1 114 ? 0.002 14.378 47.551 1.00 5.57 113 CYS B CA 1
ATOM 2837 C C . CYS B 1 114 ? 1.274 13.680 47.087 1.00 5.45 113 CYS B C 1
ATOM 2838 O O . CYS B 1 114 ? 1.699 12.684 47.692 1.00 6.55 113 CYS B O 1
ATOM 2841 N N . ALA B 1 115 ? 1.849 14.147 45.982 1.00 5.86 114 ALA B N 1
ATOM 2842 C CA . ALA B 1 115 ? 3.033 13.524 45.386 1.00 5.93 114 ALA B CA 1
ATOM 2843 C C . ALA B 1 115 ? 4.115 14.541 45.124 1.00 6.43 114 ALA B C 1
ATOM 2844 O O . ALA B 1 115 ? 3.838 15.662 44.672 1.00 7.09 114 ALA B O 1
ATOM 2846 N N . SER B 1 116 ? 5.355 14.140 45.389 1.00 6.24 115 SER B N 1
ATOM 2847 C CA . SER B 1 116 ? 6.494 14.842 44.865 1.00 6.14 115 SER B CA 1
ATOM 2848 C C . SER B 1 116 ? 6.893 14.160 43.577 1.00 7.18 115 SER B C 1
ATOM 2849 O O . SER B 1 116 ? 7.341 13.020 43.580 1.00 7.47 115 SER B O 1
ATOM 2852 N N . THR B 1 117 ? 6.727 14.865 42.466 1.00 6.88 116 THR B N 1
ATOM 2853 C CA . THR B 1 117 ? 6.985 14.278 41.147 1.00 7.89 116 THR B CA 1
ATOM 2854 C C . THR B 1 117 ? 8.381 14.545 40.603 1.00 8.72 116 THR B C 1
ATOM 2855 O O . THR B 1 117 ? 8.772 13.920 39.639 1.00 11.65 116 THR B O 1
ATOM 2859 N N . GLN B 1 118 ? 9.115 15.445 41.248 1.00 9.02 117 GLN B N 1
ATOM 2860 C CA . GLN B 1 118 ? 10.515 15.707 40.931 1.00 10.89 117 GLN B CA 1
ATOM 2861 C C . GLN B 1 118 ? 11.340 15.361 42.157 1.00 10.73 117 GLN B C 1
ATOM 2862 O O . GLN B 1 118 ? 10.895 15.529 43.294 1.00 14.75 117 GLN B O 1
ATOM 2868 N N . ALA B 1 119 ? 12.521 14.815 41.937 1.00 10.97 118 ALA B N 1
ATOM 2869 C CA . ALA B 1 119 ? 13.409 14.430 43.021 1.00 10.47 118 ALA B CA 1
ATOM 2870 C C . ALA B 1 119 ? 14.339 15.556 43.416 1.00 10.39 118 ALA B C 1
ATOM 2871 O O . ALA B 1 119 ? 14.878 16.235 42.548 1.00 13.38 118 ALA B O 1
ATOM 2873 N N . SER B 1 120 ? 14.530 15.741 44.721 1.00 10.87 119 SER B N 1
ATOM 2874 C CA . SER B 1 120 ? 15.479 16.703 45.283 1.00 12.26 119 SER B CA 1
ATOM 2875 C C . SER B 1 120 ? 16.628 16.026 46.036 1.00 11.47 119 SER B C 1
ATOM 2876 O O . SER B 1 120 ? 17.455 16.696 46.653 1.00 13.33 119 SER B O 1
ATOM 2879 N N . GLY B 1 121 ? 16.689 14.708 45.966 1.00 9.62 120 GLY B N 1
ATOM 2880 C CA . GLY B 1 121 ? 17.675 13.929 46.697 1.00 8.30 120 GLY B CA 1
ATOM 2881 C C . GLY B 1 121 ? 17.443 12.469 46.389 1.00 7.36 120 GLY B C 1
ATOM 2882 O O . GLY B 1 121 ? 16.628 12.139 45.528 1.00 7.73 120 GLY B O 1
ATOM 2883 N N . PRO B 1 122 ? 18.145 11.583 47.095 1.00 7.36 121 PRO B N 1
ATOM 2884 C CA . PRO B 1 122 ? 18.118 10.165 46.751 1.00 7.05 121 PRO B CA 1
ATOM 2885 C C . PRO B 1 122 ? 16.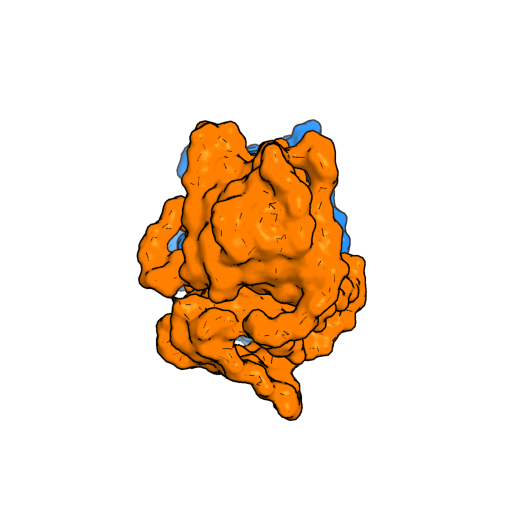846 9.440 47.212 1.00 7.42 121 PRO B C 1
ATOM 2886 O O . PRO B 1 122 ? 16.186 9.843 48.165 1.00 7.76 121 PRO B O 1
ATOM 2890 N N . ASP B 1 123 ? 16.525 8.353 46.517 1.00 7.22 122 ASP B N 1
ATOM 2891 C CA . ASP B 1 123 ? 15.329 7.585 46.810 1.00 7.75 122 ASP B CA 1
ATOM 2892 C C . ASP B 1 123 ? 15.363 6.995 48.204 1.00 7.88 122 ASP B C 1
ATOM 2893 O O . ASP B 1 123 ? 16.374 6.436 48.624 1.00 9.02 122 ASP B O 1
ATOM 2898 N N . LYS B 1 124 ? 14.222 7.044 48.871 1.00 7.44 123 LYS B N 1
ATOM 2899 C CA A LYS B 1 124 ? 13.980 6.293 50.096 0.70 6.70 123 LYS B CA 1
ATOM 2900 C CA B LYS B 1 124 ? 13.990 6.285 50.078 0.30 7.55 123 LYS B CA 1
ATOM 2901 C C . LYS B 1 124 ? 12.789 5.394 49.772 1.00 7.12 123 LYS B C 1
ATOM 2902 O O . LYS B 1 124 ? 11.619 5.776 49.933 1.00 7.47 123 LYS B O 1
ATOM 2913 N N . SER B 1 125 ? 13.090 4.211 49.261 1.00 7.14 124 SER B N 1
ATOM 2914 C CA . SER B 1 125 ? 12.077 3.362 48.656 1.00 6.44 124 SER B CA 1
ATOM 2915 C C . SER B 1 125 ? 11.453 2.434 49.675 1.00 6.57 124 SER B C 1
ATOM 2916 O O . SER B 1 125 ? 12.060 2.095 50.678 1.00 9.11 124 SER B O 1
ATOM 2919 N N . GLY B 1 126 ? 10.229 2.007 49.374 1.00 6.27 125 GLY B N 1
ATOM 2920 C CA . GLY B 1 126 ? 9.446 1.160 50.247 1.00 6.80 125 GLY B CA 1
ATOM 2921 C C . GLY B 1 126 ? 8.095 1.766 50.539 1.00 6.16 125 GLY B C 1
ATOM 2922 O O . GLY B 1 126 ? 7.874 2.958 50.325 1.00 7.91 125 GLY B O 1
ATOM 2923 N N . ILE B 1 127 ? 7.215 0.937 51.094 1.00 5.35 126 ILE B N 1
ATOM 2924 C CA . ILE B 1 127 ? 5.890 1.358 51.522 1.00 6.78 126 ILE B CA 1
ATOM 2925 C C . ILE B 1 127 ? 5.914 1.575 53.029 1.00 6.70 126 ILE B C 1
ATOM 2926 O O . ILE B 1 127 ? 6.418 0.720 53.774 1.00 8.64 126 ILE B O 1
ATOM 2931 N N . THR B 1 128 ? 5.364 2.704 53.481 1.00 6.98 127 THR B N 1
ATOM 2932 C CA . THR B 1 128 ? 5.236 2.989 54.924 1.00 8.02 127 THR B CA 1
ATOM 2933 C C . THR B 1 128 ? 3.748 3.190 55.250 1.00 7.66 127 THR B C 1
ATOM 2934 O O . THR B 1 128 ? 3.121 4.105 54.734 1.00 8.38 127 THR B O 1
ATOM 2938 N N . ALA B 1 129 ? 3.186 2.324 56.095 1.00 7.92 128 ALA B N 1
ATOM 2939 C CA . ALA B 1 129 ? 1.822 2.505 56.597 1.00 7.30 128 ALA B CA 1
ATOM 2940 C C . ALA B 1 129 ? 1.810 3.599 57.665 1.00 7.29 128 ALA B C 1
ATOM 2941 O O . ALA B 1 129 ? 2.789 3.769 58.397 1.00 9.17 128 ALA B O 1
ATOM 2943 N N . LEU B 1 130 ? 0.712 4.347 57.736 1.00 6.35 129 LEU B N 1
ATOM 2944 C CA . LEU B 1 130 ? 0.593 5.472 58.675 1.00 6.66 129 LEU B CA 1
ATOM 2945 C C . LEU B 1 130 ? -0.604 5.239 59.596 1.00 6.42 129 LEU B C 1
ATOM 2946 O O . LEU B 1 130 ? -1.745 5.377 59.186 1.00 7.31 129 LEU B O 1
ATOM 2951 N N . ASP B 1 131 ? -0.340 4.870 60.844 1.00 6.52 130 ASP B N 1
ATOM 2952 C CA . ASP B 1 131 ? -1.406 4.505 61.788 1.00 6.73 130 ASP B CA 1
ATOM 2953 C C . ASP B 1 131 ? -2.186 5.742 62.248 1.00 6.50 130 ASP B C 1
ATOM 2954 O O . ASP B 1 131 ? -1.590 6.684 62.753 1.00 6.80 130 ASP B O 1
ATOM 2959 N N . ARG B 1 132 ? -3.517 5.718 62.093 1.00 6.82 131 ARG B N 1
ATOM 2960 C CA . ARG B 1 132 ? -4.377 6.767 62.635 1.00 6.61 131 ARG B CA 1
ATOM 2961 C C . ARG B 1 132 ? -4.127 6.990 64.133 1.00 6.00 131 ARG B C 1
ATOM 2962 O O . ARG B 1 132 ? -4.265 8.108 64.620 1.00 7.69 131 ARG B O 1
ATOM 2970 N N . LEU B 1 133 ? -3.806 5.903 64.833 1.00 6.03 132 LEU B N 1
ATOM 2971 C CA . LEU B 1 133 ? -3.593 5.896 66.285 1.00 5.65 132 LEU B CA 1
ATOM 2972 C C . LEU B 1 133 ? -2.099 5.988 66.640 1.00 6.14 132 LEU B C 1
ATOM 2973 O O . LEU B 1 133 ? -1.687 5.594 67.729 1.00 6.82 132 LEU B O 1
ATOM 2978 N N . ALA B 1 134 ? -1.283 6.549 65.755 1.00 5.88 133 ALA B N 1
ATOM 2979 C CA . ALA B 1 134 ? 0.144 6.712 66.047 1.00 6.37 133 ALA B CA 1
ATOM 2980 C C . ALA B 1 134 ? 0.331 7.474 67.352 1.00 5.56 133 ALA B C 1
ATOM 2981 O O . ALA B 1 134 ? -0.428 8.403 67.670 1.00 5.85 133 ALA B O 1
ATOM 2983 N N . LEU B 1 135 ? 1.373 7.108 68.086 1.00 6.27 134 LEU B N 1
ATOM 2984 C CA . LEU B 1 135 ? 1.754 7.793 69.317 1.00 5.64 134 LEU B CA 1
ATOM 2985 C C . LEU B 1 135 ? 2.529 9.055 68.976 1.00 5.65 134 LEU B C 1
ATOM 2986 O O . LEU B 1 135 ? 3.445 9.010 68.171 1.00 6.64 134 LEU B O 1
ATOM 2991 N N . LEU B 1 136 ? 2.108 10.164 69.578 1.00 5.49 135 LEU B N 1
ATOM 2992 C CA . LEU B 1 136 ? 2.634 11.483 69.255 1.00 5.87 135 LEU B CA 1
ATOM 2993 C C . LEU B 1 136 ? 3.428 12.073 70.404 1.00 6.04 135 LEU B C 1
ATOM 2994 O O . LEU B 1 136 ? 3.214 11.718 71.559 1.00 7.52 135 LEU B O 1
ATOM 2999 N N . THR B 1 137 ? 4.311 13.010 70.072 1.00 6.24 136 THR B N 1
ATOM 3000 C CA . THR B 1 137 ? 5.073 13.735 71.089 1.00 6.70 136 THR B CA 1
ATOM 3001 C C . THR B 1 137 ? 4.903 15.240 70.883 1.00 5.64 136 THR B C 1
ATOM 3002 O O . THR B 1 137 ? 4.615 15.698 69.772 1.00 6.15 136 THR B O 1
ATOM 3006 N N . PRO B 1 138 ? 5.104 16.031 71.943 1.00 6.39 137 PRO B N 1
ATOM 3007 C CA . PRO B 1 138 ? 4.909 17.462 71.811 1.00 6.97 137 PRO B CA 1
ATOM 3008 C C . PRO B 1 138 ? 5.618 18.109 70.623 1.00 6.81 137 PRO B C 1
ATOM 3009 O O . PRO B 1 138 ? 6.801 17.842 70.374 1.00 8.11 137 PRO B O 1
ATOM 3013 N N . SER B 1 139 ? 4.892 19.001 69.944 1.00 6.39 138 SER B N 1
ATOM 3014 C CA . SER B 1 139 ? 5.395 19.725 68.795 1.00 7.01 138 SER B CA 1
ATOM 3015 C C . SER B 1 139 ? 5.064 21.210 68.926 1.00 6.89 138 SER B C 1
ATOM 3016 O O . SER B 1 139 ? 4.297 21.624 69.796 1.00 7.56 138 SER B O 1
ATOM 3019 N N . SER B 1 140 ? 5.669 22.029 68.080 1.00 6.57 139 SER B N 1
ATOM 3020 C CA A SER B 1 140 ? 5.552 23.479 68.191 0.60 6.92 139 SER B CA 1
ATOM 3021 C CA B SER B 1 140 ? 5.555 23.477 68.196 0.40 8.12 139 SER B CA 1
ATOM 3022 C C . SER B 1 140 ? 4.148 24.007 67.924 1.00 7.56 139 SER B C 1
ATOM 3023 O O . SER B 1 140 ? 3.584 23.756 66.872 1.00 9.47 139 SER B O 1
ATOM 3028 N N . PRO B 1 141 ? 3.592 24.789 68.867 1.00 7.17 140 PRO B N 1
ATOM 3029 C CA . PRO B 1 141 ? 2.398 25.554 68.516 1.00 7.64 140 PRO B CA 1
ATOM 3030 C C . PRO B 1 141 ? 2.759 26.699 67.551 1.00 8.00 140 PRO B C 1
ATOM 3031 O O . PRO B 1 141 ? 3.939 26.939 67.265 1.00 8.30 140 PRO B O 1
ATOM 3035 N N . PRO B 1 142 ? 1.759 27.421 67.053 1.00 8.10 141 PRO B N 1
ATOM 3036 C CA . PRO B 1 142 ? 2.052 28.558 66.205 1.00 9.21 141 PRO B CA 1
ATOM 3037 C C . PRO B 1 142 ? 2.780 29.651 66.970 1.00 8.88 141 PRO B C 1
ATOM 3038 O O . PRO B 1 142 ? 2.773 29.678 68.202 1.00 9.55 141 PRO B O 1
ATOM 3042 N N . ASP B 1 143 ? 3.386 30.573 66.233 1.00 8.66 142 ASP B N 1
ATOM 3043 C CA A ASP B 1 143 ? 4.026 31.749 66.812 0.50 9.61 142 ASP B CA 1
ATOM 3044 C CA B ASP B 1 143 ? 4.039 31.695 66.862 0.50 10.04 142 ASP B CA 1
ATOM 3045 C C . ASP B 1 143 ? 3.053 32.474 67.727 1.00 9.44 142 ASP B C 1
ATOM 3046 O O . ASP B 1 143 ? 1.953 32.814 67.294 1.00 9.72 142 ASP B O 1
ATOM 3055 N N . PRO B 1 144 ? 3.449 32.771 68.978 1.00 9.27 143 PRO B N 1
ATOM 3056 C CA . PRO B 1 144 ? 2.549 33.530 69.840 1.00 10.74 143 PRO B CA 1
ATOM 3057 C C . PRO B 1 144 ? 2.048 34.826 69.219 1.00 12.59 143 PRO B C 1
ATOM 3058 O O . PRO B 1 144 ? 0.930 35.238 69.497 1.00 13.99 143 PRO B O 1
ATOM 3062 N N . SER B 1 145 ? 2.849 35.443 68.354 1.00 13.13 144 SER B N 1
ATOM 3063 C CA . SER B 1 145 ? 2.479 36.727 67.763 1.00 15.31 144 SER B CA 1
ATOM 3064 C C . SER B 1 145 ? 1.317 36.673 66.785 1.00 14.10 144 SER B C 1
ATOM 3065 O O . SER B 1 145 ? 0.760 37.723 66.431 1.00 17.78 144 SER B O 1
ATOM 3068 N N . ILE B 1 146 ? 0.941 35.475 66.346 1.00 12.64 145 ILE B N 1
ATOM 3069 C CA . ILE B 1 146 ? -0.165 35.333 65.413 1.00 12.18 145 ILE B CA 1
ATOM 3070 C C . ILE B 1 146 ? -1.392 34.709 66.094 1.00 11.72 145 ILE B C 1
ATOM 3071 O O . ILE B 1 146 ? -2.398 34.480 65.440 1.00 12.08 145 ILE B O 1
ATOM 3084 N N . ILE B 1 148 ? -4.774 34.340 68.340 1.00 10.77 147 ILE B N 1
ATOM 3085 C CA . ILE B 1 148 ? -5.964 35.005 68.849 1.00 10.66 147 ILE B CA 1
ATOM 3086 C C . ILE B 1 148 ? -6.399 34.352 70.153 1.00 10.84 147 ILE B C 1
ATOM 3087 O O . ILE B 1 148 ? -6.672 35.030 71.137 1.00 13.94 147 ILE B O 1
ATOM 3092 N N . SER B 1 149 ? -6.454 33.031 70.175 1.00 10.23 148 SER B N 1
ATOM 3093 C CA . SER B 1 149 ? -6.803 32.278 71.364 1.00 9.92 148 SER B CA 1
ATOM 3094 C C . SER B 1 149 ? -5.576 32.017 72.222 1.00 9.20 148 SER B C 1
ATOM 3095 O O . SER B 1 149 ? -4.461 32.323 71.812 1.00 10.53 148 SER B O 1
ATOM 3098 N N . PRO B 1 150 ? -5.767 31.395 73.403 1.00 9.26 149 PRO B N 1
ATOM 3099 C CA . PRO B 1 150 ? -4.611 30.937 74.144 1.00 9.90 149 PRO B CA 1
ATOM 3100 C C . PRO B 1 150 ? -3.816 29.891 73.357 1.00 9.70 149 PRO B C 1
ATOM 3101 O O . PRO B 1 150 ? -4.348 29.213 72.458 1.00 11.14 149 PRO B O 1
ATOM 3105 N N . LEU B 1 151 ? -2.549 29.746 73.690 1.00 10.30 150 LEU B N 1
ATOM 3106 C CA A LEU B 1 151 ? -1.701 28.787 72.993 0.50 10.63 150 LEU B CA 1
ATOM 3107 C CA B LEU B 1 151 ? -1.706 28.793 72.965 0.50 10.75 150 LEU B CA 1
ATOM 3108 C C . LEU B 1 151 ? -2.193 27.359 73.218 1.00 9.32 150 LEU B C 1
ATOM 3109 O O . LEU B 1 151 ? -2.561 26.985 74.340 1.00 9.48 150 LEU B O 1
ATOM 3118 N N . PRO B 1 152 ? -2.212 26.555 72.155 1.00 8.04 151 PRO B N 1
ATOM 3119 C CA . PRO B 1 152 ? -2.633 25.178 72.2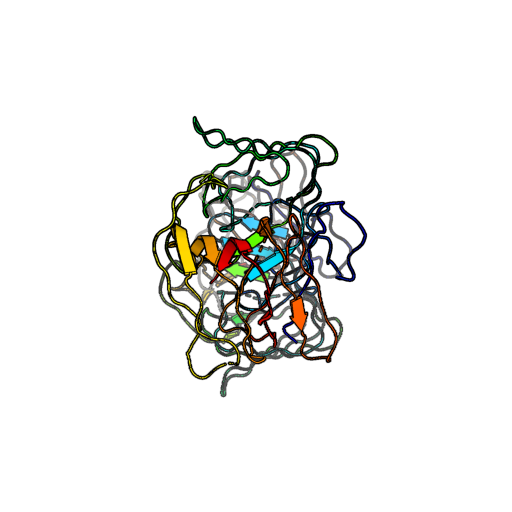80 1.00 7.05 151 PRO B CA 1
ATOM 3120 C C . PRO B 1 152 ? -1.488 24.262 72.687 1.00 6.17 151 PRO B C 1
ATOM 3121 O O . PRO B 1 152 ? -0.337 24.677 72.742 1.00 7.05 151 PRO B O 1
ATOM 3125 N N . GLN B 1 153 ? -1.831 23.010 72.926 1.00 5.11 152 GLN B N 1
ATOM 3126 C CA . GLN B 1 153 ? -0.883 21.921 73.076 1.00 5.89 152 GLN B CA 1
ATOM 3127 C C . GLN B 1 153 ? -0.993 21.072 71.822 1.00 4.98 152 GLN B C 1
ATOM 3128 O O . GLN B 1 153 ? -2.069 20.536 71.512 1.00 5.22 152 GLN B O 1
ATOM 3134 N N . CYS B 1 154 ? 0.113 20.995 71.084 1.00 5.31 153 CYS B N 1
ATOM 3135 C CA . CYS B 1 154 ? 0.198 20.243 69.834 1.00 4.91 153 CYS B CA 1
ATOM 3136 C C . CYS B 1 154 ? 1.132 19.066 69.989 1.00 4.98 153 CYS B C 1
ATOM 3137 O O . CYS B 1 154 ? 2.101 19.133 70.748 1.00 5.59 153 CYS B O 1
ATOM 3140 N N . ARG B 1 155 ? 0.850 17.994 69.260 1.00 4.96 154 ARG B N 1
ATOM 3141 C CA . ARG B 1 155 ? 1.742 16.821 69.234 1.00 4.91 154 ARG B CA 1
ATOM 3142 C C . ARG B 1 155 ? 1.857 16.313 67.799 1.00 4.81 154 ARG B C 1
ATOM 3143 O O . ARG B 1 155 ? 0.930 16.485 67.010 1.00 5.69 154 ARG B O 1
ATOM 3151 N N . SER B 1 156 ? 2.959 15.640 67.487 1.00 4.95 155 SER B N 1
ATOM 3152 C CA A SER B 1 156 ? 3.125 15.074 66.169 0.60 5.51 155 SER B CA 1
ATOM 3153 C CA B SER B 1 156 ? 3.234 15.147 66.144 0.40 6.40 155 SER B CA 1
ATOM 3154 C C . SER B 1 156 ? 4.019 13.852 66.194 1.00 5.67 155 SER B C 1
ATOM 3155 O O . SER B 1 156 ? 4.679 13.557 67.192 1.00 5.77 155 SER B O 1
ATOM 3160 N N . ASN B 1 157 ? 4.001 13.129 65.078 1.00 6.01 156 ASN B N 1
ATOM 3161 C CA . ASN B 1 157 ? 4.917 12.023 64.817 1.00 6.56 156 ASN B CA 1
ATOM 3162 C C . ASN B 1 157 ? 5.198 12.038 63.329 1.00 6.17 156 ASN B C 1
ATOM 3163 O O . ASN B 1 157 ? 4.302 11.759 62.539 1.00 5.94 156 ASN B O 1
ATOM 3168 N N . ASN B 1 158 ? 6.425 12.403 62.961 1.00 6.61 157 ASN B N 1
ATOM 3169 C CA . ASN B 1 158 ? 6.883 12.297 61.586 1.00 7.08 157 ASN B CA 1
ATOM 3170 C C . ASN B 1 158 ? 7.195 10.849 61.282 1.00 6.70 157 ASN B C 1
ATOM 3171 O O . ASN B 1 158 ? 8.290 10.378 61.522 1.00 9.52 157 ASN B O 1
ATOM 3176 N N . LEU B 1 159 ? 6.204 10.137 60.776 1.00 5.81 158 LEU B N 1
ATOM 3177 C CA . LEU B 1 159 ? 6.323 8.716 60.455 1.00 5.62 158 LEU B CA 1
ATOM 3178 C C . LEU B 1 159 ? 7.151 8.451 59.199 1.00 5.67 158 LEU B C 1
ATOM 3179 O O . LEU B 1 159 ? 7.683 7.360 59.032 1.00 7.47 158 LEU B O 1
ATOM 3184 N N . PHE B 1 160 ? 7.253 9.438 58.325 1.00 5.68 159 PHE B N 1
ATOM 3185 C CA . PHE B 1 160 ? 8.076 9.307 57.142 1.00 5.78 159 PHE B CA 1
ATOM 3186 C C . PHE B 1 160 ? 8.728 10.651 56.824 1.00 6.26 159 PHE B C 1
ATOM 3187 O O . PHE B 1 160 ? 8.046 11.663 56.731 1.00 7.83 159 PHE B O 1
ATOM 3195 N N . GLU B 1 161 ? 10.049 10.645 56.700 1.00 6.43 160 GLU B N 1
ATOM 3196 C CA A GLU B 1 161 ? 10.821 11.823 56.336 0.50 7.42 160 GLU B CA 1
ATOM 3197 C CA B GLU B 1 161 ? 10.803 11.830 56.320 0.50 7.65 160 GLU B CA 1
ATOM 3198 C C . GLU B 1 161 ? 11.575 11.482 55.057 1.00 6.92 160 GLU B C 1
ATOM 3199 O O . GLU B 1 161 ? 12.503 10.670 55.057 1.00 8.05 160 GLU B O 1
ATOM 3210 N N . ASP B 1 162 ? 11.149 12.069 53.954 1.00 6.09 161 ASP B N 1
ATOM 3211 C CA . ASP B 1 162 ? 11.735 11.722 52.673 1.00 6.44 161 ASP B CA 1
ATOM 3212 C C . ASP B 1 162 ? 13.154 12.249 52.538 1.00 6.13 161 ASP B C 1
ATOM 3213 O O . ASP B 1 162 ? 13.510 13.272 53.125 1.00 6.78 161 ASP B O 1
ATOM 3218 N N . THR B 1 163 ? 13.927 11.554 51.721 1.00 6.62 162 THR B N 1
ATOM 3219 C CA . THR B 1 163 ? 15.180 12.079 51.213 1.00 6.24 162 THR B CA 1
ATOM 3220 C C . THR B 1 163 ? 15.091 12.425 49.711 1.00 6.90 162 THR B C 1
ATOM 3221 O O . THR B 1 163 ? 15.973 13.125 49.196 1.00 7.74 162 THR B O 1
ATOM 3225 N N . ALA B 1 164 ? 14.063 11.937 49.020 1.00 6.04 163 ALA B N 1
ATOM 3226 C CA . ALA B 1 164 ? 13.858 12.233 47.588 1.00 6.75 163 ALA B CA 1
ATOM 3227 C C . ALA B 1 164 ? 13.062 13.512 47.350 1.00 7.56 163 ALA B C 1
ATOM 3228 O O . ALA B 1 164 ? 12.823 13.871 46.205 1.00 8.68 163 ALA B O 1
ATOM 3230 N N . SER B 1 165 ? 12.671 14.165 48.439 1.00 7.36 164 SER B N 1
ATOM 3231 C CA . SER B 1 165 ? 11.887 15.397 48.457 1.00 7.69 164 SER B CA 1
ATOM 3232 C C . SER B 1 165 ? 11.980 15.926 49.873 1.00 7.17 164 SER B C 1
ATOM 3233 O O . SER B 1 165 ? 12.517 15.252 50.757 1.00 7.74 164 SER B O 1
ATOM 3236 N N . THR B 1 166 ? 11.382 17.088 50.109 1.00 7.58 165 THR B N 1
ATOM 3237 C CA . THR B 1 166 ? 11.299 17.632 51.455 1.00 8.06 165 THR B CA 1
ATOM 3238 C C . THR B 1 166 ? 10.030 17.174 52.166 1.00 7.44 165 THR B C 1
ATOM 3239 O O . THR B 1 166 ? 9.730 17.678 53.246 1.00 8.76 165 THR B O 1
ATOM 3243 N N . LEU B 1 167 ? 9.305 16.191 51.628 1.00 6.71 166 LEU B N 1
ATOM 3244 C CA . LEU B 1 167 ? 8.087 15.745 52.306 1.00 5.89 166 LEU B CA 1
ATOM 3245 C C . LEU B 1 167 ? 8.380 15.150 53.680 1.00 6.16 166 LEU B C 1
ATOM 3246 O O . LEU B 1 167 ? 9.308 14.344 53.857 1.00 7.28 166 LEU B O 1
ATOM 3251 N N . ARG B 1 168 ? 7.523 15.546 54.609 1.00 5.94 167 ARG B N 1
ATOM 3252 C CA A ARG B 1 168 ? 7.482 15.033 55.952 0.50 6.79 167 ARG B CA 1
ATOM 3253 C CA B ARG B 1 168 ? 7.480 14.987 55.954 0.50 6.79 167 ARG B CA 1
ATOM 3254 C C . ARG B 1 168 ? 6.021 14.654 56.170 1.00 6.56 167 ARG B C 1
ATOM 3255 O O . ARG B 1 168 ? 5.144 15.487 55.952 1.00 6.66 167 ARG B O 1
ATOM 3270 N N . ILE B 1 169 ? 5.777 13.408 56.558 1.00 5.63 168 ILE B N 1
ATOM 3271 C CA . ILE B 1 169 ? 4.442 12.826 56.544 1.00 5.82 168 ILE B CA 1
ATOM 3272 C C . ILE B 1 169 ? 4.187 12.160 57.879 1.00 5.77 168 ILE B C 1
ATOM 3273 O O . ILE B 1 169 ? 5.047 11.463 58.400 1.00 6.64 168 ILE B O 1
ATOM 3278 N N . GLY B 1 170 ? 3.016 12.394 58.460 1.00 5.08 169 GLY B N 1
ATOM 3279 C CA . GLY B 1 170 ? 2.749 11.842 59.773 1.00 5.98 169 GLY B CA 1
ATOM 3280 C C . GLY B 1 170 ? 1.379 12.173 60.283 1.00 4.58 169 GLY B C 1
ATOM 3281 O O . GLY B 1 170 ? 0.456 12.398 59.502 1.00 5.10 169 GLY B O 1
ATOM 3282 N N . VAL B 1 171 ? 1.264 12.153 61.610 1.00 4.55 170 VAL B N 1
ATOM 3283 C CA . VAL B 1 171 ? 0.032 12.395 62.310 1.00 5.28 170 VAL B CA 1
ATOM 3284 C C . VAL B 1 171 ? 0.306 13.506 63.325 1.00 4.57 170 VAL B C 1
ATOM 3285 O O . VAL B 1 171 ? 1.375 13.527 63.953 1.00 5.32 170 VAL B O 1
ATOM 3289 N N . TRP B 1 172 ? -0.654 14.413 63.476 1.00 4.64 171 TRP B N 1
ATOM 3290 C CA . TRP B 1 172 ? -0.557 15.557 64.382 1.00 4.52 171 TRP B CA 1
ATOM 3291 C C . TRP B 1 172 ? -1.874 15.710 65.108 1.00 4.75 171 TRP B C 1
ATOM 3292 O O . TRP B 1 172 ? -2.931 15.394 64.561 1.00 4.92 171 TRP B O 1
ATOM 3303 N N . ASP B 1 173 ? -1.812 16.202 66.332 1.00 4.26 172 ASP B N 1
ATOM 3304 C CA . ASP B 1 173 ? -3.029 16.598 67.016 1.00 3.93 172 ASP B CA 1
ATOM 3305 C C . ASP B 1 173 ? -2.848 17.883 67.794 1.00 4.57 172 ASP B C 1
ATOM 3306 O O . ASP B 1 173 ? -1.738 18.373 67.990 1.00 4.95 172 ASP B O 1
ATOM 3311 N N . SER B 1 174 ? -3.973 18.463 68.178 1.00 4.43 173 SER B N 1
ATOM 3312 C CA . SER B 1 174 ? -3.949 19.732 68.881 1.00 4.70 173 SER B CA 1
ATOM 3313 C C . SER B 1 174 ? -5.237 19.977 69.630 1.00 4.69 173 SER B C 1
ATOM 3314 O O . SER B 1 174 ? -6.328 19.661 69.149 1.00 5.36 173 SER B O 1
ATOM 3317 N N . THR B 1 175 ? -5.099 20.659 70.752 1.00 4.61 174 THR B N 1
ATOM 3318 C CA . THR B 1 175 ? -6.204 21.249 71.453 1.00 5.17 174 THR B CA 1
ATOM 3319 C C . THR B 1 175 ? -6.685 22.464 70.613 1.00 5.00 174 THR B C 1
ATOM 3320 O O . THR B 1 175 ? -6.026 22.864 69.644 1.00 5.80 174 THR B O 1
ATOM 3324 N N . PRO B 1 176 ? -7.841 23.055 70.936 1.00 5.88 175 PRO B N 1
ATOM 3325 C CA . PRO B 1 176 ? -8.404 24.100 70.084 1.00 6.32 175 PRO B CA 1
ATOM 3326 C C . PRO B 1 176 ? -7.553 25.350 70.013 1.00 6.71 175 PRO B C 1
ATOM 3327 O O . PRO B 1 176 ? -6.929 25.737 71.018 1.00 7.33 175 PRO B O 1
ATOM 3331 N N . TYR B 1 177 ? -7.556 26.000 68.852 1.00 6.74 176 TYR B N 1
ATOM 3332 C CA . TYR B 1 177 ? -6.943 27.327 68.749 1.00 7.01 176 TYR B CA 1
ATOM 3333 C C . TYR B 1 177 ? -7.405 28.125 67.547 1.00 7.14 176 TYR B C 1
ATOM 3334 O O . TYR B 1 177 ? -7.966 27.586 66.585 1.00 7.81 176 TYR B O 1
ATOM 3343 N N . GLU B 1 178 ? -7.104 29.414 67.606 1.00 7.56 177 GLU B N 1
ATOM 3344 C CA . GLU B 1 178 ? -7.396 30.347 66.536 1.00 7.13 177 GLU B CA 1
ATOM 3345 C C . GLU B 1 178 ? -6.210 31.260 66.366 1.00 7.01 177 GLU B C 1
ATOM 3346 O O . GLU B 1 178 ? -5.712 31.811 67.337 1.00 7.65 177 GLU B O 1
ATOM 3352 N N . ARG B 1 179 ? -5.768 31.422 65.123 1.00 7.97 178 ARG B N 1
ATOM 3353 C CA . ARG B 1 179 ? -4.685 32.350 64.781 1.00 8.82 178 ARG B CA 1
ATOM 3354 C C . ARG B 1 179 ? -5.109 33.246 63.639 1.00 9.75 178 ARG B C 1
ATOM 3355 O O . ARG B 1 179 ? -6.100 32.963 62.968 1.00 11.79 178 ARG B O 1
ATOM 3363 N N . ILE B 1 180 ? -4.361 34.312 63.416 1.00 10.23 179 ILE B N 1
ATOM 3364 C CA . ILE B 1 180 ? -4.614 35.168 62.260 1.00 10.71 179 ILE B CA 1
ATOM 3365 C C . ILE B 1 180 ? -4.129 34.509 60.969 1.00 10.51 179 ILE B C 1
ATOM 3366 O O . ILE B 1 180 ? -3.367 33.535 60.987 1.00 10.45 179 ILE B O 1
ATOM 3371 N N . SER B 1 181 ? -4.613 35.029 59.850 1.00 10.32 180 SER B N 1
ATOM 3372 C CA . SER B 1 181 ? -4.188 34.572 58.539 1.00 11.76 180 SER B CA 1
ATOM 3373 C C . SER B 1 181 ? -2.703 34.815 58.310 1.00 11.94 180 SER B C 1
ATOM 3374 O O . SER B 1 181 ? -2.172 35.851 58.675 1.00 12.62 180 SER B O 1
ATOM 3377 N N . ARG B 1 182 ? -2.059 33.818 57.710 1.00 10.99 181 ARG B N 1
ATOM 3378 C CA A ARG B 1 182 ? -0.651 33.871 57.322 0.25 11.48 181 ARG B CA 1
ATOM 3379 C CA B ARG B 1 182 ? -0.669 33.916 57.287 0.25 11.49 181 ARG B CA 1
ATOM 3380 C CA C ARG B 1 182 ? -0.656 33.883 57.312 0.50 11.58 181 ARG B CA 1
ATOM 3381 C C . ARG B 1 182 ? -0.504 33.096 56.014 1.00 10.78 181 ARG B C 1
ATOM 3382 O O . ARG B 1 182 ? -1.215 32.118 55.798 1.00 10.44 181 ARG B O 1
ATOM 3404 N N . PRO B 1 183 ? 0.438 33.506 55.146 1.00 10.88 182 PRO B N 1
ATOM 3405 C CA . PRO B 1 183 ? 0.688 32.685 53.966 1.00 10.73 182 PRO B CA 1
ATOM 3406 C C . PRO B 1 183 ? 1.326 31.379 54.404 1.00 9.97 182 PRO B C 1
ATOM 3407 O O . PRO B 1 183 ? 2.282 31.376 55.188 1.00 11.75 182 PRO B O 1
ATOM 3411 N N . HIS B 1 184 ? 0.802 30.265 53.914 1.00 9.40 183 HIS B N 1
ATOM 3412 C CA . HIS B 1 184 ? 1.295 28.963 54.352 1.00 9.40 183 HIS B CA 1
ATOM 3413 C C . HIS B 1 184 ? 2.766 28.848 53.986 1.00 9.73 183 HIS B C 1
ATOM 3414 O O . HIS B 1 184 ? 3.164 29.144 52.852 1.00 10.63 183 HIS B O 1
ATOM 3421 N N . LYS B 1 185 ? 3.588 28.436 54.944 1.00 10.76 184 LYS B N 1
ATOM 3422 C CA . LYS B 1 185 ? 5.030 28.423 54.713 1.00 12.99 184 LYS B CA 1
ATOM 3423 C C . LYS B 1 185 ? 5.466 27.289 53.803 1.00 11.47 184 LYS B C 1
ATOM 3424 O O . LYS B 1 185 ? 6.517 27.368 53.167 1.00 13.28 184 LYS B O 1
ATOM 3428 N N . ILE B 1 186 ? 4.657 26.230 53.755 1.00 9.96 185 ILE B N 1
ATOM 3429 C CA . ILE B 1 186 ? 4.947 25.041 52.956 1.00 9.42 185 ILE B CA 1
ATOM 3430 C C . ILE B 1 186 ? 3.655 24.559 52.317 1.00 7.23 185 ILE B C 1
ATOM 3431 O O . ILE B 1 186 ? 2.591 25.094 52.578 1.00 7.91 185 ILE B O 1
ATOM 3436 N N . HIS B 1 187 ? 3.766 23.579 51.434 1.00 6.92 186 HIS B N 1
ATOM 3437 C CA . HIS B 1 187 ? 2.602 22.882 50.902 1.00 6.81 186 HIS B CA 1
ATOM 3438 C C . HIS B 1 187 ? 2.123 21.899 51.960 1.00 6.84 186 HIS B C 1
ATOM 3439 O O . HIS B 1 187 ? 2.945 21.270 52.626 1.00 8.09 186 HIS B O 1
ATOM 3446 N N . GLU B 1 188 ? 0.810 21.749 52.109 1.00 6.56 187 GLU B N 1
ATOM 3447 C CA . GLU B 1 188 ? 0.268 20.819 53.090 1.00 6.09 187 GLU B CA 1
ATOM 3448 C C . GLU B 1 188 ? -1.004 20.115 52.634 1.00 5.89 187 GLU B C 1
ATOM 3449 O O . GLU B 1 188 ? -1.995 20.783 52.350 1.00 7.33 187 GLU B O 1
ATOM 3455 N N . LEU B 1 189 ? -0.966 18.787 52.616 1.00 5.55 188 LEU B N 1
ATOM 3456 C CA . LEU B 1 189 ? -2.183 17.994 52.578 1.00 5.61 188 LEU B CA 1
ATOM 3457 C C . LEU B 1 189 ? -2.559 17.649 54.002 1.00 5.08 188 LEU B C 1
ATOM 3458 O O . LEU B 1 189 ? -1.706 17.242 54.784 1.00 6.69 188 LEU B O 1
ATOM 3476 N N . ASN B 1 191 ? -5.722 15.508 56.201 1.00 4.92 190 ASN B N 1
ATOM 3477 C CA . ASN B 1 191 ? -6.946 14.711 56.281 1.00 4.62 190 ASN B CA 1
ATOM 3478 C C . ASN B 1 191 ? -7.311 14.619 57.740 1.00 4.97 190 ASN B C 1
ATOM 3479 O O . ASN B 1 191 ? -6.468 14.306 58.575 1.00 5.99 190 ASN B O 1
ATOM 3484 N N . LEU B 1 192 ? -8.557 14.950 58.056 1.00 5.10 191 LEU B N 1
ATOM 3485 C CA . LEU B 1 192 ? -8.961 15.002 59.462 1.00 4.90 191 LEU B CA 1
ATOM 3486 C C . LEU B 1 192 ? -9.391 13.642 59.994 1.00 4.65 191 LEU B C 1
ATOM 3487 O O . LEU B 1 192 ? -10.453 13.121 59.678 1.00 6.06 191 LEU B O 1
ATOM 3492 N N . ILE B 1 193 ? -8.524 13.077 60.811 1.00 4.76 192 ILE B N 1
ATOM 3493 C CA . ILE B 1 193 ? -8.801 11.853 61.553 1.00 4.86 192 ILE B CA 1
ATOM 3494 C C . ILE B 1 193 ? -9.911 12.129 62.592 1.00 5.18 192 ILE B C 1
ATOM 3495 O O . ILE B 1 193 ? -10.831 11.320 62.747 1.00 6.00 192 ILE B O 1
ATOM 3500 N N . GLU B 1 194 ? -9.813 13.264 63.293 1.00 5.27 193 GLU B N 1
ATOM 3501 C CA . GLU B 1 194 ? -10.833 13.713 64.238 1.00 5.67 193 GLU B CA 1
ATOM 3502 C C . GLU B 1 194 ? -10.974 15.217 64.159 1.00 5.09 193 GLU B C 1
ATOM 3503 O O . GLU B 1 194 ? -10.011 15.931 63.863 1.00 5.69 193 GLU B O 1
ATOM 3509 N N . GLY B 1 195 ? -12.177 15.697 64.473 1.00 6.52 194 GLY B N 1
ATOM 3510 C CA . GLY B 1 195 ? -12.418 17.119 64.613 1.00 6.64 194 GLY B CA 1
ATOM 3511 C C . GLY B 1 195 ? -12.797 17.840 63.333 1.00 7.02 194 GLY B C 1
ATOM 3512 O O . GLY B 1 195 ? -13.120 17.225 62.310 1.00 7.43 194 GLY B O 1
ATOM 3513 N N . ARG B 1 196 ? -12.740 19.165 63.416 1.00 7.30 195 ARG B N 1
ATOM 3514 C CA . ARG B 1 196 ? -13.225 20.061 62.381 1.00 7.74 195 ARG B CA 1
ATOM 3515 C C . ARG B 1 196 ? -12.391 21.328 62.460 1.00 7.40 195 ARG B C 1
ATOM 3516 O O . ARG B 1 196 ? -12.006 21.767 63.551 1.00 8.31 195 ARG B O 1
ATOM 3524 N N . VAL B 1 197 ? -12.125 21.925 61.311 1.00 7.85 196 VAL B N 1
ATOM 3525 C CA A VAL B 1 197 ? -11.426 23.191 61.306 0.50 8.37 196 VAL B CA 1
ATOM 3526 C CA B VAL B 1 197 ? -11.324 23.145 61.214 0.50 8.78 196 VAL B CA 1
ATOM 3527 C C . VAL B 1 197 ? -11.991 24.081 60.215 1.00 8.37 196 VAL B C 1
ATOM 3528 O O . VAL B 1 197 ? -12.443 23.623 59.165 1.00 9.43 196 VAL B O 1
ATOM 3535 N N . VAL B 1 198 ? -12.024 25.371 60.500 1.00 8.54 197 VAL B N 1
ATOM 3536 C CA . VAL B 1 198 ? -12.435 26.365 59.494 1.00 9.60 197 VAL B CA 1
ATOM 3537 C C . VAL B 1 198 ? -11.186 27.083 59.029 1.00 9.50 197 VAL B C 1
ATOM 3538 O O . VAL B 1 198 ? -10.430 27.632 59.838 1.00 9.97 197 VAL B O 1
ATOM 3542 N N . LEU B 1 199 ? -10.959 27.054 57.719 1.00 9.41 198 LEU B N 1
ATOM 3543 C CA . LEU B 1 199 ? -9.845 27.737 57.092 1.00 10.82 198 LEU B CA 1
ATOM 3544 C C . LEU B 1 199 ? -10.434 28.963 56.407 1.00 10.43 198 LEU B C 1
ATOM 3545 O O . LEU B 1 199 ? -11.275 28.841 55.526 1.00 12.32 198 LEU B O 1
ATOM 3550 N N . SER B 1 200 ? -10.048 30.151 56.860 1.00 11.72 199 SER B N 1
ATOM 3551 C CA . SER B 1 200 ? -10.545 31.396 56.264 1.00 12.30 199 SER B CA 1
ATOM 3552 C C . SER B 1 200 ? -9.526 31.906 55.259 1.00 12.57 199 SER B C 1
ATOM 3553 O O . SER B 1 200 ? -8.312 31.903 55.518 1.00 13.49 199 SER B O 1
ATOM 3556 N N . LEU B 1 201 ? -10.042 32.353 54.116 1.00 12.43 200 LEU B N 1
ATOM 3557 C CA . LEU B 1 201 ? -9.251 32.539 52.911 1.00 14.62 200 LEU B CA 1
ATOM 3558 C C . LEU B 1 201 ? -9.112 34.011 52.511 1.00 15.73 200 LEU B C 1
ATOM 3559 O O . LEU B 1 201 ? -9.820 34.893 53.036 1.00 15.84 200 LEU B O 1
ATOM 3564 N N . GLU B 1 202 ? -8.198 34.253 51.567 1.00 18.11 201 GLU B N 1
ATOM 3565 C CA . GLU B 1 202 ? -7.836 35.611 51.129 1.00 19.05 201 GLU B CA 1
ATOM 3566 C C . GLU B 1 202 ? -9.032 36.393 50.608 1.00 19.75 201 GLU B C 1
ATOM 3567 O O . GLU B 1 202 ? -9.143 37.597 50.851 1.00 20.40 201 GLU B O 1
ATOM 3569 N N . ASN B 1 203 ? -9.919 35.721 49.883 1.00 20.08 202 ASN B N 1
ATOM 3570 C CA . ASN B 1 203 ? -11.060 36.406 49.276 1.00 20.19 202 ASN B CA 1
ATOM 3571 C C . ASN B 1 203 ? -12.203 36.702 50.248 1.00 19.14 202 ASN B C 1
ATOM 3572 O O . ASN B 1 203 ? -13.267 37.133 49.816 1.00 20.05 202 ASN B O 1
ATOM 3577 N N . GLY B 1 204 ? -11.986 36.480 51.542 1.00 18.69 203 GLY B N 1
ATOM 3578 C CA . GLY B 1 204 ? -12.995 36.780 52.554 1.00 17.63 203 GLY B CA 1
ATOM 3579 C C . GLY B 1 204 ? -13.978 35.653 52.825 1.00 16.98 203 GLY B C 1
ATOM 3580 O O . GLY B 1 204 ? -14.844 35.796 53.696 1.00 16.50 203 GLY B O 1
ATOM 3581 N N . SER B 1 205 ? -13.850 34.545 52.093 1.00 17.44 204 SER B N 1
ATOM 3582 C CA . SER B 1 205 ? -14.666 33.343 52.311 1.00 17.89 204 SER B CA 1
ATOM 3583 C C . SER B 1 205 ? -13.921 32.362 53.197 1.00 16.56 204 SER B C 1
ATOM 3584 O O . SER B 1 205 ? -12.774 32.604 53.591 1.00 15.60 204 SER B O 1
ATOM 3587 N N . SER B 1 206 ? -14.599 31.275 53.542 1.00 16.37 205 SER B N 1
ATOM 3588 C CA A SER B 1 206 ? -14.015 30.238 54.379 0.50 16.08 205 SER B CA 1
ATOM 3589 C CA B SER B 1 206 ? -13.991 30.237 54.355 0.50 15.84 205 SER B CA 1
ATOM 3590 C C . SER B 1 206 ? -14.378 28.859 53.858 1.00 15.36 205 SER B C 1
ATOM 3591 O O . SER B 1 206 ? -15.365 28.686 53.134 1.00 16.24 205 SER B O 1
ATOM 3596 N N . LEU B 1 207 ? -13.567 27.890 54.241 1.00 13.42 206 LEU B N 1
ATOM 3597 C CA A LEU B 1 207 ? -13.810 26.497 53.966 0.50 11.74 206 LEU B CA 1
ATOM 3598 C CA B LEU B 1 207 ? -13.907 26.513 53.992 0.50 13.15 206 LEU B CA 1
ATOM 3599 C C . LEU B 1 207 ? -13.882 25.767 55.300 1.00 11.62 206 LEU B C 1
ATOM 3600 O O . LEU B 1 207 ? -12.964 25.888 56.105 1.00 11.34 206 LEU B O 1
ATOM 3609 N N . THR B 1 208 ? -14.951 25.027 55.525 1.00 11.21 207 THR B N 1
ATOM 3610 C CA . THR B 1 208 ? -15.073 24.183 56.695 1.00 11.41 207 THR B CA 1
ATOM 3611 C C . THR B 1 208 ? -14.597 22.797 56.304 1.00 11.42 207 THR B C 1
ATOM 3612 O O . THR B 1 208 ? -15.096 22.216 55.345 1.00 13.94 207 THR B O 1
ATOM 3616 N N . VAL B 1 209 ? -13.598 22.304 57.031 1.00 9.69 208 VAL B N 1
ATOM 3617 C CA . VAL B 1 209 ? -13.029 20.983 56.812 1.00 8.44 208 VAL B CA 1
ATOM 3618 C C . VAL B 1 209 ? -13.548 20.089 57.939 1.00 7.61 208 VAL B C 1
ATOM 3619 O O . VAL B 1 209 ? -13.240 20.313 59.102 1.00 8.14 208 VAL B O 1
ATOM 3623 N N . ASN B 1 210 ? -14.358 19.101 57.572 1.00 8.05 209 ASN B N 1
ATOM 3624 C CA . ASN B 1 210 ? -15.007 18.222 58.531 1.00 8.21 209 ASN B CA 1
ATOM 3625 C C . ASN B 1 210 ? -14.200 16.958 58.733 1.00 7.30 209 ASN B C 1
ATOM 3626 O O . ASN B 1 210 ? -13.279 16.660 57.965 1.00 6.71 209 ASN B O 1
ATOM 3631 N N . THR B 1 211 ? -14.566 16.193 59.753 1.00 7.17 210 THR B N 1
ATOM 3632 C CA . THR B 1 211 ? -13.937 14.911 60.008 1.00 6.55 210 THR B CA 1
ATOM 3633 C C . THR B 1 211 ? -14.014 14.050 58.756 1.00 5.29 210 THR B C 1
ATOM 3634 O O . THR B 1 211 ? -15.075 13.912 58.147 1.00 6.62 210 THR B O 1
ATOM 3638 N N . GLY B 1 212 ? -12.886 13.482 58.352 1.00 6.04 211 GLY B N 1
ATOM 3639 C CA . GLY B 1 212 ? -12.852 12.606 57.200 1.00 6.06 211 GLY B CA 1
ATOM 3640 C C . GLY B 1 212 ? -12.714 13.317 55.863 1.00 5.73 211 GLY B C 1
ATOM 3641 O O . GLY B 1 212 ? -12.702 12.666 54.826 1.00 6.42 211 GLY B O 1
ATOM 3642 N N . ASP B 1 213 ? -12.610 14.639 55.870 1.00 5.81 212 ASP B N 1
ATOM 3643 C CA . ASP B 1 213 ? -12.322 15.424 54.671 1.00 5.75 212 ASP B CA 1
ATOM 3644 C C . ASP B 1 213 ? -10.806 15.556 54.468 1.00 5.32 212 ASP B C 1
ATOM 3645 O O . ASP B 1 213 ? -10.030 15.535 55.432 1.00 6.08 212 ASP B O 1
ATOM 3650 N N . THR B 1 214 ? -10.404 15.711 53.201 1.00 5.73 213 THR B N 1
ATOM 3651 C CA . THR B 1 214 ? -9.024 16.013 52.856 1.00 5.25 213 THR B CA 1
ATOM 3652 C C . THR B 1 214 ? -8.961 17.357 52.135 1.00 5.29 213 THR B C 1
ATOM 3653 O O . THR B 1 214 ? -9.738 17.607 51.184 1.00 6.24 213 THR B O 1
ATOM 3657 N N . VAL B 1 215 ? -8.033 18.201 52.583 1.00 5.54 214 VAL B N 1
ATOM 3658 C CA . VAL B 1 215 ? -7.788 19.519 51.990 1.00 6.09 214 VAL B CA 1
ATOM 3659 C C . VAL B 1 215 ? -6.301 19.667 51.659 1.00 5.65 214 VAL B C 1
ATOM 3660 O O . VAL B 1 215 ? -5.450 19.041 52.288 1.00 6.66 214 VAL B O 1
ATOM 3664 N N . PHE B 1 216 ? -6.011 20.464 50.642 1.00 6.36 215 PHE B N 1
ATOM 3665 C CA . PHE B 1 216 ? -4.647 20.825 50.284 1.00 6.10 215 PHE B CA 1
ATOM 3666 C C . PHE B 1 216 ? -4.470 22.338 50.360 1.00 6.09 215 PHE B C 1
ATOM 3667 O O . PHE B 1 216 ? -5.253 23.099 49.796 1.00 7.41 215 PHE B O 1
ATOM 3675 N N . VAL B 1 217 ? -3.432 22.763 51.066 1.00 6.22 216 VAL B N 1
ATOM 3676 C CA . VAL B 1 217 ? -3.090 24.175 51.224 1.00 6.67 216 VAL B CA 1
ATOM 3677 C C . VAL B 1 217 ? -1.775 24.393 50.469 1.00 7.23 216 VAL B C 1
ATOM 3678 O O . VAL B 1 217 ? -0.732 23.849 50.848 1.00 8.02 216 VAL B O 1
ATOM 3682 N N . ALA B 1 218 ? -1.815 25.165 49.395 1.00 7.50 217 ALA B N 1
ATOM 3683 C CA . ALA B 1 218 ? -0.621 25.420 48.609 1.00 8.12 217 ALA B CA 1
ATOM 3684 C C . ALA B 1 218 ? 0.317 26.355 49.371 1.00 8.93 217 ALA B C 1
ATOM 3685 O O . ALA B 1 218 ? -0.119 27.234 50.114 1.00 10.40 217 ALA B O 1
ATOM 3687 N N . GLN B 1 219 ? 1.611 26.149 49.192 1.00 9.04 218 GLN B N 1
ATOM 3688 C CA A GLN B 1 219 ? 2.623 27.041 49.733 0.50 9.91 218 GLN B CA 1
ATOM 3689 C CA B GLN B 1 219 ? 2.611 27.043 49.744 0.50 10.00 218 GLN B CA 1
ATOM 3690 C C . GLN B 1 219 ? 2.314 28.468 49.293 1.00 9.99 218 GLN B C 1
ATOM 3691 O O . GLN B 1 219 ? 2.080 28.723 48.108 1.00 10.83 218 GLN B O 1
ATOM 3702 N N . GLY B 1 220 ? 2.306 29.386 50.255 1.00 10.91 219 GLY B N 1
ATOM 3703 C CA . GLY B 1 220 ? 2.000 30.785 49.989 1.00 11.51 219 GLY B CA 1
ATOM 3704 C C . GLY B 1 220 ? 0.537 31.140 50.143 1.00 11.45 219 GLY B C 1
ATOM 3705 O O . GLY B 1 220 ? 0.200 32.325 50.162 1.00 13.98 219 GLY B O 1
ATOM 3706 N N . ALA B 1 221 ? -0.348 30.144 50.258 1.00 11.35 220 ALA B N 1
ATOM 3707 C CA . ALA B 1 221 ? -1.777 30.443 50.342 1.00 11.77 220 ALA B CA 1
ATOM 3708 C C . ALA B 1 221 ? -2.068 31.155 51.659 1.00 10.99 220 ALA B C 1
ATOM 3709 O O . ALA B 1 221 ? -1.759 30.623 52.714 1.00 11.37 220 ALA B O 1
ATOM 3711 N N . PRO B 1 222 ? -2.690 32.354 51.612 1.00 11.74 221 PRO B N 1
ATOM 3712 C CA . PRO B 1 222 ? -3.144 32.922 52.879 1.00 11.85 221 PRO B CA 1
ATOM 3713 C C . PRO B 1 222 ? -4.178 31.989 53.504 1.00 13.25 221 PRO B C 1
ATOM 3714 O O . PRO B 1 222 ? -5.094 31.505 52.835 1.00 13.74 221 PRO B O 1
ATOM 3718 N N . CYS B 1 223 ? -4.017 31.705 54.785 1.00 11.52 222 CYS B N 1
ATOM 3719 C CA . CYS B 1 223 ? -4.842 30.709 55.450 1.00 13.07 222 CYS B CA 1
ATOM 3720 C C . CYS B 1 223 ? -4.885 31.111 56.922 1.00 11.89 222 CYS B C 1
ATOM 3721 O O . CYS B 1 223 ? -3.836 31.260 57.537 1.00 12.13 222 CYS B O 1
ATOM 3724 N N . LYS B 1 224 ? -6.095 31.363 57.422 1.00 11.31 223 LYS B N 1
ATOM 3725 C CA A LYS B 1 224 ? -6.382 31.505 58.853 0.50 11.59 223 LYS B CA 1
ATOM 3726 C CA B LYS B 1 224 ? -6.370 31.497 58.860 0.50 11.45 223 LYS B CA 1
ATOM 3727 C C . LYS B 1 224 ? -6.941 30.168 59.349 1.00 10.63 223 LYS B C 1
ATOM 3728 O O . LYS B 1 224 ? -7.749 29.564 58.658 1.00 12.59 223 LYS B O 1
ATOM 3739 N N . TRP B 1 225 ? -6.514 29.737 60.541 1.00 8.63 224 TRP B N 1
ATOM 3740 C CA . TRP B 1 225 ? -6.984 28.504 61.195 1.00 7.30 224 TRP B CA 1
ATOM 3741 C C . TRP B 1 225 ? -7.841 28.855 62.411 1.00 7.88 224 TRP B C 1
ATOM 3742 O O . TRP B 1 225 ? -7.393 29.605 63.275 1.00 8.31 224 TRP B O 1
ATOM 3753 N N . THR B 1 226 ? -9.045 28.268 62.474 1.00 7.58 225 THR B N 1
ATOM 3754 C CA . THR B 1 226 ? -9.895 28.295 63.663 1.00 7.39 225 THR B CA 1
ATOM 3755 C C . THR B 1 226 ? -10.420 26.899 63.961 1.00 7.43 225 THR B C 1
ATOM 3756 O O . THR B 1 226 ? -11.133 26.320 63.147 1.00 8.18 225 THR B O 1
ATOM 3760 N N . SER B 1 227 ? -10.092 26.383 65.138 1.00 7.09 226 SER B N 1
ATOM 3761 C CA . SER B 1 227 ? -10.700 25.165 65.662 1.00 7.17 226 SER B CA 1
ATOM 3762 C C . SER B 1 227 ? -11.211 25.447 67.074 1.00 7.85 226 SER B C 1
ATOM 3763 O O . SER B 1 227 ? -10.589 26.167 67.845 1.00 9.62 226 SER B O 1
ATOM 3766 N N . THR B 1 228 ? -12.376 24.905 67.375 1.00 8.40 227 THR B N 1
ATOM 3767 C CA . THR B 1 228 ? -13.005 25.067 68.677 1.00 8.70 227 THR B CA 1
ATOM 3768 C C . THR B 1 228 ? -13.018 23.768 69.476 1.00 8.57 227 THR B C 1
ATOM 3769 O O . THR B 1 228 ? -13.449 23.753 70.623 1.00 10.72 227 THR B O 1
ATOM 3773 N N . GLY B 1 229 ? -12.494 22.699 68.880 1.00 7.28 228 GLY B N 1
ATOM 3774 C CA . GLY B 1 229 ? -12.317 21.418 69.547 1.00 6.69 228 GLY B CA 1
ATOM 3775 C C . GLY B 1 229 ? -11.001 20.802 69.123 1.00 5.89 228 GLY B C 1
ATOM 3776 O O . GLY B 1 229 ? -10.302 21.313 68.246 1.00 6.98 228 GLY B O 1
ATOM 3777 N N . TYR B 1 230 ? -10.667 19.692 69.760 1.00 5.59 229 TYR B N 1
ATOM 3778 C CA . TYR B 1 230 ? -9.527 18.858 69.383 1.00 5.70 229 TYR B CA 1
ATOM 3779 C C . TYR B 1 230 ? -9.556 18.503 67.906 1.00 5.28 229 TYR B C 1
ATOM 3780 O O . TYR B 1 230 ? -10.614 18.196 67.355 1.00 6.43 229 TYR B O 1
ATOM 3789 N N . VAL B 1 231 ? -8.388 18.503 67.279 1.00 4.55 230 VAL B N 1
ATOM 3790 C CA . VAL B 1 231 ? -8.231 18.063 65.903 1.00 4.74 230 VAL B CA 1
ATOM 3791 C C . VAL B 1 231 ? -7.078 17.077 65.853 1.00 5.37 230 VAL B C 1
ATOM 3792 O O . VAL B 1 231 ? -6.057 17.276 66.510 1.00 5.56 230 VAL B O 1
ATOM 3796 N N . ARG B 1 232 ? -7.252 16.022 65.068 1.00 5.07 231 ARG B N 1
ATOM 3797 C CA A ARG B 1 232 ? -6.172 15.106 64.747 0.40 5.27 231 ARG B CA 1
ATOM 3798 C CA B ARG B 1 232 ? -6.135 15.131 64.732 0.60 4.77 231 ARG B CA 1
ATOM 3799 C C . ARG B 1 232 ? -6.145 14.970 63.225 1.00 4.60 231 ARG B C 1
ATOM 3800 O O . ARG B 1 232 ? -7.204 14.785 62.611 1.00 4.98 231 ARG B O 1
ATOM 3815 N N . LYS B 1 233 ? -4.965 15.060 62.613 1.00 4.89 232 LYS B N 1
ATOM 3816 C CA . LYS B 1 233 ? -4.860 14.990 61.158 1.00 5.67 232 LYS B CA 1
ATOM 3817 C C . LYS B 1 233 ? -3.718 14.091 60.725 1.00 4.79 232 LYS B C 1
ATOM 3818 O O . LYS B 1 233 ? -2.690 13.995 61.400 1.00 5.54 232 LYS B O 1
ATOM 3824 N N . PHE B 1 234 ? -3.897 13.459 59.571 1.00 4.56 233 PHE B N 1
ATOM 3825 C CA . PHE B 1 234 ? -2.775 13.045 58.735 1.00 5.37 233 PHE B CA 1
ATOM 3826 C C . PHE B 1 234 ? -2.286 14.292 58.022 1.00 4.93 233 PHE B C 1
ATOM 3827 O O . PHE B 1 234 ? -3.092 15.126 57.605 1.00 5.42 233 PHE B O 1
ATOM 3835 N N . TYR B 1 235 ? -0.971 14.401 57.861 1.00 5.01 234 TYR B N 1
ATOM 3836 C CA . TYR B 1 235 ? -0.385 15.496 57.096 1.00 5.12 234 TYR B CA 1
ATOM 3837 C C . TYR B 1 235 ? 0.700 14.982 56.163 1.00 5.21 234 TYR B C 1
ATOM 3838 O O . TYR B 1 235 ? 1.410 14.005 56.460 1.00 5.89 234 TYR B O 1
ATOM 3847 N N . ALA B 1 236 ? 0.827 15.680 55.043 1.00 5.19 235 ALA B N 1
ATOM 3848 C CA . ALA B 1 236 ? 2.028 15.639 54.200 1.00 5.65 235 ALA B CA 1
ATOM 3849 C C . ALA B 1 236 ? 2.426 17.082 53.999 1.00 6.13 235 ALA B C 1
ATOM 3850 O O . ALA B 1 236 ? 1.633 17.843 53.455 1.00 7.69 235 ALA B O 1
ATOM 3852 N N . VAL B 1 237 ? 3.612 17.472 54.463 1.00 6.66 236 VAL B N 1
ATOM 3853 C CA . VAL B 1 237 ? 4.080 18.845 54.292 1.00 7.08 236 VAL B CA 1
ATOM 3854 C C . VAL B 1 237 ? 5.422 18.842 53.592 1.00 6.99 236 VAL B C 1
ATOM 3855 O O . VAL B 1 237 ? 6.221 17.906 53.731 1.00 8.01 236 VAL B O 1
ATOM 3859 N N . THR B 1 238 ? 5.683 19.900 52.834 1.00 7.51 237 THR B N 1
ATOM 3860 C CA . THR B 1 238 ? 7.018 20.089 52.286 1.00 9.05 237 THR B CA 1
ATOM 3861 C C . THR B 1 238 ? 7.886 20.873 53.266 1.00 11.09 237 THR B C 1
ATOM 3862 O O . THR B 1 238 ? 7.509 21.129 54.419 1.00 12.87 237 THR B O 1
#

Foldseek 3Di:
DFAKFFAAAQVRDDGPAAWDFAAPDPQRPHGRQHTWRDADPQAKTKHKGWDAAKDWDQWRQWWKWAYAFKKWKDAVPDIDIDHHGWDKIAKGGTGIMIGTHHGDMTIMIIRNAFDADIPGDMFTADLPDDWDWDDWDDPVWDDPTKTKTWDQSDQGRRDRKGKYKMKIFWDWGAKDFAQWKKKAWQDFWKWKQFPVRDIDIHHHSIMMIGHGGTIIIIGGNGMTMDIMIID/DFAKFWAAAQVRDDDPQQWDAAAPDPQRPDGRQDTWRDADPQGKTKHKGWDAAKDWDQWRQKWKWAHAFKKWKDAVPDIDIHGHGWDKIAKTGTGIMIGTHHGDMTIMIIRRAFPADIPGDMGTADLPDDWDWDDWDDPVFDDPTKTKTWDQRDQGGRDRKTKYKMKIFWDWGAWDFAQWKKKAWCDFKKWWAFDVRRIDIAHHSIMMIGHGGTTTIIGGNGMTMDIMIID

Nearest PDB structures (foldseek):
  3myx-assembly2_B  TM=1.004E+00  e=5.159E-42  Pseudomonas syringae pv. tomato str. DC3000
  3bcw-assembly1_A  TM=8.210E-01  e=6.144E-06  Bordetella bronchiseptica RB50
  1o5u-assembly2_B  TM=8.654E-01  e=2.689E-03  Thermotoga maritima
  2i45-assembly1_A  TM=6.663E-01  e=2.217E-03  Neisseria meningitidis
  2q30-assembly1_A  TM=6.760E-01  e=1.278E-01  Oleidesulfovibrio alaskensis G20

Organism: Pseudomonas syringae pv. tomato (strain ATCC BAA-871 / DC3000) (NCBI:txid223283)

Solvent-accessible surface area: 19816 Å² total